Protein AF-A0A956Q8N2-F1 (afdb_monomer_lite)

Radius of gyration: 28.79 Å; chains: 1; bounding box: 88×86×64 Å

Structure (mmCIF, N/CA/C/O backbone):
data_AF-A0A956Q8N2-F1
#
_entry.id   AF-A0A956Q8N2-F1
#
loop_
_atom_site.group_PDB
_atom_site.id
_atom_site.type_symbol
_atom_site.label_atom_id
_atom_site.label_alt_id
_atom_site.label_comp_id
_atom_site.label_asym_id
_atom_site.label_entity_id
_atom_site.label_seq_id
_atom_site.pdbx_PDB_ins_code
_atom_site.Cartn_x
_atom_site.Cartn_y
_atom_site.Cartn_z
_atom_site.occupancy
_atom_site.B_iso_or_equiv
_atom_site.auth_seq_id
_atom_site.auth_comp_id
_atom_site.auth_asym_id
_atom_site.auth_atom_id
_atom_site.pdbx_PDB_model_num
ATOM 1 N N . MET A 1 1 ? 3.095 23.684 -3.924 1.00 23.33 1 MET A N 1
ATOM 2 C CA . MET A 1 1 ? 3.465 22.673 -4.931 1.00 23.33 1 MET A CA 1
ATOM 3 C C . MET A 1 1 ? 4.272 21.620 -4.185 1.00 23.33 1 MET A C 1
ATOM 5 O O . MET A 1 1 ? 5.352 21.936 -3.713 1.00 23.33 1 MET A O 1
ATOM 9 N N . LEU A 1 2 ? 3.639 20.482 -3.878 1.00 26.36 2 LEU A N 1
ATOM 10 C CA . LEU A 1 2 ? 4.182 19.386 -3.062 1.00 26.36 2 LEU A CA 1
ATOM 11 C C . LEU A 1 2 ? 5.162 18.593 -3.930 1.00 26.36 2 LEU A C 1
ATOM 13 O O . LEU A 1 2 ? 4.766 18.197 -5.022 1.00 26.36 2 LEU A O 1
ATOM 17 N N . VAL A 1 3 ? 6.400 18.377 -3.493 1.00 26.33 3 VAL A N 1
ATOM 18 C CA . VAL A 1 3 ? 7.425 17.761 -4.340 1.00 26.33 3 VAL A CA 1
ATOM 19 C C . VAL A 1 3 ? 8.161 16.688 -3.521 1.00 26.33 3 VAL A C 1
ATOM 21 O O . VAL A 1 3 ? 9.297 16.835 -3.073 1.00 26.33 3 VAL A O 1
ATOM 24 N N . LEU A 1 4 ? 7.464 15.560 -3.327 1.00 32.03 4 LEU A N 1
ATOM 25 C CA . LEU A 1 4 ? 7.980 14.318 -2.738 1.00 32.03 4 LEU A CA 1
ATOM 26 C C . LEU A 1 4 ? 8.995 13.682 -3.701 1.00 32.03 4 LEU A C 1
ATOM 28 O O . LEU A 1 4 ? 8.700 12.772 -4.464 1.00 32.03 4 LEU A O 1
ATOM 32 N N . LEU A 1 5 ? 10.212 14.215 -3.699 1.00 33.22 5 LEU A N 1
ATOM 33 C CA . LEU A 1 5 ? 11.260 13.837 -4.637 1.00 33.22 5 LEU A CA 1
ATOM 34 C C . LEU A 1 5 ? 12.074 12.647 -4.123 1.00 33.22 5 LEU A C 1
ATOM 36 O O . LEU A 1 5 ? 13.161 12.809 -3.557 1.00 33.22 5 LEU A O 1
ATOM 40 N N . VAL A 1 6 ? 11.614 11.436 -4.429 1.00 36.84 6 VAL A N 1
ATOM 41 C CA . VAL A 1 6 ? 12.446 10.225 -4.408 1.00 36.84 6 VAL A CA 1
ATOM 42 C C . VAL A 1 6 ? 12.506 9.686 -5.829 1.00 36.84 6 VAL A C 1
ATOM 44 O O . VAL A 1 6 ? 11.589 9.037 -6.289 1.00 36.84 6 VAL A O 1
ATOM 47 N N . GLY A 1 7 ? 13.592 9.992 -6.529 1.00 31.89 7 GLY A N 1
ATOM 48 C CA . GLY A 1 7 ? 13.957 9.298 -7.755 1.00 31.89 7 GLY A CA 1
ATOM 49 C C . GLY A 1 7 ? 15.454 9.064 -7.689 1.00 31.89 7 GLY A C 1
ATOM 50 O O . GLY A 1 7 ? 16.212 10.027 -7.548 1.00 31.89 7 GLY A O 1
ATOM 51 N N . CYS A 1 8 ? 15.892 7.810 -7.717 1.00 32.25 8 CYS A N 1
ATOM 52 C CA . CYS A 1 8 ? 17.227 7.468 -8.204 1.00 32.25 8 CYS A CA 1
ATOM 53 C C . CYS A 1 8 ? 17.183 7.486 -9.753 1.00 32.25 8 CYS A C 1
ATOM 55 O O . CYS A 1 8 ? 16.231 8.004 -10.310 1.00 32.25 8 CYS A O 1
ATOM 57 N N . HIS A 1 9 ? 18.212 7.015 -10.457 1.00 37.41 9 HIS A N 1
ATOM 58 C CA . HIS A 1 9 ? 18.274 6.838 -11.932 1.00 37.41 9 HIS A CA 1
ATOM 59 C C . HIS A 1 9 ? 18.862 7.993 -12.762 1.00 37.41 9 HIS A C 1
ATOM 61 O O . HIS A 1 9 ? 18.227 9.008 -13.039 1.00 37.41 9 HIS A O 1
ATOM 67 N N . HIS A 1 10 ? 20.147 7.835 -13.106 1.00 34.66 10 HIS A N 1
ATOM 68 C CA . HIS A 1 10 ? 20.647 7.472 -14.445 1.00 34.66 10 HIS A CA 1
ATOM 69 C C . HIS A 1 10 ? 22.071 6.893 -14.291 1.00 34.66 10 HIS A C 1
ATOM 71 O O . HIS A 1 10 ? 22.831 7.303 -13.411 1.00 34.66 10 HIS A O 1
ATOM 77 N N . SER A 1 11 ? 22.414 5.904 -15.113 1.00 32.53 11 SER A N 1
ATOM 78 C CA . SER A 1 11 ? 23.704 5.203 -15.182 1.00 32.53 11 SER A CA 1
ATOM 79 C C . SER A 1 11 ? 24.839 6.096 -15.706 1.00 32.53 11 SER A C 1
ATOM 81 O O . SER A 1 11 ? 24.681 6.747 -16.736 1.00 32.53 11 SER A O 1
ATOM 83 N N . GLN A 1 12 ? 26.004 6.102 -15.042 1.00 28.69 12 GLN A N 1
ATOM 84 C CA . GLN A 1 12 ? 27.226 6.694 -15.610 1.00 28.69 12 GLN A CA 1
ATOM 85 C C . GLN A 1 12 ? 27.945 5.704 -16.551 1.00 28.69 12 GLN A C 1
ATOM 87 O O . GLN A 1 12 ? 27.997 4.511 -16.243 1.00 28.69 12 GLN A O 1
ATOM 92 N N . PRO A 1 13 ? 28.540 6.177 -17.666 1.00 27.12 13 PRO A N 1
ATOM 93 C CA . PRO A 1 13 ? 29.400 5.366 -18.529 1.00 27.12 13 PRO A CA 1
ATOM 94 C C . PRO A 1 13 ? 30.761 5.076 -17.856 1.00 27.12 13 PRO A C 1
ATOM 96 O O . PRO A 1 13 ? 31.172 5.811 -16.955 1.00 27.12 13 PRO A O 1
ATOM 99 N N . PRO A 1 14 ? 31.490 4.020 -18.269 1.00 30.03 14 PRO A N 1
ATOM 100 C CA . PRO A 1 14 ? 32.659 3.538 -17.538 1.00 30.03 14 PRO A CA 1
ATOM 101 C C . PRO A 1 14 ? 33.855 4.494 -17.648 1.00 30.03 14 PRO A C 1
ATOM 103 O O . PRO A 1 14 ? 34.296 4.854 -18.742 1.00 30.03 14 PRO A O 1
ATOM 106 N N . LEU A 1 15 ? 34.435 4.848 -16.498 1.00 31.34 15 LEU A N 1
ATOM 107 C CA . LEU A 1 15 ? 35.753 5.475 -16.407 1.00 31.34 15 LEU A CA 1
ATOM 108 C C . LEU A 1 15 ? 36.849 4.422 -16.651 1.00 31.34 15 LEU A C 1
ATOM 110 O O . LEU A 1 15 ? 36.805 3.316 -16.116 1.00 31.34 15 LEU A O 1
ATOM 114 N N . ARG A 1 16 ? 37.838 4.778 -17.481 1.00 30.23 16 ARG A N 1
ATOM 115 C CA . ARG A 1 16 ? 39.003 3.943 -17.826 1.00 30.23 16 ARG A CA 1
ATOM 116 C C . ARG A 1 16 ? 39.811 3.546 -16.575 1.00 30.23 16 ARG A C 1
ATOM 118 O O . ARG A 1 16 ? 40.019 4.400 -15.714 1.00 30.23 16 ARG A O 1
ATOM 125 N N . PRO A 1 17 ? 40.360 2.318 -16.498 1.00 31.50 17 PRO A N 1
ATOM 126 C CA . PRO A 1 17 ? 41.187 1.910 -15.369 1.00 31.50 17 PRO A CA 1
ATOM 127 C C . PRO A 1 17 ? 42.586 2.541 -15.435 1.00 31.50 17 PRO A C 1
ATOM 129 O O . PRO A 1 17 ? 43.295 2.433 -16.437 1.00 31.50 17 PRO A O 1
ATOM 132 N N . SER A 1 18 ? 43.001 3.174 -14.337 1.00 34.12 18 SER A N 1
ATOM 133 C CA . SER A 1 18 ? 44.396 3.521 -14.056 1.00 34.12 18 SER A CA 1
ATOM 134 C C . SER A 1 18 ? 45.175 2.287 -13.578 1.00 34.12 18 SER A C 1
ATOM 136 O O . SER A 1 18 ? 44.650 1.461 -12.835 1.00 34.12 18 SER A O 1
ATOM 138 N N . ALA A 1 19 ? 46.426 2.177 -14.029 1.00 34.03 19 ALA A N 1
ATOM 139 C CA . ALA A 1 19 ? 47.319 1.022 -13.909 1.00 34.03 19 ALA A CA 1
ATOM 140 C C . ALA A 1 19 ? 47.555 0.490 -12.471 1.00 34.03 19 ALA A C 1
ATOM 142 O O . ALA A 1 19 ? 47.551 1.272 -11.519 1.00 34.03 19 ALA A O 1
ATOM 143 N N . PRO A 1 20 ? 47.841 -0.821 -12.303 1.00 35.41 20 PRO A N 1
ATOM 144 C CA . PRO A 1 20 ? 48.079 -1.425 -10.994 1.00 35.41 20 PRO A CA 1
ATOM 145 C C . PRO A 1 20 ? 49.527 -1.208 -10.507 1.00 35.41 20 PRO A C 1
ATOM 147 O O . PRO A 1 20 ? 50.460 -1.208 -11.319 1.00 35.41 20 PRO A O 1
ATOM 150 N N . PRO A 1 21 ? 49.767 -1.089 -9.188 1.00 35.41 21 PRO A N 1
ATOM 151 C CA . PRO A 1 21 ? 51.115 -1.116 -8.636 1.00 35.41 21 PRO A CA 1
ATOM 152 C C . PRO A 1 21 ? 51.671 -2.552 -8.542 1.00 35.41 21 PRO A C 1
ATOM 154 O O . PRO A 1 21 ? 50.950 -3.522 -8.316 1.00 35.41 21 PRO A O 1
ATOM 157 N N . ARG A 1 22 ? 52.991 -2.663 -8.742 1.00 35.69 22 ARG A N 1
ATOM 158 C CA . ARG A 1 22 ? 53.798 -3.897 -8.834 1.00 35.69 22 ARG A CA 1
ATOM 159 C C . ARG A 1 22 ? 53.860 -4.718 -7.526 1.00 35.69 22 ARG A C 1
ATOM 161 O O . ARG A 1 22 ? 53.792 -4.134 -6.445 1.00 35.69 22 ARG A O 1
ATOM 168 N N . PRO A 1 23 ? 54.097 -6.046 -7.606 1.00 33.88 23 PRO A N 1
ATOM 169 C CA . PRO A 1 23 ? 54.122 -6.942 -6.450 1.00 33.88 23 PRO A CA 1
ATOM 170 C C . PRO A 1 23 ? 55.466 -6.920 -5.701 1.00 33.88 23 PRO A C 1
ATOM 172 O O . PRO A 1 23 ? 56.519 -6.663 -6.288 1.00 33.88 23 PRO A O 1
ATOM 175 N N . ARG A 1 24 ? 55.436 -7.255 -4.404 1.00 33.62 24 ARG A N 1
ATOM 176 C CA . ARG A 1 24 ? 56.620 -7.563 -3.576 1.00 33.62 24 ARG A CA 1
ATOM 177 C C . ARG A 1 24 ? 56.722 -9.075 -3.287 1.00 33.62 24 ARG A C 1
ATOM 179 O O . ARG A 1 24 ? 55.710 -9.769 -3.376 1.00 33.62 24 ARG A O 1
ATOM 186 N N . PRO A 1 25 ? 57.935 -9.599 -3.017 1.00 32.06 25 PRO A N 1
ATOM 187 C CA . PRO A 1 25 ? 58.311 -10.981 -3.323 1.00 32.06 25 PRO A CA 1
ATOM 188 C C . PRO A 1 25 ? 57.995 -11.986 -2.203 1.00 32.06 25 PRO A C 1
ATOM 190 O O . PRO A 1 25 ? 57.997 -11.643 -1.023 1.00 32.06 25 PRO A O 1
ATOM 193 N N . ARG A 1 26 ? 57.792 -13.254 -2.590 1.00 32.84 26 ARG A N 1
ATOM 194 C CA . ARG A 1 26 ? 57.776 -14.427 -1.693 1.00 32.84 26 ARG A CA 1
ATOM 195 C C . ARG A 1 26 ? 59.202 -14.877 -1.343 1.00 32.84 26 ARG A C 1
ATOM 197 O O . ARG A 1 26 ? 60.052 -14.848 -2.233 1.00 32.84 26 ARG A O 1
ATOM 204 N N . PRO A 1 27 ? 59.435 -15.445 -0.147 1.00 30.22 27 PRO A N 1
ATOM 205 C CA . PRO A 1 27 ? 60.530 -16.372 0.090 1.00 30.22 27 PRO A CA 1
ATOM 206 C C . PRO A 1 27 ? 60.103 -17.842 -0.065 1.00 30.22 27 PRO A C 1
ATOM 208 O O . PRO A 1 27 ? 58.928 -18.204 -0.039 1.00 30.22 27 PRO A O 1
ATOM 211 N N . SER A 1 28 ? 61.121 -18.662 -0.293 1.00 28.05 28 SER A N 1
ATOM 212 C CA . SER A 1 28 ? 61.144 -19.981 -0.914 1.00 28.05 28 SER A CA 1
ATOM 213 C C . SER A 1 28 ? 61.120 -21.189 0.032 1.00 28.05 28 SER A C 1
ATOM 215 O O . SER A 1 28 ? 61.814 -21.181 1.040 1.00 28.05 28 SER A O 1
ATOM 217 N N . LYS A 1 29 ? 60.489 -22.260 -0.478 1.00 29.20 29 LYS A N 1
ATOM 218 C CA . LYS A 1 29 ? 60.923 -23.677 -0.541 1.00 29.20 29 LYS A CA 1
ATOM 219 C C . LYS A 1 29 ? 61.246 -24.443 0.752 1.00 29.20 29 LYS A C 1
ATOM 221 O O . LYS A 1 29 ? 62.257 -24.171 1.380 1.00 29.20 29 LYS A O 1
ATOM 226 N N . THR A 1 30 ? 60.575 -25.589 0.902 1.00 26.94 30 THR A N 1
ATOM 227 C CA . THR A 1 30 ? 61.223 -26.918 0.861 1.00 26.94 30 THR A CA 1
ATOM 228 C C . THR A 1 30 ? 60.198 -28.022 0.569 1.00 26.94 30 THR A C 1
ATOM 230 O O . THR A 1 30 ? 59.144 -28.098 1.190 1.00 26.94 30 THR A O 1
ATOM 233 N N . THR A 1 31 ? 60.544 -28.880 -0.389 1.00 26.73 31 THR A N 1
ATOM 234 C CA . THR A 1 31 ? 59.924 -30.179 -0.686 1.00 26.73 31 THR A CA 1
ATOM 235 C C . THR A 1 31 ? 61.027 -31.227 -0.532 1.00 26.73 31 THR A C 1
ATOM 237 O O . THR A 1 31 ? 62.173 -30.917 -0.874 1.00 26.73 31 THR A O 1
ATOM 240 N N . PRO A 1 32 ? 60.703 -32.465 -0.138 1.00 26.70 32 PRO A N 1
ATOM 241 C CA . PRO A 1 32 ? 61.395 -33.625 -0.678 1.00 26.70 32 PRO A CA 1
ATOM 242 C C . PRO A 1 32 ? 60.431 -34.535 -1.453 1.00 26.70 32 PRO A C 1
ATOM 244 O O . PRO A 1 32 ? 59.293 -34.765 -1.048 1.00 26.70 32 PRO A O 1
ATOM 247 N N . GLU A 1 33 ? 60.917 -35.007 -2.600 1.00 26.36 33 GLU A N 1
ATOM 248 C CA . GLU A 1 33 ? 60.330 -36.051 -3.445 1.00 26.36 33 GLU A CA 1
ATOM 249 C C . GLU A 1 33 ? 60.255 -37.405 -2.725 1.00 26.36 33 GLU A C 1
ATOM 251 O O . GLU A 1 33 ? 61.099 -37.683 -1.874 1.00 26.36 33 GLU A O 1
ATOM 256 N N . LEU A 1 34 ? 59.337 -38.279 -3.167 1.00 24.45 34 LEU A N 1
ATOM 257 C CA . LEU A 1 34 ? 59.653 -39.679 -3.501 1.00 24.45 34 LEU A CA 1
ATOM 258 C C . LEU A 1 34 ? 58.490 -40.387 -4.236 1.00 24.45 34 LEU A C 1
ATOM 260 O O . LEU A 1 34 ? 57.402 -40.558 -3.700 1.00 24.45 34 LEU A O 1
ATOM 264 N N . THR A 1 35 ? 58.807 -40.801 -5.469 1.00 25.62 35 THR A N 1
ATOM 265 C CA . THR A 1 35 ? 58.457 -42.050 -6.188 1.00 25.62 35 THR A CA 1
ATOM 266 C C . THR A 1 35 ? 57.012 -42.532 -6.344 1.00 25.62 35 THR A C 1
ATOM 268 O O . THR A 1 35 ? 56.287 -42.813 -5.397 1.00 25.62 35 THR A O 1
ATOM 271 N N . ALA A 1 36 ? 56.687 -42.798 -7.612 1.00 26.89 36 ALA A N 1
ATOM 272 C CA . ALA A 1 36 ? 55.527 -43.540 -8.078 1.00 26.89 36 ALA A CA 1
ATOM 273 C C . ALA A 1 36 ? 55.574 -45.035 -7.705 1.00 26.89 36 ALA A C 1
ATOM 275 O O . ALA A 1 36 ? 56.608 -45.690 -7.852 1.00 26.89 36 ALA A O 1
ATOM 276 N N . VAL A 1 37 ? 54.414 -45.577 -7.320 1.00 29.34 37 VAL A N 1
ATOM 277 C CA . VAL A 1 37 ? 54.107 -47.015 -7.253 1.00 29.34 37 VAL A CA 1
ATOM 278 C C . VAL A 1 37 ? 52.736 -47.237 -7.910 1.00 29.34 37 VAL A C 1
ATOM 280 O O . VAL A 1 37 ? 51.803 -46.472 -7.679 1.00 29.34 37 VAL A O 1
ATOM 283 N N . ASN A 1 38 ? 52.648 -48.258 -8.767 1.00 30.00 38 ASN A N 1
ATOM 284 C CA . ASN A 1 38 ? 51.446 -48.699 -9.489 1.00 30.00 38 ASN A CA 1
ATOM 285 C C . ASN A 1 38 ? 50.285 -49.115 -8.552 1.00 30.00 38 ASN A C 1
ATOM 287 O O . ASN A 1 38 ? 50.534 -49.494 -7.407 1.00 30.00 38 ASN A O 1
ATOM 291 N N . PRO A 1 39 ? 49.024 -49.091 -9.033 1.00 33.28 39 PRO A N 1
ATOM 292 C CA . PRO A 1 39 ? 47.839 -49.203 -8.189 1.00 33.28 39 PRO A CA 1
ATOM 293 C C . PRO A 1 39 ? 47.578 -50.638 -7.708 1.00 33.28 39 PRO A C 1
ATOM 295 O O . PRO A 1 39 ? 47.599 -51.591 -8.486 1.00 33.28 39 PRO A O 1
ATOM 298 N N . ALA A 1 40 ? 47.274 -50.761 -6.416 1.00 32.97 40 ALA A N 1
ATOM 299 C CA . ALA A 1 40 ? 46.620 -51.918 -5.808 1.00 32.97 40 ALA A CA 1
ATOM 300 C C . ALA A 1 40 ? 45.086 -51.822 -6.017 1.00 32.97 40 ALA A C 1
ATOM 302 O O . ALA A 1 40 ? 44.575 -50.720 -6.238 1.00 32.97 40 ALA A O 1
ATOM 303 N N . PRO A 1 41 ? 44.337 -52.941 -5.987 1.00 34.97 41 PRO A N 1
ATOM 304 C CA . PRO A 1 41 ? 42.940 -52.981 -6.412 1.00 34.97 41 PRO A CA 1
ATOM 305 C C . PRO A 1 41 ? 42.017 -52.187 -5.482 1.00 34.97 41 PRO A C 1
ATOM 307 O O . PRO A 1 41 ? 42.255 -52.081 -4.279 1.00 34.97 41 PRO A O 1
ATOM 310 N N . ALA A 1 42 ? 40.947 -51.650 -6.073 1.00 37.59 42 ALA A N 1
ATOM 311 C CA . ALA A 1 42 ? 39.908 -50.886 -5.402 1.00 37.59 42 ALA A CA 1
ATOM 312 C C . ALA A 1 42 ? 39.347 -51.641 -4.185 1.00 37.59 42 ALA A C 1
ATOM 314 O O . ALA A 1 42 ? 38.618 -52.623 -4.312 1.00 37.59 42 ALA A O 1
ATOM 315 N N . SER A 1 43 ? 39.676 -51.135 -2.999 1.00 35.06 43 SER A N 1
ATOM 316 C CA . SER A 1 43 ? 38.914 -51.366 -1.780 1.00 35.06 43 SER A CA 1
ATOM 317 C C . SER A 1 43 ? 37.572 -50.657 -1.940 1.00 35.06 43 SER A C 1
ATOM 319 O O . SER A 1 43 ? 37.490 -49.437 -1.799 1.00 35.06 43 SER A O 1
ATOM 321 N N . THR A 1 44 ? 36.518 -51.407 -2.249 1.00 42.38 44 THR A N 1
ATOM 322 C CA . THR A 1 44 ? 35.133 -50.939 -2.150 1.00 42.38 44 THR A CA 1
ATOM 323 C C . THR A 1 44 ? 34.754 -50.807 -0.676 1.00 42.38 44 THR A C 1
ATOM 325 O O . THR A 1 44 ? 34.073 -51.661 -0.110 1.00 42.38 44 THR A O 1
ATOM 328 N N . THR A 1 45 ? 35.214 -49.742 -0.029 1.00 46.72 45 THR A N 1
ATOM 329 C CA . THR A 1 45 ? 34.495 -49.194 1.122 1.00 46.72 45 THR A CA 1
ATOM 330 C C . THR A 1 45 ? 33.208 -48.574 0.579 1.00 46.72 45 THR A C 1
ATOM 332 O O . THR A 1 45 ? 33.314 -47.681 -0.264 1.00 46.72 45 THR A O 1
ATOM 335 N N . PRO A 1 46 ? 32.009 -49.045 0.975 1.00 51.00 46 PRO A N 1
ATOM 336 C CA . PRO A 1 46 ? 30.770 -48.376 0.595 1.00 51.00 46 PRO A CA 1
ATOM 337 C C . PRO A 1 46 ? 30.829 -46.925 1.081 1.00 51.00 46 PRO A C 1
ATOM 339 O O . PRO A 1 46 ? 31.274 -46.673 2.205 1.00 51.00 46 PRO A O 1
ATOM 342 N N . GLU A 1 47 ? 30.438 -45.975 0.225 1.00 55.00 47 GLU A N 1
ATOM 343 C CA . GLU A 1 47 ? 30.323 -44.575 0.637 1.00 55.00 47 GLU A CA 1
ATOM 344 C C . GLU A 1 47 ? 29.440 -44.483 1.896 1.00 55.00 47 GLU A C 1
ATOM 346 O O . GLU A 1 47 ? 28.432 -45.195 1.988 1.00 55.00 47 GLU A O 1
ATOM 351 N N . PRO A 1 48 ? 29.803 -43.651 2.888 1.00 59.81 48 PRO A N 1
ATOM 352 C CA . PRO A 1 48 ? 28.962 -43.454 4.057 1.00 59.81 48 PRO A CA 1
ATOM 353 C C . PRO A 1 48 ? 27.606 -42.893 3.620 1.00 59.81 48 PRO A C 1
ATOM 355 O O . PRO A 1 48 ? 27.540 -41.892 2.908 1.00 59.81 48 PRO A O 1
ATOM 358 N N . VAL A 1 49 ? 26.528 -43.544 4.059 1.00 60.62 49 VAL A N 1
ATOM 359 C CA . VAL A 1 49 ? 25.165 -43.045 3.861 1.00 60.62 49 VAL A CA 1
ATOM 360 C C . VAL A 1 49 ? 25.017 -41.744 4.647 1.00 60.62 49 VAL A C 1
ATOM 362 O O . VAL A 1 49 ? 25.223 -41.737 5.861 1.00 60.62 49 VAL A O 1
ATOM 365 N N . SER A 1 50 ? 24.656 -40.654 3.972 1.00 67.38 50 SER A N 1
ATOM 366 C CA . SER A 1 50 ? 24.361 -39.367 4.607 1.00 67.38 50 SER A CA 1
ATOM 367 C C . SER A 1 50 ? 22.934 -38.947 4.288 1.00 67.38 50 SER A C 1
ATOM 369 O O . SER A 1 50 ? 22.528 -38.941 3.124 1.00 67.38 50 SER A O 1
ATOM 371 N N . PHE A 1 51 ? 22.190 -38.571 5.321 1.00 68.06 51 PHE A N 1
ATOM 372 C CA . PHE A 1 51 ? 20.833 -38.060 5.209 1.00 68.06 51 PHE A CA 1
ATOM 373 C C . PHE A 1 51 ? 20.750 -36.746 5.985 1.00 68.06 51 PHE A C 1
ATOM 375 O O . PHE A 1 51 ? 21.098 -36.707 7.162 1.00 68.06 51 PHE A O 1
ATOM 382 N N . GLU A 1 52 ? 20.293 -35.688 5.323 1.00 63.28 52 GLU A N 1
ATOM 383 C CA . GLU A 1 52 ? 19.969 -34.410 5.953 1.00 63.28 52 GLU A CA 1
ATOM 384 C C . GLU A 1 52 ? 18.502 -34.090 5.674 1.00 63.28 52 GLU A C 1
ATOM 386 O O . GLU A 1 52 ? 18.055 -34.124 4.526 1.00 63.28 52 GLU A O 1
ATOM 391 N N . ALA A 1 53 ? 17.745 -33.757 6.716 1.00 57.59 53 ALA A N 1
ATOM 392 C CA . ALA A 1 53 ? 16.360 -33.328 6.587 1.00 57.59 53 ALA A CA 1
ATOM 393 C C . ALA A 1 53 ? 16.160 -31.953 7.214 1.00 57.59 53 ALA A C 1
ATOM 395 O O . ALA A 1 53 ? 16.654 -31.657 8.298 1.00 57.59 53 ALA A O 1
ATOM 396 N N . THR A 1 54 ? 15.393 -31.111 6.531 1.00 54.50 54 THR A N 1
ATOM 397 C CA . THR A 1 54 ? 14.922 -29.833 7.060 1.00 54.50 54 THR A CA 1
ATOM 398 C C . THR A 1 54 ? 13.406 -29.800 6.955 1.00 54.50 54 THR A C 1
ATOM 400 O O . THR A 1 54 ? 12.831 -29.806 5.863 1.00 54.50 54 THR A O 1
ATOM 403 N N . LEU A 1 55 ? 12.739 -29.743 8.106 1.00 47.84 55 LEU A N 1
ATOM 404 C CA . LEU A 1 55 ? 11.299 -29.531 8.156 1.00 47.84 55 LEU A CA 1
ATOM 405 C C . LEU A 1 55 ? 10.993 -28.056 7.893 1.00 47.84 55 LEU A C 1
ATOM 407 O O . LEU A 1 55 ? 11.460 -27.180 8.619 1.00 47.84 55 LEU A O 1
ATOM 411 N N . SER A 1 56 ? 10.181 -27.785 6.873 1.00 46.84 56 SER A N 1
ATOM 412 C CA . SER A 1 56 ? 9.670 -26.443 6.598 1.00 46.84 56 SER A CA 1
ATOM 413 C C . SER A 1 56 ? 8.188 -26.394 6.957 1.00 46.84 56 SER A C 1
ATOM 415 O O . SER A 1 56 ? 7.343 -26.981 6.281 1.00 46.84 56 SER A O 1
ATOM 417 N N . LEU A 1 57 ? 7.873 -25.697 8.051 1.00 41.31 57 LEU A N 1
ATOM 418 C CA . LEU A 1 57 ? 6.498 -25.412 8.450 1.00 41.31 57 LEU A CA 1
ATOM 419 C C . LEU A 1 57 ? 5.946 -24.313 7.550 1.00 41.31 57 LEU A C 1
ATOM 421 O O . LEU A 1 57 ? 6.358 -23.157 7.632 1.00 41.31 57 LEU A O 1
ATOM 425 N N . SER A 1 58 ? 5.000 -24.677 6.704 1.00 41.97 58 SER A N 1
ATOM 426 C CA . SER A 1 58 ? 4.281 -23.737 5.869 1.00 41.97 58 SER A CA 1
ATOM 427 C C . SER A 1 58 ? 2.967 -23.366 6.562 1.00 41.97 58 SER A C 1
ATOM 429 O O . SER A 1 58 ? 2.130 -24.218 6.833 1.00 41.97 58 SER A O 1
ATOM 431 N N . ARG A 1 59 ? 2.758 -22.068 6.807 1.00 41.12 59 ARG A N 1
ATOM 432 C CA . ARG A 1 59 ? 1.423 -21.481 6.591 1.00 41.12 59 ARG A CA 1
ATOM 433 C C . ARG A 1 59 ? 1.198 -21.216 5.088 1.00 41.12 59 ARG A C 1
ATOM 435 O O . ARG A 1 59 ? 0.084 -20.901 4.688 1.00 41.12 59 ARG A O 1
ATOM 442 N N . GLU A 1 60 ? 2.272 -21.329 4.298 1.00 40.44 60 GLU A N 1
ATOM 443 C CA . GLU A 1 60 ? 2.449 -20.976 2.889 1.00 40.44 60 GLU A CA 1
ATOM 444 C C . GLU A 1 60 ? 3.543 -21.892 2.290 1.00 40.44 60 GLU A C 1
ATOM 446 O O . GLU A 1 60 ? 4.705 -21.797 2.692 1.00 40.44 60 GLU A O 1
ATOM 451 N N . GLY A 1 61 ? 3.165 -22.838 1.421 1.00 31.39 61 GLY A N 1
ATOM 452 C CA . GLY A 1 61 ? 4.033 -23.909 0.905 1.00 31.39 61 GLY A CA 1
ATOM 453 C C . GLY A 1 61 ? 4.877 -23.535 -0.321 1.00 31.39 61 GLY A C 1
ATOM 454 O O . GLY A 1 61 ? 4.577 -22.538 -0.977 1.00 31.39 61 GLY A O 1
ATOM 455 N N . PRO A 1 62 ? 5.896 -24.342 -0.684 1.00 30.61 62 PRO A N 1
ATOM 456 C CA . PRO A 1 62 ? 6.543 -24.306 -1.992 1.00 30.61 62 PRO A CA 1
ATOM 457 C C . PRO A 1 62 ? 5.920 -25.336 -2.962 1.00 30.61 62 PRO A C 1
ATOM 459 O O . PRO A 1 62 ? 5.789 -26.509 -2.630 1.00 30.61 62 PRO A O 1
ATOM 462 N N . GLN A 1 63 ? 5.562 -24.893 -4.174 1.00 35.53 63 GLN A N 1
ATOM 463 C CA . GLN A 1 63 ? 4.796 -25.630 -5.200 1.00 35.53 63 GLN A CA 1
ATOM 464 C C . GLN A 1 63 ? 5.317 -27.043 -5.551 1.00 35.53 63 GLN A C 1
ATOM 466 O O . GLN A 1 63 ? 6.458 -27.187 -5.992 1.00 35.53 63 GLN A O 1
ATOM 471 N N . LEU A 1 64 ? 4.415 -28.032 -5.510 1.00 32.72 64 LEU A N 1
ATOM 472 C CA . LEU A 1 64 ? 4.343 -29.155 -6.454 1.00 32.72 64 LEU A CA 1
ATOM 473 C C . LEU A 1 64 ? 3.143 -28.880 -7.374 1.00 32.72 64 LEU A C 1
ATOM 475 O O . LEU A 1 64 ? 2.069 -28.498 -6.912 1.00 3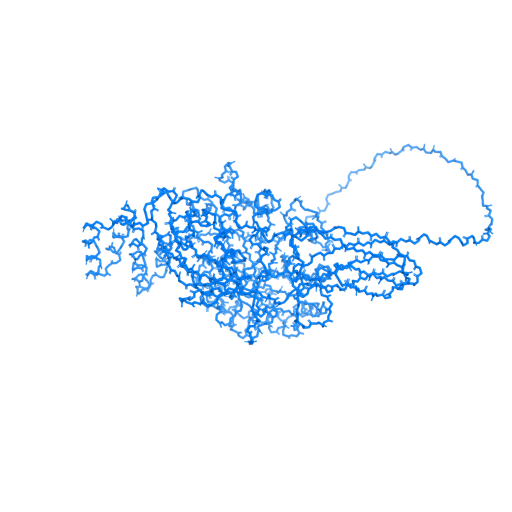2.72 64 LEU A O 1
ATOM 479 N N . SER A 1 65 ? 3.360 -28.971 -8.682 1.00 30.98 65 SER A N 1
ATOM 480 C CA . SER A 1 65 ? 2.357 -28.699 -9.713 1.00 30.98 65 SER A CA 1
ATOM 481 C C . SER A 1 65 ? 1.167 -29.654 -9.583 1.00 30.98 65 SER A C 1
ATOM 483 O O . SER A 1 65 ? 1.372 -30.863 -9.622 1.00 30.98 65 SER A O 1
ATOM 485 N N . ASP A 1 66 ? -0.037 -29.086 -9.495 1.00 31.41 66 ASP A N 1
ATOM 486 C CA . ASP A 1 66 ? -1.358 -29.735 -9.450 1.00 31.41 66 ASP A CA 1
ATOM 487 C C . ASP A 1 66 ? -1.814 -30.338 -8.112 1.00 31.41 66 ASP A C 1
ATOM 489 O O . ASP A 1 66 ? -1.887 -31.550 -7.995 1.00 31.41 66 ASP A O 1
ATOM 493 N N . PHE A 1 67 ? -2.295 -29.515 -7.167 1.00 29.27 67 PHE A N 1
ATOM 494 C CA . PHE A 1 67 ? -3.363 -29.937 -6.241 1.00 29.27 67 PHE A CA 1
ATOM 495 C C . PHE A 1 67 ? -4.311 -28.785 -5.873 1.00 29.27 67 PHE A C 1
ATOM 497 O O . PHE A 1 67 ? -3.902 -27.664 -5.568 1.00 29.27 67 PHE A O 1
ATOM 504 N N . SER A 1 68 ? -5.615 -29.074 -5.935 1.00 28.00 68 SER A N 1
ATOM 505 C CA . SER A 1 68 ? -6.703 -28.186 -5.534 1.00 28.00 68 SER A CA 1
ATOM 506 C C . SER A 1 68 ? -7.074 -28.393 -4.066 1.00 28.00 68 SER A C 1
ATOM 508 O O . SER A 1 68 ? -7.322 -29.521 -3.656 1.00 28.00 68 SER A O 1
ATOM 510 N N . SER A 1 69 ? -7.255 -27.286 -3.341 1.00 32.44 69 SER A N 1
ATOM 511 C CA . SER A 1 69 ? -8.134 -27.135 -2.168 1.00 32.44 69 SER A CA 1
ATOM 512 C C . SER A 1 69 ? -8.054 -28.204 -1.062 1.00 32.44 69 SER A C 1
ATOM 514 O O . SER A 1 69 ? -8.822 -29.162 -1.111 1.00 32.44 69 SER A O 1
ATOM 516 N N . SER A 1 70 ? -7.270 -27.965 0.002 1.00 28.08 70 SER A N 1
ATOM 517 C CA . SER A 1 70 ? -7.633 -28.084 1.444 1.00 28.08 70 SER A CA 1
ATOM 518 C C . SER A 1 70 ? -6.369 -27.975 2.338 1.00 28.08 70 SER A C 1
ATOM 520 O O . SER A 1 70 ? -5.455 -27.283 1.914 1.00 28.08 70 SER A O 1
ATOM 522 N N . PRO A 1 71 ? -6.374 -28.452 3.603 1.00 36.66 71 PRO A N 1
ATOM 523 C CA . PRO A 1 71 ? -5.939 -27.761 4.832 1.00 36.66 71 PRO A CA 1
ATOM 524 C C . PRO A 1 71 ? -4.412 -27.547 4.957 1.00 36.66 71 PRO A C 1
ATOM 526 O O . PRO A 1 71 ? -3.659 -28.049 4.149 1.00 36.66 71 PRO A O 1
ATOM 529 N N . GLU A 1 72 ? -3.956 -26.798 5.975 1.00 49.22 72 GLU A N 1
ATOM 530 C CA . GLU A 1 72 ? -2.538 -26.455 6.248 1.00 49.22 72 GLU A CA 1
ATOM 531 C C . GLU A 1 72 ? -1.556 -27.617 5.971 1.00 49.22 72 GLU A C 1
ATOM 533 O O . GLU A 1 72 ? -1.470 -28.547 6.761 1.00 49.22 72 GLU A O 1
ATOM 538 N N . GLU A 1 73 ? -0.828 -27.573 4.851 1.00 48.53 73 GLU A N 1
ATOM 539 C CA . GLU A 1 73 ? 0.103 -28.629 4.431 1.00 48.53 73 GLU A CA 1
ATOM 540 C C . GLU A 1 73 ? 1.513 -28.421 5.009 1.00 48.53 73 GLU A C 1
ATOM 542 O O . GLU A 1 73 ? 2.051 -27.303 5.018 1.00 48.53 73 GLU A O 1
ATOM 547 N N . PHE A 1 74 ? 2.135 -29.517 5.457 1.00 56.72 74 PHE A N 1
ATOM 548 C CA . PHE A 1 74 ? 3.524 -29.551 5.917 1.00 56.72 74 PHE A CA 1
ATOM 549 C C . PHE A 1 74 ? 4.415 -30.195 4.858 1.00 56.72 74 PHE A C 1
ATOM 551 O O . PHE A 1 74 ? 4.043 -31.202 4.262 1.00 56.72 74 PHE A O 1
ATOM 558 N N . TYR A 1 75 ? 5.622 -29.658 4.671 1.00 57.38 75 TYR A N 1
ATOM 559 C CA . TYR A 1 75 ? 6.583 -30.214 3.721 1.00 57.38 75 TYR A CA 1
ATOM 560 C C . TYR A 1 75 ? 7.878 -30.575 4.436 1.00 57.38 75 TYR A C 1
ATOM 562 O O . TYR A 1 75 ? 8.522 -29.734 5.076 1.00 57.38 75 TYR A O 1
ATOM 570 N N . LEU A 1 76 ? 8.291 -31.830 4.288 1.00 63.75 76 LEU A N 1
ATOM 571 C CA . LEU A 1 76 ? 9.623 -32.268 4.669 1.00 63.75 76 LEU A CA 1
ATOM 572 C C . LEU A 1 76 ? 10.529 -32.189 3.442 1.00 63.75 76 LEU A C 1
ATOM 574 O O . LEU A 1 76 ? 10.321 -32.921 2.475 1.00 63.75 76 LEU A O 1
ATOM 578 N N . ARG A 1 77 ? 11.547 -31.326 3.490 1.00 64.31 77 ARG A N 1
ATOM 579 C CA . ARG A 1 77 ? 12.636 -31.344 2.509 1.00 64.31 77 ARG A CA 1
ATOM 580 C C . ARG A 1 77 ? 13.734 -32.260 3.017 1.00 64.31 77 ARG A C 1
ATOM 582 O O . ARG A 1 77 ? 14.138 -32.148 4.175 1.00 64.31 77 ARG A O 1
ATOM 589 N N . TYR A 1 78 ? 14.229 -33.132 2.152 1.00 69.12 78 TYR A N 1
ATOM 590 C CA . TYR A 1 78 ? 15.318 -34.035 2.493 1.00 69.12 78 TYR A CA 1
ATOM 591 C C . TYR A 1 78 ? 16.355 -34.120 1.373 1.00 69.12 78 TYR A C 1
ATOM 593 O O . TYR A 1 78 ? 16.064 -33.918 0.194 1.00 69.12 78 TYR A O 1
ATOM 601 N N . SER A 1 79 ? 17.583 -34.416 1.775 1.00 70.19 79 SER A N 1
ATOM 602 C CA . SER A 1 79 ? 18.729 -34.703 0.927 1.00 70.19 79 SER A CA 1
ATOM 603 C C . SER A 1 79 ? 19.274 -36.060 1.343 1.00 70.19 79 SER A C 1
ATOM 605 O O . SER A 1 79 ? 19.588 -36.265 2.519 1.00 70.19 79 SER A O 1
ATOM 607 N N . TYR A 1 80 ? 19.363 -36.994 0.399 1.00 73.75 80 TYR A N 1
ATOM 608 C CA . TYR A 1 80 ? 19.809 -38.350 0.679 1.00 73.75 80 TYR A CA 1
ATOM 609 C C . TYR A 1 80 ? 20.900 -38.805 -0.286 1.00 73.75 80 TYR A C 1
ATOM 611 O O . TYR A 1 80 ? 20.754 -38.775 -1.509 1.00 73.75 80 TYR A O 1
ATOM 619 N N . ARG A 1 81 ? 21.999 -39.301 0.282 1.00 73.12 81 ARG A N 1
ATOM 620 C CA . ARG A 1 81 ? 23.068 -39.973 -0.452 1.00 73.12 81 ARG A CA 1
ATOM 621 C C . ARG A 1 81 ? 23.258 -41.369 0.135 1.00 73.12 81 ARG A C 1
ATOM 623 O O . ARG A 1 81 ? 23.776 -41.518 1.238 1.00 73.12 81 ARG A O 1
ATOM 630 N N . GLY A 1 82 ? 22.826 -42.381 -0.608 1.00 74.69 82 GLY A N 1
ATOM 631 C CA . GLY A 1 82 ? 22.900 -43.795 -0.243 1.00 74.69 82 GLY A CA 1
ATOM 632 C C . GLY A 1 82 ? 22.221 -44.679 -1.301 1.00 74.69 82 GLY A C 1
ATOM 633 O O . GLY A 1 82 ? 21.842 -44.157 -2.347 1.00 74.69 82 GLY A O 1
ATOM 634 N N . PRO A 1 83 ? 22.113 -46.003 -1.094 1.00 79.69 83 PRO A N 1
ATOM 635 C CA . PRO A 1 83 ? 21.363 -46.903 -1.981 1.00 79.69 83 PRO A CA 1
ATOM 636 C C . PRO A 1 83 ? 19.852 -46.625 -1.935 1.00 79.69 83 PRO A C 1
ATOM 638 O O . PRO A 1 83 ? 19.381 -46.000 -0.995 1.00 79.69 83 PRO A O 1
ATOM 641 N N . ALA A 1 84 ? 19.088 -47.119 -2.913 1.00 81.62 84 ALA A N 1
ATOM 642 C CA . ALA A 1 84 ? 17.635 -46.946 -2.930 1.00 81.62 84 ALA A CA 1
ATOM 643 C C . ALA A 1 84 ? 16.994 -47.413 -1.608 1.00 81.62 84 ALA A C 1
ATOM 645 O O . ALA A 1 84 ? 17.345 -48.479 -1.097 1.00 81.62 84 ALA A O 1
ATOM 646 N N . ALA A 1 85 ? 16.075 -46.613 -1.071 1.00 84.25 85 ALA A N 1
ATOM 647 C CA . ALA A 1 85 ? 15.487 -46.800 0.254 1.00 84.25 85 ALA A CA 1
ATOM 648 C C . ALA A 1 85 ? 14.050 -46.258 0.309 1.00 84.25 85 ALA A C 1
ATOM 650 O O . ALA A 1 85 ? 13.605 -45.548 -0.585 1.00 84.25 85 ALA A O 1
ATOM 651 N N . THR A 1 86 ? 13.308 -46.559 1.372 1.00 85.62 86 THR A N 1
ATOM 652 C CA . THR A 1 86 ? 11.984 -45.980 1.644 1.00 85.62 86 THR A CA 1
ATOM 653 C C . THR A 1 86 ? 12.061 -45.034 2.833 1.00 85.62 86 THR A C 1
ATOM 655 O O . THR A 1 86 ? 12.349 -45.471 3.949 1.00 85.62 86 THR A O 1
ATOM 658 N N . LEU A 1 87 ? 11.755 -43.754 2.616 1.00 82.88 87 LEU A N 1
ATOM 659 C CA . LEU A 1 87 ? 11.536 -42.788 3.689 1.00 82.88 87 LEU A CA 1
ATOM 660 C C . LEU A 1 87 ? 10.095 -42.893 4.164 1.00 82.88 87 LEU A C 1
ATOM 662 O O . LEU A 1 87 ? 9.168 -42.683 3.387 1.00 82.88 87 LEU A O 1
ATOM 666 N N . ARG A 1 88 ? 9.904 -43.159 5.451 1.00 84.62 88 ARG A N 1
ATOM 667 C CA . ARG A 1 88 ? 8.616 -43.019 6.126 1.00 84.62 88 ARG A CA 1
ATOM 668 C C . ARG A 1 88 ? 8.694 -41.880 7.128 1.00 84.62 88 ARG A C 1
ATOM 670 O O . ARG A 1 88 ? 9.720 -41.684 7.777 1.00 84.62 88 ARG A O 1
ATOM 677 N N . VAL A 1 89 ? 7.600 -41.146 7.257 1.00 78.00 89 VAL A N 1
ATOM 678 C CA . VAL A 1 89 ? 7.461 -40.008 8.162 1.00 78.00 89 VAL A CA 1
ATOM 679 C C . VAL A 1 89 ? 6.153 -40.136 8.923 1.00 78.00 89 VAL A C 1
ATOM 681 O O . VAL A 1 89 ? 5.135 -40.509 8.351 1.00 78.00 89 VAL A O 1
ATOM 684 N N . GLU A 1 90 ? 6.168 -39.829 10.213 1.00 81.06 90 GLU A N 1
ATOM 685 C CA . GLU A 1 90 ? 4.986 -39.848 11.075 1.00 81.06 90 GLU A CA 1
ATOM 686 C C . GLU A 1 90 ? 4.923 -38.540 11.848 1.00 81.06 90 GLU A C 1
ATOM 688 O O . GLU A 1 90 ? 5.924 -38.077 12.411 1.00 81.06 90 GLU A O 1
ATOM 693 N N . VAL A 1 91 ? 3.720 -37.975 11.901 1.00 72.94 91 VAL A N 1
ATOM 694 C CA . VAL A 1 91 ? 3.413 -36.783 12.686 1.00 72.94 91 VAL A CA 1
ATOM 695 C C . VAL A 1 91 ? 2.029 -36.953 13.308 1.00 72.94 91 VAL A C 1
ATOM 697 O O . VAL A 1 91 ? 1.023 -37.101 12.614 1.00 72.94 91 VAL A O 1
ATOM 700 N N . GLY A 1 92 ? 1.948 -36.935 14.640 1.00 71.62 92 GLY A N 1
ATOM 701 C CA . GLY A 1 92 ? 0.681 -37.159 15.344 1.00 71.62 92 GLY A CA 1
ATOM 702 C C . GLY A 1 92 ? 0.082 -38.545 15.056 1.00 71.62 92 GLY A C 1
ATOM 703 O O . GLY A 1 92 ? 0.690 -39.553 15.398 1.00 71.62 92 GLY A O 1
ATOM 704 N N . GLN A 1 93 ? -1.126 -38.593 14.474 1.00 63.62 93 GLN A N 1
ATOM 705 C CA . GLN A 1 93 ? -1.801 -39.840 14.057 1.00 63.62 93 GLN A CA 1
ATOM 706 C C . GLN A 1 93 ? -1.633 -40.169 12.558 1.00 63.62 93 GLN A C 1
ATOM 708 O O . GLN A 1 93 ? -2.191 -41.165 12.102 1.00 63.62 93 GLN A O 1
ATOM 713 N N . GLY A 1 94 ? -0.905 -39.349 11.790 1.00 66.75 94 GLY A N 1
ATOM 714 C CA . GLY A 1 94 ? -0.682 -39.542 10.352 1.00 66.75 94 GLY A CA 1
ATOM 715 C C . GLY A 1 94 ? 0.684 -40.159 10.043 1.00 66.75 94 GLY A C 1
ATOM 716 O O . GLY A 1 94 ? 1.653 -39.918 10.770 1.00 66.75 94 GLY A O 1
ATOM 717 N N . ALA A 1 95 ? 0.762 -40.939 8.961 1.00 72.81 95 ALA A N 1
ATOM 718 C CA . ALA A 1 95 ? 1.998 -41.532 8.455 1.00 72.81 95 ALA A CA 1
ATOM 719 C C . ALA A 1 95 ? 2.034 -41.477 6.922 1.00 72.81 95 ALA A C 1
ATOM 721 O O . ALA A 1 95 ? 1.081 -41.906 6.281 1.00 72.81 95 ALA A O 1
ATOM 722 N N . GLU A 1 96 ? 3.150 -41.014 6.364 1.00 76.19 96 GLU A N 1
ATOM 723 C CA . GLU A 1 96 ? 3.396 -40.905 4.921 1.00 76.19 96 GLU A CA 1
ATOM 724 C C . GLU A 1 96 ? 4.692 -41.618 4.535 1.00 76.19 96 GLU A C 1
ATOM 726 O O . GLU A 1 96 ? 5.586 -41.801 5.369 1.00 76.19 96 GLU A O 1
ATOM 731 N N . SER A 1 97 ? 4.806 -42.094 3.294 1.00 80.50 97 SER A N 1
ATOM 732 C CA . SER A 1 97 ? 5.996 -42.827 2.832 1.00 80.50 97 SER A CA 1
ATOM 733 C C . SER A 1 97 ? 6.311 -42.584 1.359 1.00 80.50 97 SER A C 1
ATOM 735 O O . SER A 1 97 ? 5.410 -42.562 0.528 1.00 80.50 97 SER A O 1
ATOM 737 N N . ALA A 1 98 ? 7.598 -42.469 1.030 1.00 77.75 98 ALA A N 1
ATOM 738 C CA . ALA A 1 98 ? 8.091 -42.320 -0.336 1.00 77.75 98 ALA A CA 1
ATOM 739 C C . ALA A 1 98 ? 9.344 -43.167 -0.589 1.00 77.75 98 ALA A C 1
ATOM 741 O O . ALA A 1 98 ? 10.196 -43.323 0.289 1.00 77.75 98 ALA A O 1
ATOM 742 N N . ALA A 1 99 ? 9.456 -43.694 -1.809 1.00 81.88 99 ALA A N 1
ATOM 743 C CA . ALA A 1 99 ? 10.680 -44.320 -2.296 1.00 81.88 99 ALA A CA 1
ATOM 744 C C . ALA A 1 99 ? 11.723 -43.242 -2.636 1.00 81.88 99 ALA A C 1
ATOM 746 O O . ALA A 1 99 ? 11.371 -42.195 -3.175 1.00 81.88 99 ALA A O 1
ATOM 747 N N . ILE A 1 100 ? 12.987 -43.512 -2.317 1.00 78.75 100 ILE A N 1
ATOM 748 C CA . ILE A 1 100 ? 14.145 -42.660 -2.582 1.00 78.75 100 ILE A CA 1
ATOM 749 C C . ILE A 1 100 ? 15.132 -43.443 -3.447 1.00 78.75 100 ILE A C 1
ATOM 751 O O . ILE A 1 100 ? 15.478 -44.577 -3.113 1.00 78.75 100 ILE A O 1
ATOM 755 N N . GLU A 1 101 ? 15.622 -42.829 -4.520 1.00 75.12 101 GLU A N 1
ATOM 756 C CA . GLU A 1 101 ? 16.655 -43.398 -5.392 1.00 75.12 101 GLU A CA 1
ATOM 757 C C . GLU A 1 101 ? 18.075 -42.965 -4.960 1.00 75.12 101 GLU A C 1
ATOM 759 O O . GLU A 1 101 ? 18.239 -42.009 -4.194 1.00 75.12 101 GLU A O 1
ATOM 764 N N . PRO A 1 102 ? 19.146 -43.638 -5.423 1.00 64.25 102 PRO A N 1
ATOM 765 C CA . PRO A 1 102 ? 20.505 -43.236 -5.093 1.00 64.25 102 PRO A CA 1
ATOM 766 C C . PRO A 1 102 ? 20.823 -41.827 -5.611 1.00 64.25 102 PRO A C 1
ATOM 768 O O . PRO A 1 102 ? 20.727 -41.577 -6.809 1.00 64.25 102 PRO A O 1
ATOM 771 N N . THR A 1 103 ? 21.263 -40.937 -4.709 1.00 62.22 103 THR A N 1
ATOM 772 C CA . THR A 1 103 ? 21.575 -39.503 -4.934 1.00 62.22 103 THR A CA 1
ATOM 773 C C . THR A 1 103 ? 20.371 -38.599 -5.233 1.00 62.22 103 THR A C 1
ATOM 775 O O . THR A 1 103 ? 20.360 -37.903 -6.245 1.00 62.22 103 THR A O 1
ATOM 778 N N . ASP A 1 104 ? 19.387 -38.562 -4.331 1.00 66.44 104 ASP A N 1
ATOM 779 C CA . ASP A 1 104 ? 18.141 -37.812 -4.537 1.00 66.44 104 ASP A CA 1
ATOM 780 C C . ASP A 1 104 ? 17.930 -36.641 -3.550 1.00 66.44 104 ASP A C 1
ATOM 782 O O . ASP A 1 104 ? 18.388 -36.651 -2.400 1.00 66.44 104 ASP A O 1
ATOM 786 N N . HIS A 1 105 ? 17.200 -35.627 -4.018 1.00 66.44 105 HIS A N 1
ATOM 787 C CA . HIS A 1 105 ? 16.688 -34.494 -3.250 1.00 66.44 105 HIS A CA 1
ATOM 788 C C . HIS A 1 105 ? 15.171 -34.448 -3.427 1.00 66.44 105 HIS A C 1
ATOM 790 O O . HIS A 1 105 ? 14.686 -34.295 -4.546 1.00 66.44 105 HIS A O 1
ATOM 796 N N . GLY A 1 106 ? 14.416 -34.520 -2.333 1.00 63.28 106 GLY A N 1
ATOM 797 C CA . GLY A 1 106 ? 12.967 -34.676 -2.415 1.00 63.28 106 GLY A CA 1
ATOM 798 C C . GLY A 1 106 ? 12.179 -33.803 -1.451 1.00 63.28 106 GLY A C 1
ATOM 799 O O . GLY A 1 106 ? 12.702 -33.230 -0.488 1.00 63.28 106 GLY A O 1
ATOM 800 N N . VAL A 1 107 ? 10.878 -33.723 -1.728 1.00 59.62 107 VAL A N 1
ATOM 801 C CA . VAL A 1 107 ? 9.876 -33.112 -0.855 1.00 59.62 107 VAL A CA 1
ATOM 802 C C . VAL A 1 107 ? 8.803 -34.152 -0.578 1.00 59.62 107 VAL A C 1
ATOM 804 O O . VAL A 1 107 ? 8.178 -34.645 -1.513 1.00 59.62 107 VAL A O 1
ATOM 807 N N . LEU A 1 108 ? 8.586 -34.477 0.695 1.00 65.25 108 LEU A N 1
ATOM 808 C CA . LEU A 1 108 ? 7.445 -35.285 1.117 1.00 65.25 108 LEU A CA 1
ATOM 809 C C . LEU A 1 108 ? 6.359 -34.361 1.669 1.00 65.25 108 LEU A C 1
ATOM 811 O O . LEU A 1 108 ? 6.610 -33.599 2.610 1.00 65.25 108 LEU A O 1
ATOM 815 N N . LEU A 1 109 ? 5.172 -34.432 1.068 1.00 58.97 109 LEU A N 1
ATOM 816 C CA . LEU A 1 109 ? 3.971 -33.789 1.584 1.00 58.97 109 LEU A CA 1
ATOM 817 C C . LEU A 1 109 ? 3.469 -34.581 2.792 1.00 58.97 109 LEU A C 1
ATOM 819 O O . LEU A 1 109 ? 3.382 -35.804 2.741 1.00 58.97 109 LEU A O 1
ATOM 823 N N . LEU A 1 110 ? 3.149 -33.881 3.874 1.00 63.00 110 LEU A N 1
ATOM 824 C CA . LEU A 1 110 ? 2.598 -34.478 5.081 1.00 63.00 110 LEU A CA 1
ATOM 825 C C . LEU A 1 110 ? 1.218 -33.880 5.332 1.00 63.00 110 LEU A C 1
ATOM 827 O O . LEU A 1 110 ? 1.081 -32.666 5.523 1.00 63.00 110 LEU A O 1
ATOM 831 N N . GLU A 1 111 ? 0.203 -34.739 5.368 1.00 57.09 111 GLU A N 1
ATOM 832 C CA . GLU A 1 111 ? -1.142 -34.317 5.734 1.00 57.09 111 GLU A CA 1
ATOM 833 C C . GLU A 1 111 ? -1.193 -33.901 7.209 1.00 57.09 111 GLU A C 1
ATOM 835 O O . GLU A 1 111 ? -0.833 -34.649 8.125 1.00 57.09 111 GLU A O 1
ATOM 840 N N . ALA A 1 112 ? -1.678 -32.685 7.455 1.00 57.47 112 ALA A N 1
ATOM 841 C CA . ALA A 1 112 ? -2.066 -32.277 8.793 1.00 57.47 112 ALA A CA 1
ATOM 842 C C . ALA A 1 112 ? -3.275 -33.089 9.278 1.00 57.47 112 ALA A C 1
ATOM 844 O O . ALA A 1 112 ? -4.139 -33.458 8.478 1.00 57.47 112 ALA A O 1
ATOM 845 N N . PRO A 1 113 ? -3.445 -33.268 10.600 1.00 57.31 113 PRO A N 1
ATOM 846 C CA . PRO A 1 113 ? -4.727 -33.690 11.148 1.00 57.31 113 PRO A CA 1
ATOM 847 C C . PRO A 1 113 ? -5.851 -32.792 10.607 1.00 57.31 113 PRO A C 1
ATOM 849 O O . PRO A 1 113 ? -5.663 -31.581 10.505 1.00 57.31 113 PRO A O 1
ATOM 852 N N . GLN A 1 114 ? -7.051 -33.332 10.354 1.00 45.41 114 GLN A N 1
ATOM 853 C CA . GLN A 1 114 ? -8.195 -32.555 9.827 1.00 45.41 114 GLN A CA 1
ATOM 854 C C . GLN A 1 114 ? -8.550 -31.292 10.641 1.00 45.41 114 GLN A C 1
ATOM 856 O O . GLN A 1 114 ? -9.229 -30.399 10.142 1.00 45.41 114 GLN A O 1
ATOM 861 N N . LYS A 1 115 ? -8.108 -31.213 11.903 1.00 47.72 115 LYS A N 1
ATOM 862 C CA . LYS A 1 115 ? -8.316 -30.074 12.813 1.00 47.72 115 LYS A CA 1
ATOM 863 C C . LYS A 1 115 ? -7.087 -29.160 12.965 1.00 47.72 115 LYS A C 1
ATOM 865 O O . LYS A 1 115 ? -7.114 -28.266 13.807 1.00 47.72 115 LYS A O 1
ATOM 870 N N . GLY A 1 116 ? -6.027 -29.383 12.186 1.00 53.97 116 GLY A N 1
ATOM 871 C CA . GLY A 1 116 ? -4.713 -28.770 12.374 1.00 53.97 116 GLY A CA 1
ATOM 872 C C . GLY A 1 116 ? -3.993 -29.296 13.621 1.00 53.97 116 GLY A C 1
ATOM 873 O O . GLY A 1 116 ? -4.548 -30.048 14.428 1.00 53.97 116 GLY A O 1
ATOM 874 N N . PHE A 1 117 ? -2.734 -28.897 13.789 1.00 54.38 117 PHE A N 1
ATOM 875 C CA . PHE A 1 117 ? -2.000 -29.165 15.022 1.00 54.38 117 PHE A CA 1
ATOM 876 C C . PHE A 1 117 ? -2.350 -28.115 16.087 1.00 54.38 117 PHE A C 1
ATOM 878 O O . PHE A 1 117 ? -2.334 -26.916 15.797 1.00 54.38 117 PHE A O 1
ATOM 885 N N . PRO A 1 118 ? -2.634 -28.516 17.339 1.00 54.59 118 PRO A N 1
ATOM 886 C CA . PRO A 1 118 ? -2.814 -27.554 18.416 1.00 54.59 118 PRO A CA 1
ATOM 887 C C . PRO A 1 118 ? -1.511 -26.772 18.653 1.00 54.59 118 PRO A C 1
ATOM 889 O O . PRO A 1 118 ? -0.426 -27.326 18.475 1.00 54.59 118 PRO A O 1
ATOM 892 N N . PRO A 1 119 ? -1.568 -25.507 19.101 1.00 53.12 119 PRO A N 1
ATOM 893 C CA . PRO A 1 119 ? -0.355 -24.768 19.411 1.00 53.12 119 PRO A CA 1
ATOM 894 C C . PRO A 1 119 ? 0.472 -25.440 20.509 1.00 53.12 119 PRO A C 1
ATOM 896 O O . PRO A 1 119 ? -0.063 -25.787 21.565 1.00 53.12 119 PRO A O 1
ATOM 899 N N . GLY A 1 120 ? 1.779 -25.556 20.288 1.00 51.09 120 GLY A N 1
ATOM 900 C CA . GLY A 1 120 ? 2.681 -26.265 21.191 1.00 51.09 120 GLY A CA 1
ATOM 901 C C . GLY A 1 120 ? 3.749 -27.076 20.456 1.00 51.09 120 GLY A C 1
ATOM 902 O O . GLY A 1 120 ? 3.838 -27.001 19.227 1.00 51.09 120 GLY A O 1
ATOM 903 N N . PRO A 1 121 ? 4.589 -27.801 21.211 1.00 59.44 121 PRO A N 1
ATOM 904 C CA . PRO A 1 121 ? 5.615 -28.661 20.645 1.00 59.44 121 PRO A CA 1
ATOM 905 C C . PRO A 1 121 ? 4.989 -29.910 20.021 1.00 59.44 121 PRO A C 1
ATOM 907 O O . PRO A 1 121 ? 4.092 -30.527 20.594 1.00 59.44 121 PRO A O 1
ATOM 910 N N . HIS A 1 122 ? 5.517 -30.287 18.868 1.00 70.00 122 HIS A N 1
ATOM 911 C CA . HIS A 1 122 ? 5.216 -31.502 18.129 1.00 70.00 122 HIS A CA 1
ATOM 912 C C . HIS A 1 122 ? 6.525 -32.169 17.727 1.00 70.00 122 HIS A C 1
ATOM 914 O O . HIS A 1 122 ? 7.579 -31.533 17.663 1.00 70.00 122 HIS A O 1
ATOM 920 N N . GLU A 1 123 ? 6.450 -33.463 17.460 1.00 79.44 123 GLU A N 1
ATOM 921 C CA . GLU A 1 123 ? 7.588 -34.268 17.049 1.00 79.44 123 GLU A CA 1
ATOM 922 C C . GLU A 1 123 ? 7.249 -34.949 15.727 1.00 79.44 123 GLU A C 1
ATOM 924 O O . GLU A 1 123 ? 6.211 -35.603 15.599 1.00 79.44 123 GLU A O 1
ATOM 929 N N . LEU A 1 124 ? 8.130 -34.772 14.749 1.00 78.00 124 LEU A N 1
ATOM 930 C CA . LEU A 1 124 ? 8.117 -35.501 13.495 1.00 78.00 124 LEU A CA 1
ATOM 931 C C . LEU A 1 124 ? 9.172 -36.591 13.578 1.00 78.00 124 LEU A C 1
ATOM 933 O O . LEU A 1 124 ? 10.328 -36.314 13.888 1.00 78.00 124 LEU A O 1
ATOM 937 N N . LYS A 1 125 ? 8.786 -37.827 13.297 1.00 84.94 125 LYS A N 1
ATOM 938 C CA . LYS A 1 125 ? 9.691 -38.975 13.348 1.00 84.94 125 LYS A CA 1
ATOM 939 C C . LYS A 1 125 ? 10.009 -39.442 11.933 1.00 84.94 125 LYS A C 1
ATOM 941 O O . LYS A 1 125 ? 9.131 -39.431 11.071 1.00 84.94 125 LYS A O 1
ATOM 946 N N . LEU A 1 126 ? 11.263 -39.819 11.702 1.00 84.50 126 LEU A N 1
ATOM 947 C CA . LEU A 1 126 ? 11.766 -40.263 10.405 1.00 84.50 126 LEU A CA 1
ATOM 948 C C . LEU A 1 126 ? 12.227 -41.715 10.476 1.00 84.50 126 LEU A C 1
ATOM 950 O O . LEU A 1 126 ? 12.950 -42.103 11.397 1.00 84.50 126 LEU A O 1
ATOM 954 N N . TRP A 1 127 ? 11.872 -42.494 9.459 1.00 86.44 127 TRP A N 1
ATOM 955 C CA . TRP A 1 127 ? 12.344 -43.861 9.268 1.00 86.44 127 TRP A CA 1
ATOM 956 C C . TRP A 1 127 ? 12.899 -44.045 7.864 1.00 86.44 127 TRP A C 1
ATOM 958 O O . TRP A 1 127 ? 12.303 -43.577 6.901 1.00 86.44 127 TRP A O 1
ATOM 968 N N . LEU A 1 128 ? 13.982 -44.804 7.750 1.00 84.12 128 LEU A N 1
ATOM 969 C CA . LEU A 1 128 ? 14.545 -45.263 6.486 1.00 84.12 128 LEU A CA 1
ATOM 970 C C . LEU A 1 128 ? 14.555 -46.788 6.478 1.00 84.12 128 LEU A C 1
ATOM 972 O O . LEU A 1 128 ? 15.142 -47.404 7.369 1.00 84.12 128 LEU A O 1
ATOM 976 N N . ASP A 1 129 ? 13.853 -47.400 5.526 1.00 86.56 129 ASP A N 1
ATOM 977 C CA . ASP A 1 129 ? 13.674 -48.859 5.435 1.00 86.56 129 ASP A CA 1
ATOM 978 C C . ASP A 1 129 ? 13.221 -49.495 6.760 1.00 86.56 129 ASP A C 1
ATOM 980 O O . ASP A 1 129 ? 13.724 -50.525 7.216 1.00 86.56 129 ASP A O 1
ATOM 984 N N . GLY A 1 130 ? 12.282 -48.826 7.433 1.00 82.12 130 GLY A N 1
ATOM 985 C CA . GLY A 1 130 ? 11.734 -49.261 8.718 1.00 82.12 130 GLY A CA 1
ATOM 986 C C . GLY A 1 130 ? 12.662 -49.056 9.921 1.00 82.12 130 GLY A C 1
ATOM 987 O O . GLY A 1 130 ? 12.252 -49.342 11.047 1.00 82.12 130 GLY A O 1
ATOM 988 N N . LYS A 1 131 ? 13.878 -48.529 9.732 1.00 82.88 131 LYS A N 1
ATOM 989 C CA . LYS A 1 131 ? 14.783 -48.162 10.829 1.00 82.88 131 LYS A CA 1
ATOM 990 C C . LYS A 1 131 ? 14.605 -46.690 11.198 1.00 82.88 131 LYS A C 1
ATOM 992 O O . LYS A 1 131 ? 14.597 -45.857 10.298 1.00 82.88 131 LYS A O 1
ATOM 997 N N . PRO A 1 132 ? 14.486 -46.343 12.490 1.00 83.69 132 PRO A N 1
ATOM 998 C CA . PRO A 1 132 ? 14.399 -44.947 12.902 1.00 83.69 132 PRO A CA 1
ATOM 999 C C . PRO A 1 132 ? 15.709 -44.213 12.579 1.00 83.69 132 PRO A C 1
ATOM 1001 O O . PRO A 1 132 ? 16.789 -44.731 12.863 1.00 83.69 132 PRO A O 1
ATOM 1004 N N . LEU A 1 133 ? 15.598 -43.025 11.983 1.00 77.62 133 LEU A N 1
ATOM 1005 C CA . LEU A 1 133 ? 16.717 -42.127 11.684 1.00 77.62 133 LEU A CA 1
ATOM 1006 C C . LEU A 1 133 ? 16.863 -41.068 12.782 1.00 77.62 133 LEU A C 1
ATOM 1008 O O . LEU A 1 133 ? 17.806 -41.108 13.567 1.00 77.62 133 LEU A O 1
ATOM 1012 N N . GLU A 1 134 ? 15.913 -40.131 12.829 1.00 73.19 134 GLU A N 1
ATOM 1013 C CA . GLU A 1 134 ? 15.936 -38.946 13.687 1.00 73.19 134 GLU A CA 1
ATOM 1014 C C . GLU A 1 134 ? 14.506 -38.455 13.964 1.00 73.19 134 GLU A C 1
ATOM 1016 O O . GLU A 1 134 ? 13.560 -38.765 13.231 1.00 73.19 134 GLU A O 1
ATOM 1021 N N . SER A 1 135 ? 14.348 -37.687 15.039 1.00 72.81 135 SER A N 1
ATOM 1022 C CA . SER A 1 135 ? 13.130 -36.957 15.376 1.00 72.81 135 SER A CA 1
ATOM 1023 C C . SER A 1 135 ? 13.364 -35.451 15.258 1.00 72.81 135 SER A C 1
ATOM 1025 O O . SER A 1 135 ? 14.208 -34.894 15.961 1.00 72.81 135 SER A O 1
ATOM 1027 N N . LEU A 1 136 ? 12.584 -34.776 14.418 1.00 65.88 136 LEU A N 1
ATOM 1028 C CA . LEU A 1 136 ? 12.587 -33.323 14.283 1.00 65.88 136 LEU A CA 1
ATOM 1029 C C . LEU A 1 136 ? 11.503 -32.730 15.184 1.00 65.88 136 LEU A C 1
ATOM 1031 O O . LEU A 1 136 ? 10.304 -32.867 14.926 1.00 65.88 136 LEU A O 1
ATOM 1035 N N . ALA A 1 137 ? 11.927 -32.051 16.248 1.00 64.44 137 ALA A N 1
ATOM 1036 C CA . ALA A 1 137 ? 11.021 -31.277 17.082 1.00 64.44 137 ALA A CA 1
ATOM 1037 C C . ALA A 1 137 ? 10.649 -29.971 16.376 1.00 64.44 137 ALA A C 1
ATOM 1039 O O . ALA A 1 137 ? 11.511 -29.243 15.881 1.00 64.44 137 ALA A O 1
ATOM 1040 N N . PHE A 1 138 ? 9.365 -29.638 16.376 1.00 57.22 138 PHE A N 1
ATOM 1041 C CA . PHE A 1 138 ? 8.878 -28.370 15.859 1.00 57.22 138 PHE A CA 1
ATOM 1042 C C . PHE A 1 138 ? 7.811 -27.794 16.776 1.00 57.22 138 PHE A C 1
ATOM 1044 O O . PHE A 1 138 ? 7.167 -28.507 17.536 1.00 57.22 138 PHE A O 1
ATOM 1051 N N . THR A 1 139 ? 7.632 -26.478 16.757 1.00 49.91 139 THR A N 1
ATOM 1052 C CA . THR A 1 139 ? 6.601 -25.823 17.565 1.00 49.91 139 THR A CA 1
ATOM 1053 C C . THR A 1 139 ? 5.630 -25.125 16.642 1.00 49.91 139 THR A C 1
ATOM 1055 O O . THR A 1 139 ? 6.014 -24.234 15.886 1.00 49.91 139 THR A O 1
ATOM 1058 N N . VAL A 1 140 ? 4.358 -25.501 16.730 1.00 50.66 140 VAL A N 1
ATOM 1059 C CA . VAL A 1 140 ? 3.290 -24.737 16.091 1.00 50.66 140 VAL A CA 1
ATOM 1060 C C . VAL A 1 140 ? 3.080 -23.503 16.945 1.00 50.66 140 VAL A C 1
ATOM 1062 O O . VAL A 1 140 ? 2.606 -23.585 18.085 1.00 50.66 140 VAL A O 1
ATOM 1065 N N . ALA A 1 141 ? 3.511 -22.359 16.414 1.00 41.19 141 ALA A N 1
ATOM 1066 C CA . ALA A 1 141 ? 3.346 -21.084 17.083 1.00 41.19 141 ALA A CA 1
ATOM 1067 C C . ALA A 1 141 ? 1.860 -20.878 17.393 1.00 41.19 141 ALA A C 1
ATOM 1069 O O . ALA A 1 141 ? 0.998 -21.054 16.529 1.00 41.19 141 ALA A O 1
ATOM 1070 N N . ARG A 1 142 ? 1.547 -20.469 18.629 1.00 39.19 142 ARG A N 1
ATOM 1071 C CA . ARG A 1 142 ? 0.233 -19.873 18.884 1.00 39.19 142 ARG A CA 1
ATOM 1072 C C . ARG A 1 142 ? 0.079 -18.718 17.895 1.00 39.19 142 ARG A C 1
ATOM 1074 O O . ARG A 1 142 ? 1.029 -17.932 17.795 1.00 39.19 142 ARG A O 1
ATOM 1081 N N . PRO A 1 143 ? -1.065 -18.574 17.191 1.00 40.28 143 PRO A N 1
ATOM 1082 C CA . PRO A 1 143 ? -1.350 -17.301 16.548 1.00 40.28 143 PRO A CA 1
ATOM 1083 C C . PRO A 1 143 ? -1.127 -16.240 17.626 1.00 40.28 143 PRO A C 1
ATOM 1085 O O . PRO A 1 143 ? -1.604 -16.445 18.749 1.00 40.28 143 PRO A O 1
ATOM 1088 N N . PRO A 1 144 ? -0.307 -15.207 17.366 1.00 40.97 144 PRO A N 1
ATOM 1089 C CA . PRO A 1 144 ? 0.075 -14.275 18.408 1.00 40.97 144 PRO A CA 1
ATOM 1090 C C . PRO A 1 144 ? -1.211 -13.747 19.026 1.00 40.97 144 PRO A C 1
ATOM 1092 O O . PRO A 1 144 ? -2.005 -13.104 18.339 1.00 40.97 144 PRO A O 1
ATOM 1095 N N . THR A 1 145 ? -1.450 -14.074 20.299 1.00 43.09 145 THR A N 1
ATOM 1096 C CA . THR A 1 145 ? -2.564 -13.488 21.030 1.00 43.09 145 THR A CA 1
ATOM 1097 C C . THR A 1 145 ? -2.356 -11.983 20.918 1.00 43.09 145 THR A C 1
ATOM 1099 O O . THR A 1 145 ? -1.252 -11.529 21.235 1.00 43.09 145 THR A O 1
ATOM 1102 N N . PRO A 1 146 ? -3.325 -11.203 20.416 1.00 52.66 146 PRO A N 1
ATOM 1103 C CA . PRO A 1 146 ? -3.192 -9.762 20.444 1.00 52.66 146 PRO A CA 1
ATOM 1104 C C . PRO A 1 146 ? -3.026 -9.366 21.909 1.00 52.66 146 PRO A C 1
ATOM 1106 O O . PRO A 1 146 ? -3.935 -9.506 22.724 1.00 52.66 146 PRO A O 1
ATOM 1109 N N . VAL A 1 147 ? -1.803 -8.987 22.268 1.00 61.44 147 VAL A N 1
ATOM 1110 C CA . VAL A 1 147 ? -1.484 -8.566 23.623 1.00 61.44 147 VAL A CA 1
ATOM 1111 C C . VAL A 1 147 ? -1.883 -7.110 23.690 1.00 61.44 147 VAL A C 1
ATOM 1113 O O . VAL A 1 147 ? -1.344 -6.286 22.948 1.00 61.44 147 VAL A O 1
ATOM 1116 N N . SER A 1 148 ? -2.839 -6.807 24.563 1.00 83.50 148 SER A N 1
ATOM 1117 C CA . SER A 1 148 ? -3.135 -5.419 24.892 1.00 83.50 148 SER A CA 1
ATOM 1118 C C . SER A 1 148 ? -1.845 -4.758 25.358 1.00 83.50 148 SER A C 1
ATOM 1120 O O . SER A 1 148 ? -1.217 -5.231 26.303 1.00 83.50 148 SER A O 1
ATOM 1122 N N . ASN A 1 149 ? -1.425 -3.693 24.681 1.00 87.44 149 ASN A N 1
ATOM 1123 C CA . ASN A 1 149 ? -0.278 -2.897 25.115 1.00 87.44 149 ASN A CA 1
ATOM 1124 C C . ASN A 1 149 ? -0.703 -1.703 25.982 1.00 87.44 149 ASN A C 1
ATOM 1126 O O . ASN A 1 149 ? 0.146 -0.922 26.400 1.00 87.44 149 ASN A O 1
ATOM 1130 N N . LEU A 1 150 ? -2.004 -1.587 26.256 1.00 91.19 150 LEU A N 1
ATOM 1131 C CA . LEU A 1 150 ? -2.601 -0.663 27.210 1.00 91.19 150 LEU A CA 1
ATOM 1132 C C . LEU A 1 150 ? -3.306 -1.442 28.328 1.00 91.19 150 LEU A C 1
ATOM 1134 O O . LEU A 1 150 ? -3.666 -2.610 28.166 1.00 91.19 150 LEU A O 1
ATOM 1138 N N . ALA A 1 151 ? -3.553 -0.774 29.455 1.00 92.62 151 ALA A N 1
ATOM 1139 C CA . ALA A 1 151 ? -4.420 -1.307 30.501 1.00 92.62 151 ALA A CA 1
ATOM 1140 C C . ALA A 1 151 ? -5.841 -1.538 29.956 1.00 92.62 151 ALA A C 1
ATOM 1142 O O . ALA A 1 151 ? -6.341 -0.733 29.172 1.00 92.62 151 ALA A O 1
ATOM 1143 N N . LEU A 1 152 ? -6.529 -2.590 30.414 1.00 94.44 152 LEU A N 1
ATOM 1144 C CA . LEU A 1 152 ? -7.918 -2.910 30.035 1.00 94.44 152 LEU A CA 1
ATOM 1145 C C . LEU A 1 152 ? -8.947 -1.996 30.731 1.00 94.44 152 LEU A C 1
ATOM 1147 O O . LEU A 1 152 ? -9.996 -2.437 31.195 1.00 94.44 152 LEU A O 1
ATOM 1151 N N . GLN A 1 153 ? -8.635 -0.708 30.824 1.00 94.31 153 GLN A N 1
ATOM 1152 C CA . GLN A 1 153 ? -9.469 0.311 31.434 1.00 94.31 153 GLN A CA 1
ATOM 1153 C C . GLN A 1 153 ? -9.420 1.576 30.565 1.00 94.31 153 GLN A C 1
ATOM 1155 O O . GLN A 1 153 ? -8.334 2.127 30.371 1.00 94.31 153 GLN A O 1
ATOM 1160 N N . PRO A 1 154 ? -10.565 2.043 30.031 1.00 93.69 154 PRO A N 1
ATOM 1161 C CA . PRO A 1 154 ? -10.623 3.294 29.289 1.00 93.69 154 PRO A CA 1
ATOM 1162 C C . PRO A 1 154 ? -10.287 4.477 30.205 1.00 93.69 154 PRO A C 1
ATOM 1164 O O . PRO A 1 154 ? -10.658 4.454 31.383 1.00 93.69 154 PRO A O 1
ATOM 1167 N N . PRO A 1 155 ? -9.641 5.529 29.683 1.00 92.44 155 PRO A N 1
ATOM 1168 C CA . PRO A 1 155 ? -9.136 6.623 30.508 1.00 92.44 155 PRO A CA 1
ATOM 1169 C C . PRO A 1 155 ? -10.238 7.582 30.989 1.00 92.44 155 PRO A C 1
ATOM 1171 O O . PRO A 1 155 ? -10.028 8.368 31.910 1.00 92.44 155 PRO A O 1
ATOM 1174 N N . GLY A 1 156 ? -11.431 7.524 30.393 1.00 86.69 156 GLY A N 1
ATOM 1175 C CA . GLY A 1 156 ? -12.537 8.412 30.731 1.00 86.69 156 GLY A CA 1
ATOM 1176 C C . GLY A 1 156 ? -13.879 7.967 30.147 1.00 86.69 156 GLY A C 1
ATOM 1177 O O . GLY A 1 156 ? -13.966 6.928 29.483 1.00 86.69 156 GLY A O 1
ATOM 1178 N N . PRO A 1 157 ? -14.954 8.738 30.383 1.00 83.12 157 PRO A N 1
ATOM 1179 C CA . PRO A 1 157 ? -16.286 8.401 29.895 1.00 83.12 157 PRO A CA 1
ATOM 1180 C C . PRO A 1 157 ? -16.344 8.384 28.361 1.00 83.12 157 PRO A C 1
ATOM 1182 O O . PRO A 1 157 ? -15.703 9.188 27.687 1.00 83.12 157 PRO A O 1
ATOM 1185 N N . ALA A 1 158 ? -17.157 7.479 27.812 1.00 82.25 158 ALA A N 1
ATOM 1186 C CA . ALA A 1 158 ? -17.405 7.344 26.375 1.00 82.25 158 ALA A CA 1
ATOM 1187 C C . ALA A 1 158 ? -18.443 8.366 25.872 1.00 82.25 158 ALA A C 1
ATOM 1189 O O . ALA A 1 158 ? -19.469 8.001 25.296 1.00 82.25 158 ALA A O 1
ATOM 1190 N N . THR A 1 159 ? -18.215 9.640 26.180 1.00 76.44 159 THR A N 1
ATOM 1191 C CA . THR A 1 159 ? -19.106 10.750 25.835 1.00 76.44 159 THR A CA 1
ATOM 1192 C C . THR A 1 159 ? -18.289 11.883 25.246 1.00 76.44 159 THR A C 1
ATOM 1194 O O . THR A 1 159 ? -17.385 12.401 25.908 1.00 76.44 159 THR A O 1
ATOM 1197 N N . ALA A 1 160 ? -18.635 12.309 24.033 1.00 62.97 160 ALA A N 1
ATOM 1198 C CA . ALA A 1 160 ? -18.082 13.526 23.464 1.00 62.97 160 ALA A CA 1
ATOM 1199 C C . ALA A 1 160 ? -18.486 14.712 24.351 1.00 62.97 160 ALA A C 1
ATOM 1201 O O . ALA A 1 160 ? -19.672 14.949 24.584 1.00 62.97 160 ALA A O 1
ATOM 1202 N N . LYS A 1 161 ? -17.513 15.482 24.848 1.00 60.16 161 LYS A N 1
ATOM 1203 C CA . LYS A 1 161 ? -17.812 16.858 25.263 1.00 60.16 161 LYS A CA 1
ATOM 1204 C C . LYS A 1 161 ? -18.224 17.596 23.993 1.00 60.16 161 LYS A C 1
ATOM 1206 O O . LYS A 1 161 ? -17.489 17.514 23.013 1.00 60.16 161 LYS A O 1
ATOM 1211 N N . THR A 1 162 ? -19.366 18.284 23.982 1.00 58.94 162 THR A N 1
ATOM 1212 C CA . THR A 1 162 ? -19.802 19.053 22.808 1.00 58.94 162 THR A CA 1
ATOM 1213 C C . THR A 1 162 ? -18.732 20.092 22.475 1.00 58.94 162 THR A C 1
ATOM 1215 O O . THR A 1 162 ? -18.621 21.119 23.138 1.00 58.94 162 THR A O 1
ATOM 1218 N N . SER A 1 163 ? -17.898 19.804 21.476 1.00 65.75 163 SER A N 1
ATOM 1219 C CA . SER A 1 163 ? -16.803 20.679 21.041 1.00 65.75 163 SER A CA 1
ATOM 1220 C C . SER A 1 163 ? -17.301 21.825 20.159 1.00 65.75 163 SER A C 1
ATOM 1222 O O . SER A 1 163 ? -16.550 22.747 19.849 1.00 65.75 163 SER A O 1
ATOM 1224 N N . VAL A 1 164 ? -18.571 21.776 19.745 1.00 79.94 164 VAL A N 1
ATOM 1225 C CA . VAL A 1 164 ? -19.218 22.799 18.925 1.00 79.94 164 VAL A CA 1
ATOM 1226 C C . VAL A 1 164 ? -19.832 23.859 19.837 1.00 79.94 164 VAL A C 1
ATOM 1228 O O . VAL A 1 164 ? -20.868 23.644 20.462 1.00 79.94 164 VAL A O 1
ATOM 1231 N N . THR A 1 165 ? -19.170 25.009 19.920 1.00 88.88 165 THR A N 1
ATOM 1232 C CA . THR A 1 165 ? -19.631 26.172 20.685 1.00 88.88 165 THR A CA 1
ATOM 1233 C C . THR A 1 165 ? -20.689 26.965 19.903 1.00 88.88 165 THR A C 1
ATOM 1235 O O . THR A 1 165 ? -20.738 26.861 18.675 1.00 88.88 165 THR A O 1
ATOM 1238 N N . PRO A 1 166 ? -21.493 27.828 20.557 1.00 93.38 166 PRO A N 1
ATOM 1239 C CA . PRO A 1 166 ? -22.406 28.738 19.856 1.00 93.38 166 PRO A CA 1
ATOM 1240 C C . PRO A 1 166 ? -21.712 29.605 18.792 1.00 93.38 166 PRO A C 1
ATOM 1242 O O . PRO A 1 166 ? -22.282 29.876 17.740 1.00 93.38 166 PRO A O 1
ATOM 1245 N N . ALA A 1 167 ? -20.448 29.982 19.021 1.00 94.38 167 ALA A N 1
ATOM 1246 C CA . ALA A 1 167 ? -19.646 30.714 18.040 1.00 94.38 167 ALA A CA 1
ATOM 1247 C C . ALA A 1 167 ? -19.376 29.886 16.769 1.00 94.38 167 ALA A C 1
ATOM 1249 O O . ALA A 1 167 ? -19.503 30.402 15.661 1.00 94.38 167 ALA A O 1
ATOM 1250 N N . LEU A 1 168 ? -19.059 28.593 16.909 1.00 95.69 168 LEU A N 1
ATOM 1251 C CA . LEU A 1 168 ? -18.894 27.696 15.760 1.00 95.69 168 LEU A CA 1
ATOM 1252 C C . LEU A 1 168 ? -20.219 27.435 15.033 1.00 95.69 168 LEU A C 1
ATOM 1254 O O . LEU A 1 168 ? -20.221 27.306 13.813 1.00 95.69 168 LEU A O 1
ATOM 1258 N N . GLN A 1 169 ? -21.344 27.393 15.755 1.00 95.38 169 GLN A N 1
ATOM 1259 C CA . GLN A 1 169 ? -22.672 27.285 15.139 1.00 95.38 169 GLN A CA 1
ATOM 1260 C C . GLN A 1 169 ? -23.000 28.519 14.290 1.00 95.38 169 GLN A C 1
ATOM 1262 O O . GLN A 1 169 ? -23.486 28.371 13.171 1.00 95.38 169 GLN A O 1
ATOM 1267 N N . ALA A 1 170 ? -22.686 29.721 14.783 1.00 96.50 170 ALA A N 1
ATOM 1268 C CA . ALA A 1 170 ? -22.870 30.958 14.028 1.00 96.50 170 ALA A CA 1
ATOM 1269 C C . ALA A 1 170 ? -21.999 30.994 12.759 1.00 96.50 170 ALA A C 1
ATOM 1271 O O . ALA A 1 170 ? -22.508 31.291 11.681 1.00 96.50 170 ALA A O 1
ATOM 1272 N N . LEU A 1 171 ? -20.717 30.616 12.864 1.00 97.56 171 LEU A N 1
ATOM 1273 C CA . LEU A 1 171 ? -19.823 30.507 11.703 1.00 97.56 171 LEU A CA 1
ATOM 1274 C C . LEU A 1 171 ? -20.323 29.477 10.680 1.00 97.56 171 LEU A C 1
ATOM 1276 O O . LEU A 1 171 ? -20.243 29.718 9.479 1.00 97.56 171 LEU A O 1
ATOM 1280 N N . ARG A 1 172 ? -20.874 28.347 11.142 1.00 97.00 172 ARG A N 1
ATOM 1281 C CA . ARG A 1 172 ? -21.478 27.338 10.265 1.00 97.00 172 ARG A CA 1
ATOM 1282 C C . ARG A 1 172 ? -22.682 27.894 9.512 1.00 97.00 172 ARG A C 1
ATOM 1284 O O . ARG A 1 172 ? -22.728 27.765 8.295 1.00 97.00 172 ARG A O 1
ATOM 1291 N N . ALA A 1 173 ? -23.606 28.550 10.212 1.00 96.88 173 ALA A N 1
ATOM 1292 C CA . ALA A 1 173 ? -24.770 29.169 9.584 1.00 96.88 173 ALA A CA 1
ATOM 1293 C C . ALA A 1 173 ? -24.364 30.232 8.545 1.00 96.88 173 ALA A C 1
ATOM 1295 O O . ALA A 1 173 ? -24.941 30.287 7.461 1.00 96.88 173 ALA A O 1
ATOM 1296 N N . GLN A 1 174 ? -23.332 31.032 8.841 1.00 97.12 174 GLN A N 1
ATOM 1297 C CA . GLN A 1 174 ? -22.769 31.994 7.892 1.00 97.12 174 GLN A CA 1
ATOM 1298 C C . GLN A 1 174 ? -22.218 31.297 6.641 1.00 97.12 174 GLN A C 1
ATOM 1300 O O . GLN A 1 174 ? -22.635 31.641 5.536 1.00 97.12 174 GLN A O 1
ATOM 1305 N N . ALA A 1 175 ? -21.348 30.296 6.801 1.00 96.88 175 ALA A N 1
ATOM 1306 C CA . ALA A 1 175 ? -20.745 29.574 5.680 1.00 96.88 175 ALA A CA 1
ATOM 1307 C C . ALA A 1 175 ? -21.784 28.837 4.813 1.00 96.88 175 ALA A C 1
ATOM 1309 O O . ALA A 1 175 ? -21.694 28.843 3.585 1.00 96.88 175 ALA A O 1
ATOM 1310 N N . GLU A 1 176 ? -22.810 28.251 5.436 1.00 96.44 176 GLU A N 1
ATOM 1311 C CA . GLU A 1 176 ? -23.934 27.624 4.730 1.00 96.44 176 GLU A CA 1
ATOM 1312 C C . GLU A 1 176 ? -24.773 28.649 3.950 1.00 96.44 176 GLU A C 1
ATOM 1314 O O . GLU A 1 176 ? -25.264 28.332 2.865 1.00 96.44 176 GLU A O 1
ATOM 1319 N N . SER A 1 177 ? -24.913 29.875 4.468 1.00 96.50 177 SER A N 1
ATOM 1320 C CA . SER A 1 177 ? -25.678 30.945 3.816 1.00 96.50 177 SER A CA 1
ATOM 1321 C C . SER A 1 177 ? -24.943 31.592 2.640 1.00 96.50 177 SER A C 1
ATOM 1323 O O . SER A 1 177 ? -25.556 31.851 1.606 1.00 96.50 177 SER A O 1
ATOM 1325 N N . SER A 1 178 ? -23.639 31.844 2.777 1.00 94.75 178 SER A N 1
ATOM 1326 C CA . SER A 1 178 ? -22.845 32.533 1.758 1.00 94.75 178 SER A CA 1
ATOM 1327 C C . SER A 1 178 ? -22.335 31.589 0.673 1.00 94.75 178 SER A C 1
ATOM 1329 O O . SER A 1 178 ? -22.118 32.021 -0.457 1.00 94.75 178 SER A O 1
ATOM 1331 N N . GLN A 1 179 ? -22.113 30.311 1.018 1.00 89.56 179 GLN A N 1
ATOM 1332 C CA . GLN A 1 179 ? -21.443 29.317 0.173 1.00 89.56 179 GLN A CA 1
ATOM 1333 C C . GLN A 1 179 ? -20.063 29.782 -0.333 1.00 89.56 179 GLN A C 1
ATOM 1335 O O . GLN A 1 179 ? -19.574 29.311 -1.358 1.00 89.56 179 GLN A O 1
ATOM 1340 N N . MET A 1 180 ? -19.408 30.702 0.383 1.00 95.19 180 MET A N 1
ATOM 1341 C CA . MET A 1 180 ? -18.092 31.218 0.011 1.00 95.19 180 MET A CA 1
ATOM 1342 C C . MET A 1 180 ? -16.973 30.370 0.619 1.00 95.19 180 MET A C 1
ATOM 1344 O O . MET A 1 180 ? -16.998 30.037 1.804 1.00 95.19 180 MET A O 1
ATOM 1348 N N . ALA A 1 181 ? -15.929 30.089 -0.169 1.00 95.44 181 ALA A N 1
ATOM 1349 C CA . ALA A 1 181 ? -14.758 29.334 0.291 1.00 95.44 181 ALA A CA 1
ATOM 1350 C C . ALA A 1 181 ? -14.097 29.968 1.532 1.00 95.44 181 ALA A C 1
ATOM 1352 O O . ALA A 1 181 ? -13.680 29.258 2.441 1.00 95.44 181 ALA A O 1
ATOM 1353 N N . ALA A 1 182 ? -14.058 31.304 1.608 1.00 96.81 182 ALA A N 1
ATOM 1354 C CA . ALA A 1 182 ? -13.477 32.027 2.739 1.00 96.81 182 ALA A CA 1
ATOM 1355 C C . ALA A 1 182 ? -14.236 31.806 4.062 1.00 96.81 182 ALA A C 1
ATOM 1357 O O . ALA A 1 182 ? -13.598 31.670 5.105 1.00 96.81 182 ALA A O 1
ATOM 1358 N N . ASP A 1 183 ? -15.569 31.720 4.028 1.00 97.81 183 ASP A N 1
ATOM 1359 C CA . ASP A 1 183 ? -16.373 31.474 5.232 1.00 97.81 183 ASP A CA 1
ATOM 1360 C C . ASP A 1 183 ? -16.230 30.019 5.703 1.00 97.81 183 ASP A C 1
ATOM 1362 O O . ASP A 1 183 ? -16.071 29.760 6.899 1.00 97.81 183 ASP A O 1
ATOM 1366 N N . TRP A 1 184 ? -16.194 29.061 4.766 1.00 98.00 184 TRP A N 1
ATOM 1367 C CA . TRP A 1 184 ? -15.884 27.663 5.083 1.00 98.00 184 TRP A CA 1
ATOM 1368 C C . TRP A 1 184 ? -14.480 27.507 5.677 1.00 98.00 184 TRP A C 1
ATOM 1370 O O . TRP A 1 184 ? -14.325 26.810 6.682 1.00 98.00 184 TRP A O 1
ATOM 1380 N N . ARG A 1 185 ? -13.479 28.220 5.145 1.00 98.00 185 ARG A N 1
ATOM 1381 C CA . ARG A 1 185 ? -12.126 28.270 5.720 1.00 98.00 185 ARG A CA 1
ATOM 1382 C C . ARG A 1 185 ? -12.132 28.827 7.138 1.00 98.00 185 ARG A C 1
ATOM 1384 O O . ARG A 1 185 ? -11.533 28.239 8.037 1.00 98.00 185 ARG A O 1
ATOM 1391 N N . GLN A 1 186 ? -12.829 29.942 7.362 1.00 98.06 186 GLN A N 1
ATOM 1392 C CA . GLN A 1 186 ? -12.921 30.564 8.683 1.00 98.06 186 GLN A CA 1
ATOM 1393 C C . GLN A 1 186 ? -13.549 29.610 9.708 1.00 98.06 186 GLN A C 1
ATOM 1395 O O . GLN A 1 186 ? -13.060 29.509 10.841 1.00 98.06 186 GLN A O 1
ATOM 1400 N N . LEU A 1 187 ? -14.603 28.887 9.315 1.00 98.12 187 LEU A N 1
ATOM 1401 C CA . LEU A 1 187 ? -15.206 27.838 10.132 1.00 98.12 187 LEU A CA 1
ATOM 1402 C C . LEU A 1 187 ? -14.204 26.715 10.417 1.00 98.12 187 LEU A C 1
ATOM 1404 O O . LEU A 1 187 ? -14.054 26.326 11.575 1.00 98.12 187 LEU A O 1
ATOM 1408 N N . ALA A 1 188 ? -13.507 26.222 9.391 1.00 97.44 188 ALA A N 1
ATOM 1409 C CA . ALA A 1 188 ? -12.553 25.127 9.510 1.00 97.44 188 ALA A CA 1
ATOM 1410 C C . ALA A 1 188 ? -11.415 25.466 10.483 1.00 97.44 188 ALA A C 1
ATOM 1412 O O . ALA A 1 188 ? -11.178 24.738 11.447 1.00 97.44 188 ALA A O 1
ATOM 1413 N N . GLU A 1 189 ? -10.757 26.611 10.299 1.00 97.62 189 GLU A N 1
ATOM 1414 C CA . GLU A 1 189 ? -9.660 27.065 11.157 1.00 97.62 189 GLU A CA 1
ATOM 1415 C C . GLU A 1 189 ? -10.117 27.315 12.601 1.00 97.62 189 GLU A C 1
ATOM 1417 O O . GLU A 1 189 ? -9.407 26.984 13.558 1.00 97.62 189 GLU A O 1
ATOM 1422 N N . SER A 1 190 ? -11.319 27.868 12.781 1.00 97.19 190 SER A N 1
ATOM 1423 C CA . SER A 1 190 ? -11.913 28.071 14.108 1.00 97.19 190 SER A CA 1
ATOM 1424 C C . SER A 1 190 ? -12.242 26.738 14.783 1.00 97.19 190 SER A C 1
ATOM 1426 O O . SER A 1 190 ? -11.981 26.566 15.976 1.00 97.19 190 SER A O 1
ATOM 1428 N N . ALA A 1 191 ? -12.752 25.770 14.021 1.00 95.50 191 ALA A N 1
ATOM 1429 C CA . ALA A 1 191 ? -13.032 24.424 14.498 1.00 95.50 191 ALA A CA 1
ATOM 1430 C C . ALA A 1 191 ? -11.742 23.687 14.893 1.00 95.50 191 ALA A C 1
ATOM 1432 O O . ALA A 1 191 ? -11.720 23.053 15.945 1.00 95.50 191 ALA A O 1
ATOM 1433 N N . VAL A 1 192 ? -10.644 23.836 14.139 1.00 94.88 192 VAL A N 1
ATOM 1434 C CA . VAL A 1 192 ? -9.319 23.306 14.522 1.00 94.88 192 VAL A CA 1
ATOM 1435 C C . VAL A 1 192 ? -8.857 23.899 15.856 1.00 94.88 192 VAL A C 1
ATOM 1437 O O . VAL A 1 192 ? -8.488 23.146 16.758 1.00 94.88 192 VAL A O 1
ATOM 1440 N N . LYS A 1 193 ? -8.932 25.228 16.027 1.00 94.19 193 LYS A N 1
ATOM 1441 C CA . LYS A 1 193 ? -8.555 25.909 17.285 1.00 94.19 193 LYS A CA 1
ATOM 1442 C C . LYS A 1 193 ? -9.386 25.424 18.476 1.00 94.19 193 LYS A C 1
ATOM 1444 O O . LYS A 1 193 ? -8.850 25.228 19.564 1.00 94.19 193 LYS A O 1
ATOM 1449 N N . ALA A 1 194 ? -10.677 25.184 18.259 1.00 92.19 194 ALA A N 1
ATOM 1450 C CA . ALA A 1 194 ? -11.596 24.641 19.257 1.00 92.19 194 ALA A CA 1
ATOM 1451 C C . ALA A 1 194 ? -11.518 23.108 19.413 1.00 92.19 194 ALA A C 1
ATOM 1453 O O . ALA A 1 194 ? -12.220 22.543 20.250 1.00 92.19 194 ALA A O 1
ATOM 1454 N N . ARG A 1 195 ? -10.681 22.429 18.614 1.00 90.19 195 ARG A N 1
ATOM 1455 C CA . ARG A 1 195 ? -10.561 20.963 18.537 1.00 90.19 195 ARG A CA 1
ATOM 1456 C C . ARG A 1 195 ? -11.861 20.240 18.157 1.00 90.19 195 ARG A C 1
ATOM 1458 O O . ARG A 1 195 ? -12.054 19.077 18.497 1.00 90.19 195 ARG A O 1
ATOM 1465 N N . ALA A 1 196 ? -12.742 20.909 17.420 1.00 91.06 196 ALA A N 1
ATOM 1466 C CA . ALA A 1 196 ? -13.921 20.325 16.789 1.00 91.06 196 ALA A CA 1
ATOM 1467 C C . ALA A 1 196 ? -13.543 19.697 15.432 1.00 91.06 196 ALA A C 1
ATOM 1469 O O . ALA A 1 196 ? -13.979 20.155 14.378 1.00 91.06 196 ALA A O 1
ATOM 1470 N N . PHE A 1 197 ? -12.695 18.664 15.449 1.00 92.06 197 PHE A N 1
ATOM 1471 C CA . PHE A 1 197 ? -12.040 18.142 14.241 1.00 92.06 197 PHE A CA 1
ATOM 1472 C C . PHE A 1 197 ? -12.996 17.571 13.190 1.00 92.06 197 PHE A C 1
ATOM 1474 O O . PHE A 1 197 ? -12.780 17.810 12.006 1.00 92.06 197 PHE A O 1
ATOM 1481 N N . SER A 1 198 ? -14.099 16.930 13.588 1.00 89.94 198 SER A N 1
ATOM 1482 C CA . SER A 1 198 ? -15.121 16.480 12.630 1.00 89.94 198 SER A CA 1
ATOM 1483 C C . SER A 1 198 ? -15.739 17.651 11.856 1.00 89.94 198 SER A C 1
ATOM 1485 O O . SER A 1 198 ? -15.924 17.561 10.645 1.00 89.94 198 SER A O 1
ATOM 1487 N N . LEU A 1 199 ? -15.989 18.780 12.534 1.00 93.56 199 LEU A N 1
ATOM 1488 C CA . LEU A 1 199 ? -16.488 20.004 11.902 1.00 93.56 199 LEU A CA 1
ATOM 1489 C C . LEU A 1 199 ? -15.415 20.660 11.023 1.00 93.56 199 LEU A C 1
ATOM 1491 O O . LEU A 1 199 ? -15.730 21.142 9.940 1.00 93.56 199 LEU A O 1
ATOM 1495 N N . ALA A 1 200 ? -14.150 20.645 11.453 1.00 96.06 200 ALA A N 1
ATOM 1496 C CA . ALA A 1 200 ? -13.039 21.130 10.636 1.00 96.06 200 ALA A CA 1
ATOM 1497 C C . ALA A 1 200 ? -12.889 20.322 9.338 1.00 96.06 200 ALA A C 1
ATOM 1499 O O . ALA A 1 200 ? -12.746 20.904 8.266 1.00 96.06 200 ALA A O 1
ATOM 1500 N N . ALA A 1 201 ? -12.966 18.991 9.423 1.00 95.31 201 ALA A N 1
ATOM 1501 C CA . ALA A 1 201 ? -12.902 18.104 8.267 1.00 95.31 201 ALA A CA 1
ATOM 1502 C C . ALA A 1 201 ? -14.066 18.344 7.291 1.00 95.31 201 ALA A C 1
ATOM 1504 O O . ALA A 1 201 ? -13.842 18.420 6.083 1.00 95.31 201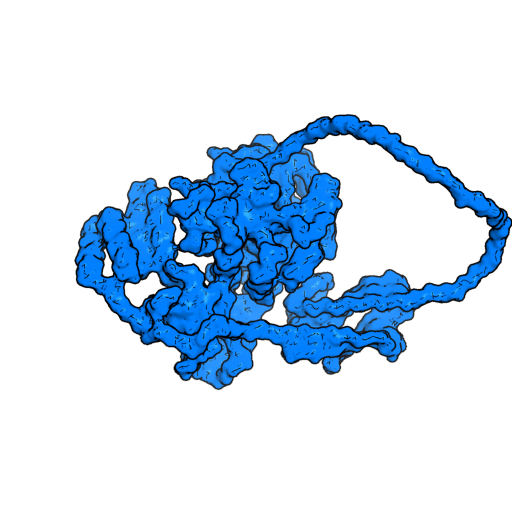 ALA A O 1
ATOM 1505 N N . GLU A 1 202 ? -15.292 18.506 7.806 1.00 95.94 202 GLU A N 1
ATOM 1506 C CA . GLU A 1 202 ? -16.465 18.876 7.001 1.00 95.94 202 GLU A CA 1
ATOM 1507 C C . GLU A 1 202 ? -16.239 20.215 6.283 1.00 95.94 202 GLU A C 1
ATOM 1509 O O . GLU A 1 202 ? -16.410 20.301 5.067 1.00 95.94 202 GLU A O 1
ATOM 1514 N N . ALA A 1 203 ? -15.813 21.242 7.020 1.00 97.50 203 ALA A N 1
ATOM 1515 C CA . ALA A 1 203 ? -15.650 22.595 6.504 1.00 97.50 203 ALA A CA 1
ATOM 1516 C C . ALA A 1 203 ? -14.551 22.699 5.430 1.00 97.50 203 ALA A C 1
ATOM 1518 O O . ALA A 1 203 ? -14.814 23.233 4.353 1.00 97.50 203 ALA A O 1
ATOM 1519 N N . TYR A 1 204 ? -13.371 22.104 5.652 1.00 98.19 204 TYR A N 1
ATOM 1520 C CA . TYR A 1 204 ? -12.330 22.021 4.617 1.00 98.19 204 TYR A CA 1
ATOM 1521 C C . TYR A 1 204 ? -12.798 21.231 3.386 1.00 98.19 204 TYR A C 1
ATOM 1523 O O . TYR A 1 204 ? -12.463 21.580 2.257 1.00 98.19 204 TYR A O 1
ATOM 1531 N N . GLY A 1 205 ? -13.604 20.178 3.570 1.00 97.19 205 GLY A N 1
ATOM 1532 C CA . GLY A 1 205 ? -14.181 19.426 2.452 1.00 97.19 205 GLY A CA 1
ATOM 1533 C C . GLY A 1 205 ? -15.155 20.259 1.611 1.00 97.19 205 GLY A C 1
ATOM 1534 O O . GLY A 1 205 ? -15.159 20.156 0.384 1.00 97.19 205 GLY A O 1
ATOM 1535 N N . ARG A 1 206 ? -15.959 21.120 2.249 1.00 97.62 206 ARG A N 1
ATOM 1536 C CA . ARG A 1 206 ? -16.847 22.072 1.557 1.00 97.62 206 ARG A CA 1
ATOM 1537 C C . ARG A 1 206 ? -16.056 23.136 0.803 1.00 97.62 206 ARG A C 1
ATOM 1539 O O . ARG A 1 206 ? -16.368 23.411 -0.352 1.00 97.62 206 ARG A O 1
ATOM 1546 N N . GLU A 1 207 ? -15.004 23.669 1.417 1.00 97.69 207 GLU A N 1
ATOM 1547 C CA . GLU A 1 207 ? -14.076 24.598 0.768 1.00 97.69 207 GLU A CA 1
ATOM 1548 C C . GLU A 1 207 ? -13.427 23.973 -0.480 1.00 97.69 207 GLU A C 1
ATOM 1550 O O . GLU A 1 207 ? -13.460 24.560 -1.563 1.00 97.69 207 GLU A O 1
ATOM 1555 N N . ALA A 1 208 ? -12.918 22.743 -0.364 1.00 96.75 208 ALA A N 1
ATOM 1556 C CA . ALA A 1 208 ? -12.342 21.998 -1.482 1.00 96.75 208 ALA A CA 1
ATOM 1557 C C . ALA A 1 208 ? -13.342 21.802 -2.636 1.00 96.75 208 ALA A C 1
ATOM 1559 O O . ALA A 1 208 ? -12.988 21.943 -3.808 1.00 96.75 208 ALA A O 1
ATOM 1560 N N . ALA A 1 209 ? -14.607 21.506 -2.319 1.00 96.38 209 ALA A N 1
ATOM 1561 C CA . ALA A 1 209 ? -15.657 21.343 -3.320 1.00 96.38 209 ALA A CA 1
ATOM 1562 C C . ALA A 1 209 ? -15.914 22.636 -4.115 1.00 96.38 209 ALA A C 1
ATOM 1564 O O . ALA A 1 209 ? -16.105 22.569 -5.330 1.00 96.38 209 ALA A O 1
ATOM 1565 N N . ILE A 1 210 ? -15.858 23.801 -3.463 1.00 96.31 210 ILE A N 1
ATOM 1566 C CA . ILE A 1 210 ? -16.012 25.106 -4.124 1.00 96.31 210 ILE A CA 1
ATOM 1567 C C . ILE A 1 210 ? -14.848 25.368 -5.087 1.00 96.31 210 ILE A C 1
ATOM 1569 O O . ILE A 1 210 ? -15.077 25.794 -6.220 1.00 96.31 210 ILE A O 1
ATOM 1573 N N . TYR A 1 211 ? -13.609 25.067 -4.685 1.00 95.88 211 TYR A N 1
ATOM 1574 C CA . TYR A 1 211 ? -12.445 25.218 -5.565 1.00 95.88 211 TYR A CA 1
ATOM 1575 C C . TYR A 1 211 ? -12.526 24.320 -6.803 1.00 95.88 211 TYR A C 1
ATOM 1577 O O . TYR A 1 211 ? -12.276 24.788 -7.913 1.00 95.88 211 TYR A O 1
ATOM 1585 N N . ASN A 1 212 ? -12.978 23.072 -6.640 1.00 92.75 212 ASN A N 1
ATOM 1586 C CA . ASN A 1 212 ? -13.227 22.178 -7.772 1.00 92.75 212 ASN A CA 1
ATOM 1587 C C . ASN A 1 212 ? -14.268 22.757 -8.741 1.00 92.75 212 ASN A C 1
ATOM 1589 O O . ASN A 1 212 ? -14.038 22.784 -9.947 1.00 92.75 212 ASN A O 1
ATOM 1593 N N . GLN A 1 213 ? -15.395 23.254 -8.223 1.00 93.94 213 GLN A N 1
ATOM 1594 C CA . GLN A 1 213 ? -16.448 23.871 -9.042 1.00 93.94 213 GLN A CA 1
ATOM 1595 C C . GLN A 1 213 ? -15.979 25.154 -9.742 1.00 93.94 213 GLN A C 1
ATOM 1597 O O . GLN A 1 213 ? -16.479 25.486 -10.814 1.00 93.94 213 GLN A O 1
ATOM 1602 N N . SER A 1 214 ? -15.002 25.850 -9.159 1.00 92.75 214 SER A N 1
ATOM 1603 C CA . SER A 1 214 ? -14.429 27.089 -9.696 1.00 92.75 214 SER A CA 1
ATOM 1604 C C . SER A 1 214 ? -13.275 26.857 -10.681 1.00 92.75 214 SER A C 1
ATOM 1606 O O . SER A 1 214 ? -12.686 27.824 -11.157 1.00 92.75 214 SER A O 1
ATOM 1608 N N . GLY A 1 215 ? -12.935 25.600 -10.991 1.00 92.44 215 GLY A N 1
ATOM 1609 C CA . GLY A 1 215 ? -11.858 25.268 -11.927 1.00 92.44 215 GLY A CA 1
ATOM 1610 C C . GLY A 1 215 ? -10.443 25.369 -11.347 1.00 92.44 215 GLY A C 1
ATOM 1611 O O . GLY A 1 215 ? -9.492 25.454 -12.120 1.00 92.44 215 GLY A O 1
ATOM 1612 N N . ASP A 1 216 ? -10.282 25.334 -10.018 1.00 91.69 216 ASP A N 1
ATOM 1613 C CA . ASP A 1 216 ? -8.974 25.295 -9.345 1.00 91.69 216 ASP A CA 1
ATOM 1614 C C . ASP A 1 216 ? -8.760 23.954 -8.607 1.00 91.69 216 ASP A C 1
ATOM 1616 O O . ASP A 1 216 ? -8.876 23.867 -7.377 1.00 91.69 216 ASP A O 1
ATOM 1620 N N . PRO A 1 217 ? -8.456 22.865 -9.340 1.00 88.62 217 PRO A N 1
ATOM 1621 C CA . PRO A 1 217 ? -8.270 21.543 -8.745 1.00 88.62 217 PRO A CA 1
ATOM 1622 C C . PRO A 1 217 ? -7.045 21.475 -7.822 1.00 88.62 217 PRO A C 1
ATOM 1624 O O . PRO A 1 217 ? -7.010 20.659 -6.903 1.00 88.62 217 PRO A O 1
ATOM 1627 N N . ASN A 1 218 ? -6.042 22.338 -8.017 1.00 88.56 218 ASN A N 1
ATOM 1628 C CA . ASN A 1 218 ? -4.855 22.359 -7.164 1.00 88.56 218 ASN A CA 1
ATOM 1629 C C . ASN A 1 218 ? -5.191 22.910 -5.774 1.00 88.56 218 ASN A C 1
ATOM 1631 O O . ASN A 1 218 ? -4.811 22.296 -4.774 1.00 88.56 218 ASN A O 1
ATOM 1635 N N . ALA A 1 219 ? -5.936 24.018 -5.697 1.00 92.19 219 ALA A N 1
ATOM 1636 C CA . ALA A 1 219 ? -6.448 24.521 -4.425 1.00 92.19 219 ALA A CA 1
ATOM 1637 C C . ALA A 1 219 ? -7.378 23.495 -3.761 1.00 92.19 219 ALA A C 1
ATOM 1639 O O . ALA A 1 219 ? -7.231 23.206 -2.573 1.00 92.19 219 ALA A O 1
ATOM 1640 N N . ALA A 1 220 ? -8.260 22.856 -4.535 1.00 93.12 220 ALA A N 1
ATOM 1641 C CA . ALA A 1 220 ? -9.142 21.818 -4.014 1.00 93.12 220 ALA A CA 1
ATOM 1642 C C . ALA A 1 220 ? -8.375 20.642 -3.387 1.00 93.12 220 ALA A C 1
ATOM 1644 O O . ALA A 1 220 ? -8.736 20.184 -2.304 1.00 93.12 220 ALA A O 1
ATOM 1645 N N . LEU A 1 221 ? -7.293 20.167 -4.016 1.00 91.00 221 LEU A N 1
ATOM 1646 C CA . LEU A 1 221 ? -6.460 19.091 -3.465 1.00 91.00 221 LEU A CA 1
ATOM 1647 C C . LEU A 1 221 ? -5.774 19.486 -2.152 1.00 91.00 221 LEU A C 1
ATOM 1649 O O . LEU A 1 221 ? -5.665 18.646 -1.254 1.00 91.00 221 LEU A O 1
ATOM 1653 N N . VAL A 1 222 ? -5.339 20.745 -2.025 1.00 92.00 222 VAL A N 1
ATOM 1654 C CA . VAL A 1 222 ? -4.753 21.278 -0.785 1.00 92.00 222 VAL A CA 1
ATOM 1655 C C . VAL A 1 222 ? -5.785 21.276 0.339 1.00 92.00 222 VAL A C 1
ATOM 1657 O O . VAL A 1 222 ? -5.514 20.739 1.415 1.00 92.00 222 VAL A O 1
ATOM 1660 N N . GLU A 1 223 ? -6.981 21.806 0.094 1.00 95.44 223 GLU A N 1
ATOM 1661 C CA . GLU A 1 223 ? -8.033 21.854 1.116 1.00 95.44 223 GLU A CA 1
ATOM 1662 C C . GLU A 1 223 ? -8.567 20.454 1.453 1.00 95.44 223 GLU A C 1
ATOM 1664 O O . GLU A 1 223 ? -8.778 20.119 2.619 1.00 95.44 223 GLU A O 1
ATOM 1669 N N . GLN A 1 224 ? -8.651 19.559 0.466 1.00 94.56 224 GLN A N 1
ATOM 1670 C CA . GLN A 1 224 ? -8.984 18.156 0.698 1.00 94.56 224 GLN A CA 1
ATOM 1671 C C . GLN A 1 224 ? -7.927 17.454 1.567 1.00 94.56 224 GLN A C 1
ATOM 1673 O O . GLN A 1 224 ? -8.279 16.600 2.383 1.00 94.56 224 GLN A O 1
ATOM 1678 N N . ALA A 1 225 ? -6.641 17.796 1.430 1.00 92.19 225 ALA A N 1
ATOM 1679 C CA . ALA A 1 225 ? -5.588 17.265 2.295 1.00 92.19 225 ALA A CA 1
ATOM 1680 C C . ALA A 1 225 ? -5.770 17.714 3.754 1.00 92.19 225 ALA A C 1
ATOM 1682 O O . ALA A 1 225 ? -5.675 16.879 4.655 1.00 92.19 225 ALA A O 1
ATOM 1683 N N . LYS A 1 226 ? -6.135 18.982 3.988 1.00 94.50 226 LYS A N 1
ATOM 1684 C CA . LYS A 1 226 ? -6.480 19.477 5.333 1.00 94.50 226 LYS A CA 1
ATOM 1685 C C . LYS A 1 226 ? -7.726 18.788 5.891 1.00 94.50 226 LYS A C 1
ATOM 1687 O O . LYS A 1 226 ? -7.741 18.388 7.051 1.00 94.50 226 LYS A O 1
ATOM 1692 N N . ALA A 1 227 ? -8.751 18.570 5.066 1.00 94.94 227 ALA A N 1
ATOM 1693 C CA . ALA A 1 227 ? -9.936 17.816 5.472 1.00 94.94 227 ALA A CA 1
ATOM 1694 C C . ALA A 1 227 ? -9.573 16.388 5.913 1.00 94.94 227 ALA A C 1
ATOM 1696 O O . ALA A 1 227 ? -10.005 15.920 6.967 1.00 94.94 227 ALA A O 1
ATOM 1697 N N . ARG A 1 228 ? -8.734 15.703 5.123 1.00 93.12 228 ARG A N 1
ATOM 1698 C CA . ARG A 1 228 ? -8.254 14.344 5.410 1.00 93.12 228 ARG A CA 1
ATOM 1699 C C . ARG A 1 228 ? -7.472 14.270 6.717 1.00 93.12 228 ARG A C 1
ATOM 1701 O O . ARG A 1 228 ? -7.662 13.294 7.442 1.00 93.12 228 ARG A O 1
ATOM 1708 N N . GLN A 1 229 ? -6.664 15.278 7.040 1.00 92.81 229 GLN A N 1
ATOM 1709 C CA . GLN A 1 229 ? -5.913 15.339 8.297 1.00 92.81 229 GLN A CA 1
ATOM 1710 C C . GLN A 1 229 ? -6.819 15.259 9.535 1.00 92.81 229 GLN A C 1
ATOM 1712 O O . GLN A 1 229 ? -6.437 14.651 10.527 1.00 92.81 229 GLN A O 1
ATOM 1717 N N . TYR A 1 230 ? -8.016 15.850 9.494 1.00 93.31 230 TYR A N 1
ATOM 1718 C CA . TYR A 1 230 ? -8.911 15.920 10.658 1.00 93.31 230 TYR A CA 1
ATOM 1719 C C . TYR A 1 230 ? -10.053 14.903 10.644 1.00 93.31 230 TYR A C 1
ATOM 1721 O O . TYR A 1 230 ? -10.838 14.829 11.589 1.00 93.31 230 TYR A O 1
ATOM 1729 N N . ARG A 1 231 ? -10.169 14.125 9.568 1.00 91.06 231 ARG A N 1
ATOM 1730 C CA . ARG A 1 231 ? -11.257 13.173 9.374 1.00 91.06 231 ARG A CA 1
ATOM 1731 C C . ARG A 1 231 ? -11.102 11.957 10.282 1.00 91.06 231 ARG A C 1
ATOM 1733 O O . ARG A 1 231 ? -10.056 11.311 10.277 1.00 91.06 231 ARG A O 1
ATOM 1740 N N . THR A 1 232 ? -12.196 11.582 10.937 1.00 91.69 232 THR A N 1
ATOM 1741 C CA . THR A 1 232 ? -12.322 10.310 11.652 1.00 91.69 232 THR A CA 1
ATOM 1742 C C . THR A 1 232 ? -13.200 9.336 10.861 1.00 91.69 232 THR A C 1
ATOM 1744 O O . THR A 1 232 ? -14.296 9.687 10.431 1.00 91.69 232 THR A O 1
ATOM 1747 N N . GLU A 1 233 ? -12.717 8.112 10.656 1.00 92.19 233 GLU A N 1
ATOM 1748 C CA . GLU A 1 233 ? -13.458 6.977 10.100 1.00 92.19 233 GLU A CA 1
ATOM 1749 C C . GLU A 1 233 ? -13.228 5.753 10.980 1.00 92.19 233 GLU A C 1
ATOM 1751 O O . GLU A 1 233 ? -12.096 5.482 11.386 1.00 92.19 233 GLU A O 1
ATOM 1756 N N . VAL A 1 234 ? -14.299 5.008 11.250 1.00 94.19 234 VAL A N 1
ATOM 1757 C CA . VAL A 1 234 ? -14.261 3.801 12.075 1.00 94.19 234 VAL A CA 1
ATOM 1758 C C . VAL A 1 234 ? -15.102 2.725 11.409 1.00 94.19 234 VAL A C 1
ATOM 1760 O O . VAL A 1 234 ? -16.325 2.842 11.316 1.00 94.19 234 VAL A O 1
ATOM 1763 N N . GLU A 1 235 ? -14.439 1.666 10.971 1.00 95.56 235 GLU A N 1
ATOM 1764 C CA . GLU A 1 235 ? -15.052 0.530 10.293 1.00 95.56 235 GLU A CA 1
ATOM 1765 C C . GLU A 1 235 ? -14.646 -0.772 10.992 1.00 95.56 235 GLU A C 1
ATOM 1767 O O . GLU A 1 235 ? -13.568 -0.876 11.580 1.00 95.56 235 GLU A O 1
ATOM 1772 N N . LEU A 1 236 ? -15.527 -1.769 10.952 1.00 97.19 236 LEU A N 1
ATOM 1773 C CA . LEU A 1 236 ? -15.291 -3.099 11.508 1.00 97.19 236 LEU A CA 1
ATOM 1774 C C . LEU A 1 236 ? -15.322 -4.118 10.377 1.00 97.19 236 LEU A C 1
ATOM 1776 O O . LEU A 1 236 ? -16.201 -4.060 9.520 1.00 97.19 236 LEU A O 1
ATOM 1780 N N . PHE A 1 237 ? -14.388 -5.060 10.402 1.00 97.56 237 PHE A N 1
ATOM 1781 C CA . PHE A 1 237 ? -14.263 -6.122 9.412 1.00 97.56 237 PHE A CA 1
ATOM 1782 C C . PHE A 1 237 ? -14.159 -7.480 10.099 1.00 97.56 237 PHE A C 1
ATOM 1784 O O . PHE A 1 237 ? -13.534 -7.596 11.151 1.00 97.56 237 PHE A O 1
ATOM 1791 N N . ALA A 1 238 ? -14.727 -8.516 9.492 1.00 96.75 238 ALA A N 1
ATOM 1792 C CA . ALA A 1 238 ? -14.487 -9.904 9.859 1.00 96.75 238 ALA A CA 1
ATOM 1793 C C . ALA A 1 238 ? -13.474 -10.517 8.885 1.00 96.75 238 ALA A C 1
ATOM 1795 O O . ALA A 1 238 ? -13.719 -10.552 7.681 1.00 96.75 238 ALA A O 1
ATOM 1796 N N . HIS A 1 239 ? -12.352 -11.017 9.400 1.00 93.12 239 HIS A N 1
ATOM 1797 C CA . HIS A 1 239 ? -11.412 -11.861 8.661 1.00 93.12 239 HIS A CA 1
ATOM 1798 C C . HIS A 1 239 ? -11.857 -13.305 8.764 1.00 93.12 239 HIS A C 1
ATOM 1800 O O . HIS A 1 239 ? -11.968 -13.831 9.872 1.00 93.12 239 HIS A O 1
ATOM 1806 N N . ARG A 1 240 ? -12.099 -13.922 7.609 1.00 89.75 240 ARG A N 1
ATOM 1807 C CA . ARG A 1 240 ? -12.755 -15.224 7.507 1.00 89.75 240 ARG A CA 1
ATOM 1808 C C . ARG A 1 240 ? -12.026 -16.126 6.535 1.00 89.75 240 ARG A C 1
ATOM 1810 O O . ARG A 1 240 ? -11.458 -15.645 5.551 1.00 89.75 240 ARG A O 1
ATOM 1817 N N . ARG A 1 241 ? -12.089 -17.437 6.775 1.00 88.12 241 ARG A N 1
ATOM 1818 C CA . ARG A 1 241 ? -11.660 -18.436 5.790 1.00 88.12 241 ARG A CA 1
ATOM 1819 C C . ARG A 1 241 ? -12.779 -18.646 4.774 1.00 88.12 241 ARG A C 1
ATOM 1821 O O . ARG A 1 241 ? -13.795 -19.255 5.090 1.00 88.12 241 ARG A O 1
ATOM 1828 N N . LEU A 1 242 ? -12.611 -18.103 3.572 1.00 83.00 242 LEU A N 1
ATOM 1829 C CA . LEU A 1 242 ? -13.622 -18.136 2.515 1.00 83.00 242 LEU A CA 1
ATOM 1830 C C . LEU A 1 242 ? -12.972 -18.491 1.176 1.00 83.00 242 LEU A C 1
ATOM 1832 O O . LEU A 1 242 ? -11.874 -17.999 0.893 1.00 83.00 242 LEU A O 1
ATOM 1836 N N . PRO A 1 243 ? -13.653 -19.277 0.320 1.00 80.88 243 PRO A N 1
ATOM 1837 C CA . PRO A 1 243 ? -13.168 -19.526 -1.027 1.00 80.88 243 PRO A CA 1
ATOM 1838 C C . PRO A 1 243 ? -13.044 -18.206 -1.798 1.00 80.88 243 PRO A C 1
ATOM 1840 O O . PRO A 1 243 ? -13.806 -17.248 -1.576 1.00 80.88 243 PRO A O 1
ATOM 1843 N N . ALA A 1 244 ? -12.083 -18.157 -2.723 1.00 81.00 244 ALA A N 1
ATOM 1844 C CA . ALA A 1 244 ? -11.962 -17.019 -3.619 1.00 81.00 244 ALA A CA 1
ATOM 1845 C C . ALA A 1 244 ? -13.234 -16.863 -4.456 1.00 81.00 244 ALA A C 1
ATOM 1847 O O . ALA A 1 244 ? -13.881 -17.838 -4.844 1.00 81.00 244 ALA A O 1
ATOM 1848 N N . LYS A 1 245 ? -13.596 -15.609 -4.726 1.00 74.38 245 LYS A N 1
ATOM 1849 C CA . LYS A 1 245 ? -14.711 -15.310 -5.621 1.00 74.38 245 LYS A CA 1
ATOM 1850 C C . LYS A 1 245 ? -14.280 -15.606 -7.064 1.00 74.38 245 LYS A C 1
ATOM 1852 O O . LYS A 1 245 ? -13.206 -15.147 -7.454 1.00 74.38 245 LYS A O 1
ATOM 1857 N N . PRO A 1 246 ? -15.096 -16.325 -7.854 1.00 66.25 246 PRO A N 1
ATOM 1858 C CA . PRO A 1 246 ? -14.882 -16.437 -9.292 1.00 66.25 246 PRO A CA 1
ATOM 1859 C C . PRO A 1 246 ? -14.903 -15.046 -9.937 1.00 66.25 246 PRO A C 1
ATOM 1861 O O . PRO A 1 246 ? -15.723 -14.206 -9.563 1.00 66.25 246 PRO A O 1
ATOM 1864 N N . GLY A 1 247 ? -14.024 -14.805 -10.905 1.00 76.12 247 GLY A N 1
ATOM 1865 C CA . GLY A 1 247 ? -13.970 -13.551 -11.650 1.00 76.12 247 GLY A CA 1
ATOM 1866 C C . GLY A 1 247 ? -12.979 -13.631 -12.804 1.00 76.12 247 GLY A C 1
ATOM 1867 O O . GLY A 1 247 ? -12.106 -14.498 -12.814 1.00 76.12 247 GLY A O 1
ATOM 1868 N N . GLU A 1 248 ? -13.130 -12.736 -13.776 1.00 86.38 248 GLU A N 1
ATOM 1869 C CA . GLU A 1 248 ? -12.105 -12.518 -14.794 1.00 86.38 248 GLU A CA 1
ATOM 1870 C C . GLU A 1 248 ? -10.897 -11.857 -14.120 1.00 86.38 248 GLU A C 1
ATOM 1872 O O . GLU A 1 248 ? -11.020 -10.796 -13.508 1.00 86.38 248 GLU A O 1
ATOM 1877 N N . LEU A 1 249 ? -9.752 -12.534 -14.165 1.00 93.12 249 LEU A N 1
ATOM 1878 C CA . LEU A 1 249 ? -8.516 -12.087 -13.533 1.00 93.12 249 LEU A CA 1
ATOM 1879 C C . LEU A 1 249 ? -7.593 -11.507 -14.595 1.00 93.12 249 LEU A C 1
ATOM 1881 O O . LEU A 1 249 ? -7.413 -12.102 -15.661 1.00 93.12 249 LEU A O 1
ATOM 1885 N N . ALA A 1 250 ? -6.956 -10.378 -14.290 1.00 95.19 250 ALA A N 1
ATOM 1886 C CA . ALA A 1 250 ? -5.847 -9.914 -15.103 1.00 95.19 250 ALA A CA 1
ATOM 1887 C C . ALA A 1 250 ? -4.674 -10.906 -15.029 1.00 95.19 250 ALA A C 1
ATOM 1889 O O . ALA A 1 250 ? -4.569 -11.752 -14.136 1.00 95.19 250 ALA A O 1
ATOM 1890 N N . ARG A 1 251 ? -3.741 -10.796 -15.975 1.00 95.94 251 ARG A N 1
ATOM 1891 C CA . ARG A 1 251 ? -2.548 -11.646 -16.016 1.00 95.94 251 ARG A CA 1
ATOM 1892 C C . ARG A 1 251 ? -1.773 -11.539 -14.694 1.00 95.94 251 ARG A C 1
ATOM 1894 O O . ARG A 1 251 ? -1.427 -10.438 -14.277 1.00 95.94 251 ARG A O 1
ATOM 1901 N N . LEU A 1 252 ? -1.493 -12.682 -14.063 1.00 96.94 252 LEU A N 1
ATOM 1902 C CA . LEU A 1 252 ? -0.861 -12.814 -12.737 1.00 96.94 252 LEU A CA 1
ATOM 1903 C C . LEU A 1 252 ? -1.669 -12.262 -11.548 1.00 96.94 252 LEU A C 1
ATOM 1905 O O . LEU A 1 252 ? -1.149 -12.242 -10.434 1.00 96.94 252 LEU A O 1
ATOM 1909 N N . GLU A 1 253 ? -2.920 -11.833 -11.730 1.00 97.12 253 GLU A N 1
ATOM 1910 C CA . GLU A 1 253 ? -3.761 -11.366 -10.626 1.00 97.12 253 GLU A CA 1
ATOM 1911 C C . GLU A 1 253 ? -4.139 -12.521 -9.685 1.00 97.12 253 GLU A C 1
ATOM 1913 O O . GLU A 1 253 ? -4.759 -13.491 -10.125 1.00 97.12 253 GLU A O 1
ATOM 1918 N N . PRO A 1 254 ? -3.828 -12.429 -8.378 1.00 95.00 254 PRO A N 1
ATOM 1919 C CA . PRO A 1 254 ? -4.301 -13.405 -7.420 1.00 95.00 254 PRO A CA 1
ATOM 1920 C C . PRO A 1 254 ? -5.798 -13.195 -7.174 1.00 95.00 254 PRO A C 1
ATOM 1922 O O . PRO A 1 254 ? -6.252 -12.099 -6.806 1.00 95.00 254 PRO A O 1
ATOM 1925 N N . ALA A 1 255 ? -6.571 -14.274 -7.312 1.00 89.81 255 ALA A N 1
ATOM 1926 C CA . ALA A 1 255 ? -8.022 -14.256 -7.114 1.00 89.81 255 ALA A CA 1
ATOM 1927 C C . ALA A 1 255 ? -8.403 -13.682 -5.736 1.00 89.81 255 ALA A C 1
ATOM 1929 O O . ALA A 1 255 ? -9.346 -12.900 -5.592 1.00 89.81 255 ALA A O 1
ATOM 1930 N N . GLN A 1 256 ? -7.603 -14.000 -4.718 1.00 91.56 256 GLN A N 1
ATOM 1931 C CA . GLN A 1 256 ? -7.737 -13.506 -3.352 1.00 91.56 256 GLN A CA 1
ATOM 1932 C C . GLN A 1 256 ? -6.351 -13.331 -2.729 1.00 91.56 256 GLN A C 1
ATOM 1934 O O . GLN A 1 256 ? -5.469 -14.147 -2.974 1.00 91.56 256 GLN A O 1
ATOM 1939 N N . GLY A 1 257 ? -6.176 -12.297 -1.906 1.00 95.38 257 GLY A N 1
ATOM 1940 C CA . GLY A 1 257 ? -4.893 -11.955 -1.290 1.00 95.38 257 GLY A CA 1
ATOM 1941 C C . GLY A 1 257 ? -4.109 -10.878 -2.042 1.00 95.38 257 GLY A C 1
ATOM 1942 O O . GLY A 1 257 ? -4.583 -10.319 -3.035 1.00 95.38 257 GLY A O 1
ATOM 1943 N N . CYS A 1 258 ? -2.921 -10.580 -1.522 1.00 98.25 258 CYS A N 1
ATOM 1944 C CA . CYS A 1 258 ? -2.013 -9.550 -2.015 1.00 98.25 258 CYS A CA 1
ATOM 1945 C C . CYS A 1 258 ? -0.567 -10.049 -1.935 1.00 98.25 258 CYS A C 1
ATOM 1947 O O . CYS A 1 258 ? -0.116 -10.404 -0.848 1.00 98.25 258 CYS A O 1
ATOM 1949 N N . TYR A 1 259 ? 0.159 -10.070 -3.054 1.00 98.81 259 TYR A N 1
ATOM 1950 C CA . TYR A 1 259 ? 1.588 -10.387 -3.065 1.00 98.81 259 TYR A CA 1
ATOM 1951 C C . TYR A 1 259 ? 2.368 -9.390 -2.216 1.00 98.81 259 TYR A C 1
ATOM 1953 O O . TYR A 1 259 ? 2.190 -8.181 -2.359 1.00 98.81 259 TYR A O 1
ATOM 1961 N N . VAL A 1 260 ? 3.258 -9.888 -1.364 1.00 98.31 260 VAL A N 1
ATOM 1962 C CA . VAL A 1 260 ? 4.209 -9.037 -0.644 1.00 98.31 260 VAL A CA 1
ATOM 1963 C C . VAL A 1 260 ? 5.588 -9.231 -1.229 1.00 98.31 260 VAL A C 1
ATOM 1965 O O . VAL A 1 260 ? 6.085 -10.356 -1.296 1.00 98.31 260 VAL A O 1
ATOM 1968 N N . GLY A 1 261 ? 6.211 -8.132 -1.627 1.00 98.50 261 GLY A N 1
ATOM 1969 C CA . GLY A 1 261 ? 7.544 -8.136 -2.197 1.00 98.50 261 GLY A CA 1
ATOM 1970 C C . GLY A 1 261 ? 8.435 -7.024 -1.679 1.00 98.50 261 GLY A C 1
ATOM 1971 O O . GLY A 1 261 ? 8.040 -6.241 -0.812 1.00 98.50 261 GLY A O 1
ATOM 1972 N N . ALA A 1 262 ? 9.656 -6.967 -2.203 1.00 98.69 262 ALA A N 1
ATOM 1973 C CA . ALA A 1 262 ? 10.632 -5.960 -1.808 1.00 98.69 262 ALA A CA 1
ATOM 1974 C C . ALA A 1 262 ? 11.678 -5.667 -2.896 1.00 98.69 262 ALA A C 1
ATOM 1976 O O . ALA A 1 262 ? 11.984 -6.510 -3.737 1.00 98.69 262 ALA A O 1
ATOM 1977 N N . PHE A 1 263 ? 12.261 -4.476 -2.847 1.00 98.62 263 PHE A N 1
ATOM 1978 C CA . PHE A 1 263 ? 13.591 -4.199 -3.390 1.00 98.62 263 PHE A CA 1
ATOM 1979 C C . PHE A 1 263 ? 14.589 -4.272 -2.251 1.00 98.62 263 PHE A C 1
ATOM 1981 O O . PHE A 1 263 ? 14.314 -3.692 -1.208 1.00 98.62 263 PHE A O 1
ATOM 1988 N N . ILE A 1 264 ? 15.706 -4.974 -2.454 1.00 98.25 264 ILE A N 1
ATOM 1989 C CA . ILE A 1 264 ? 16.657 -5.314 -1.381 1.00 98.25 264 ILE A CA 1
ATOM 1990 C C . ILE A 1 264 ? 18.125 -5.078 -1.766 1.00 98.25 264 ILE A C 1
ATOM 1992 O O . ILE A 1 264 ? 19.036 -5.389 -1.006 1.00 98.25 264 ILE A O 1
ATOM 1996 N N . ASP A 1 265 ? 18.389 -4.522 -2.950 1.00 97.06 265 ASP A N 1
ATOM 1997 C CA . ASP A 1 265 ? 19.752 -4.427 -3.499 1.00 97.06 265 ASP A CA 1
ATOM 1998 C C . ASP A 1 265 ? 20.635 -3.389 -2.781 1.00 97.06 265 ASP A C 1
ATOM 2000 O O . ASP A 1 265 ? 21.790 -3.183 -3.163 1.00 97.06 265 ASP A O 1
ATOM 2004 N N . ARG A 1 266 ? 20.081 -2.661 -1.803 1.00 95.75 266 ARG A N 1
ATOM 2005 C CA . ARG A 1 266 ? 20.726 -1.550 -1.080 1.00 95.75 266 ARG A CA 1
ATOM 2006 C C . ARG A 1 266 ? 20.590 -1.682 0.437 1.00 95.75 266 ARG A C 1
ATOM 2008 O O . ARG A 1 266 ? 20.585 -0.679 1.156 1.00 95.75 266 ARG A O 1
ATOM 2015 N N . ASP A 1 267 ? 20.484 -2.923 0.895 1.00 96.38 267 ASP A N 1
ATOM 2016 C CA . ASP A 1 267 ? 20.588 -3.294 2.297 1.00 96.38 267 ASP A CA 1
ATOM 2017 C C . ASP A 1 267 ? 21.960 -3.923 2.572 1.00 96.38 267 ASP A C 1
ATOM 2019 O O . ASP A 1 267 ? 22.237 -5.058 2.188 1.00 96.38 267 ASP A O 1
ATOM 2023 N N . ASP A 1 268 ? 22.830 -3.174 3.251 1.00 95.81 268 ASP A N 1
ATOM 2024 C CA . ASP A 1 268 ? 24.176 -3.637 3.609 1.00 95.81 268 ASP A CA 1
ATOM 2025 C C . ASP A 1 268 ? 24.170 -4.639 4.784 1.00 95.81 268 ASP A C 1
ATOM 2027 O O . ASP A 1 268 ? 25.216 -5.194 5.124 1.00 95.81 268 ASP A O 1
ATOM 2031 N N . ASN A 1 269 ? 23.016 -4.887 5.421 1.00 94.81 269 ASN A N 1
ATOM 2032 C CA . ASN A 1 269 ? 22.885 -5.865 6.509 1.00 94.81 269 ASN A CA 1
ATOM 2033 C C . ASN A 1 269 ? 22.622 -7.294 6.012 1.00 94.81 269 ASN A C 1
ATOM 2035 O O . ASN A 1 269 ? 22.585 -8.228 6.821 1.00 94.81 269 ASN A O 1
ATOM 2039 N N . ILE A 1 270 ? 22.436 -7.476 4.704 1.00 95.56 270 ILE A N 1
ATOM 2040 C CA . ILE A 1 270 ? 22.292 -8.781 4.061 1.00 95.56 270 ILE A CA 1
ATOM 2041 C C . ILE A 1 270 ? 23.426 -9.023 3.064 1.00 95.56 270 ILE A C 1
ATOM 2043 O O . ILE A 1 270 ? 24.074 -8.101 2.564 1.00 95.56 270 ILE A O 1
ATOM 2047 N N . GLY A 1 271 ? 23.670 -10.298 2.785 1.00 94.75 271 GLY A N 1
ATOM 2048 C CA . GLY A 1 271 ? 24.592 -10.765 1.771 1.00 94.75 271 GLY A CA 1
ATOM 2049 C C . GLY A 1 271 ? 24.217 -10.221 0.401 1.00 94.75 271 GLY A C 1
ATOM 2050 O O . GLY A 1 271 ? 23.093 -9.787 0.158 1.00 94.75 271 GLY A O 1
ATOM 2051 N N . GLN A 1 272 ? 25.190 -10.234 -0.499 1.00 95.75 272 GLN A N 1
ATOM 2052 C CA . GLN A 1 272 ? 25.038 -9.713 -1.848 1.00 95.75 272 GLN A CA 1
ATOM 2053 C C . GLN A 1 272 ? 25.390 -10.807 -2.851 1.00 95.75 272 GLN A C 1
ATOM 2055 O O . GLN A 1 272 ? 26.349 -11.560 -2.669 1.00 95.75 272 GLN A O 1
ATOM 2060 N N . MET A 1 273 ? 24.631 -10.864 -3.934 1.00 94.50 273 MET A N 1
ATOM 2061 C CA . MET A 1 273 ? 24.805 -11.782 -5.049 1.00 94.50 273 MET A CA 1
ATOM 2062 C C . MET A 1 273 ? 25.018 -10.981 -6.329 1.00 94.50 273 MET A C 1
ATOM 2064 O O . MET A 1 273 ? 24.398 -9.941 -6.534 1.00 94.50 273 MET A O 1
ATOM 2068 N N . VAL A 1 274 ? 25.896 -11.454 -7.212 1.00 96.38 274 VAL A N 1
ATOM 2069 C CA . VAL A 1 274 ? 26.182 -10.777 -8.483 1.00 96.38 274 VAL A CA 1
ATOM 2070 C C . VAL A 1 274 ? 25.631 -11.605 -9.631 1.00 96.38 274 VAL A C 1
ATOM 2072 O O . VAL A 1 274 ? 26.016 -12.759 -9.817 1.00 96.38 274 VAL A O 1
ATOM 2075 N N . PHE A 1 275 ? 24.763 -10.988 -10.428 1.00 95.50 275 PHE A N 1
ATOM 2076 C CA . PHE A 1 275 ? 24.212 -11.561 -11.647 1.00 95.50 275 PHE A CA 1
ATOM 2077 C C . PHE A 1 275 ? 24.629 -10.682 -12.823 1.00 95.50 275 PHE A C 1
ATOM 2079 O O . PHE A 1 275 ? 24.226 -9.525 -12.944 1.00 95.50 275 PHE A O 1
ATOM 2086 N N . ASP A 1 276 ? 25.486 -11.234 -13.680 1.00 91.88 276 ASP A N 1
ATOM 2087 C CA . ASP A 1 276 ? 26.136 -10.505 -14.770 1.00 91.88 276 ASP A CA 1
ATOM 2088 C C . ASP A 1 276 ? 26.897 -9.271 -14.260 1.00 91.88 276 ASP A C 1
ATOM 2090 O O . ASP A 1 276 ? 27.986 -9.407 -13.706 1.00 91.88 276 ASP A O 1
ATOM 2094 N N . SER A 1 277 ? 26.336 -8.074 -14.441 1.00 88.75 277 SER A N 1
ATOM 2095 C CA . SER A 1 277 ? 26.936 -6.801 -14.034 1.00 88.75 277 SER A CA 1
ATOM 2096 C C . SER A 1 277 ? 26.174 -6.088 -12.912 1.00 88.75 277 SER A C 1
ATOM 2098 O O . SER A 1 277 ? 26.519 -4.951 -12.593 1.00 88.75 277 SER A O 1
ATOM 2100 N N . GLN A 1 278 ? 25.112 -6.688 -12.363 1.00 93.75 278 GLN A N 1
ATOM 2101 C CA . GLN A 1 278 ? 24.309 -6.090 -11.294 1.00 93.75 278 GLN A CA 1
ATOM 2102 C C . GLN A 1 278 ? 24.440 -6.889 -9.997 1.00 93.75 278 GLN A C 1
ATOM 2104 O O . GLN A 1 278 ? 24.443 -8.121 -9.991 1.00 93.75 278 GLN A O 1
ATOM 2109 N N . THR A 1 279 ? 24.571 -6.151 -8.899 1.00 95.44 279 THR A N 1
ATOM 2110 C CA . THR A 1 279 ? 24.595 -6.688 -7.540 1.00 95.44 279 THR A CA 1
ATOM 2111 C C . THR A 1 279 ? 23.201 -6.589 -6.943 1.00 95.44 279 THR A C 1
ATOM 2113 O O . THR A 1 279 ? 22.582 -5.525 -7.020 1.00 95.44 279 THR A O 1
ATOM 2116 N N . HIS A 1 280 ? 22.762 -7.685 -6.340 1.00 97.50 280 HIS A N 1
ATOM 2117 C CA . HIS A 1 280 ? 21.455 -7.869 -5.740 1.00 97.50 280 HIS A CA 1
ATOM 2118 C C . HIS A 1 280 ? 21.578 -8.355 -4.299 1.00 97.50 280 HIS A C 1
ATOM 2120 O O . HIS A 1 280 ? 22.522 -9.075 -3.975 1.00 97.50 280 HIS A O 1
ATOM 2126 N N . GLY A 1 281 ? 20.608 -8.010 -3.456 1.00 97.06 281 GLY A N 1
ATOM 2127 C CA . GLY A 1 281 ? 20.547 -8.547 -2.096 1.00 97.06 281 GLY A CA 1
ATOM 2128 C C . GLY A 1 281 ? 20.287 -10.059 -2.091 1.00 97.06 281 GLY A C 1
ATOM 2129 O O . GLY A 1 281 ? 19.632 -10.595 -2.988 1.00 97.06 281 GLY A O 1
ATOM 2130 N N . ASP A 1 282 ? 20.795 -10.756 -1.077 1.00 95.50 282 ASP A N 1
ATOM 2131 C CA . ASP A 1 282 ? 20.538 -12.179 -0.858 1.00 95.50 282 ASP A CA 1
ATOM 2132 C C . ASP A 1 282 ? 19.080 -12.388 -0.419 1.00 95.50 282 ASP A C 1
ATOM 2134 O O . ASP A 1 282 ? 18.678 -12.068 0.706 1.00 95.50 282 ASP A O 1
ATOM 2138 N N . VAL A 1 283 ? 18.281 -12.950 -1.329 1.00 93.69 283 VAL A N 1
ATOM 2139 C CA . VAL A 1 283 ? 16.851 -13.218 -1.126 1.00 93.69 283 VAL A CA 1
ATOM 2140 C C . VAL A 1 283 ? 16.613 -14.194 0.025 1.00 93.69 283 VAL A C 1
ATOM 2142 O O . VAL A 1 283 ? 15.664 -14.009 0.791 1.00 93.69 283 VAL A O 1
ATOM 2145 N N . ALA A 1 284 ? 17.453 -15.221 0.173 1.00 88.38 284 ALA A N 1
ATOM 2146 C CA . ALA A 1 284 ? 17.285 -16.221 1.221 1.00 88.38 284 ALA A CA 1
ATOM 2147 C C . ALA A 1 284 ? 17.542 -15.602 2.599 1.00 88.38 284 ALA A C 1
ATOM 2149 O O . ALA A 1 284 ? 16.735 -15.784 3.516 1.00 88.38 284 ALA A O 1
ATOM 2150 N N . GLN A 1 285 ? 18.604 -14.802 2.729 1.00 90.25 285 GLN A N 1
ATOM 2151 C CA . GLN A 1 285 ? 18.904 -14.107 3.978 1.00 90.25 285 GLN A CA 1
ATOM 2152 C C . GLN A 1 285 ? 17.846 -13.049 4.320 1.00 90.25 285 GLN A C 1
ATOM 2154 O O . GLN A 1 285 ? 17.416 -12.966 5.474 1.00 90.25 285 GLN A O 1
ATOM 2159 N N . PHE A 1 286 ? 17.383 -12.268 3.339 1.00 95.25 286 PHE A N 1
ATOM 2160 C CA . PHE A 1 286 ? 16.308 -11.299 3.558 1.00 95.25 286 PHE A CA 1
ATOM 2161 C C . PHE A 1 286 ? 15.024 -11.987 4.041 1.00 95.25 286 PHE A C 1
ATOM 2163 O O . PHE A 1 286 ? 14.445 -11.593 5.055 1.00 95.25 286 PHE A O 1
ATOM 2170 N N . ASN A 1 287 ? 14.614 -13.072 3.378 1.00 92.62 287 ASN A N 1
ATOM 2171 C CA . ASN A 1 287 ? 13.446 -13.862 3.772 1.00 92.62 287 ASN A CA 1
ATOM 2172 C C . ASN A 1 287 ? 13.590 -14.459 5.179 1.00 92.62 287 ASN A C 1
ATOM 2174 O O . ASN A 1 287 ? 12.638 -14.417 5.962 1.00 92.62 287 ASN A O 1
ATOM 2178 N N . GLN A 1 288 ? 14.779 -14.955 5.537 1.00 86.44 288 GLN A N 1
ATOM 2179 C CA . GLN A 1 288 ? 15.066 -15.452 6.883 1.00 86.44 288 GLN A CA 1
ATOM 2180 C C . GLN A 1 288 ? 14.891 -14.349 7.936 1.00 86.44 288 GLN A C 1
ATOM 2182 O O . GLN A 1 288 ? 14.233 -14.567 8.955 1.00 86.44 288 GLN A O 1
ATOM 2187 N N . LEU A 1 289 ? 15.432 -13.151 7.689 1.00 83.62 289 LEU A N 1
ATOM 2188 C CA . LEU A 1 289 ? 15.285 -12.010 8.597 1.00 83.62 289 LEU A CA 1
ATOM 2189 C C . LEU A 1 289 ? 13.828 -11.560 8.721 1.00 83.62 289 LEU A C 1
ATOM 2191 O O . LEU A 1 289 ? 13.374 -11.239 9.819 1.00 83.62 289 LEU A O 1
ATOM 2195 N N . MET A 1 290 ? 13.083 -11.552 7.621 1.00 90.31 290 MET A N 1
ATOM 2196 C CA . MET A 1 290 ? 11.680 -11.139 7.595 1.00 90.31 290 MET A CA 1
ATOM 2197 C C . MET A 1 290 ? 10.702 -12.250 7.984 1.00 90.31 290 MET A C 1
ATOM 2199 O O . MET A 1 290 ? 9.499 -12.006 8.016 1.00 90.31 290 MET A O 1
ATOM 2203 N N . GLY A 1 291 ? 11.189 -13.454 8.298 1.00 83.00 291 GLY A N 1
ATOM 2204 C CA . GLY A 1 291 ? 10.365 -14.578 8.742 1.00 83.00 291 GLY A CA 1
ATOM 2205 C C . GLY A 1 291 ? 9.330 -15.042 7.714 1.00 83.00 291 GLY A C 1
ATOM 2206 O O . GLY A 1 291 ? 8.304 -15.594 8.109 1.00 83.00 291 GLY A O 1
ATOM 2207 N N . ARG A 1 292 ? 9.557 -14.788 6.417 1.00 89.00 292 ARG A N 1
ATOM 2208 C CA . ARG A 1 292 ? 8.648 -15.192 5.339 1.00 89.00 292 ARG A CA 1
ATOM 2209 C C . ARG A 1 292 ? 9.343 -15.287 3.985 1.00 89.00 292 ARG A C 1
ATOM 2211 O O . ARG A 1 292 ? 10.311 -14.575 3.739 1.00 89.00 292 ARG A O 1
ATOM 2218 N N . SER A 1 293 ? 8.771 -16.074 3.079 1.00 92.62 293 SER A N 1
ATOM 2219 C CA . SER A 1 293 ? 9.160 -16.102 1.665 1.00 92.62 293 SER A CA 1
ATOM 2220 C C . SER A 1 293 ? 8.375 -15.043 0.893 1.00 92.62 293 SER A C 1
ATOM 2222 O O . SER A 1 293 ? 7.174 -15.206 0.700 1.00 92.62 293 SER A O 1
ATOM 2224 N N . HIS A 1 294 ? 9.005 -13.947 0.471 1.00 97.88 294 HIS A N 1
ATOM 2225 C CA . HIS A 1 294 ? 8.323 -12.899 -0.303 1.00 97.88 294 HIS A CA 1
ATOM 2226 C C . HIS A 1 294 ? 7.907 -13.392 -1.697 1.00 97.88 294 HIS A C 1
ATOM 2228 O O . HIS A 1 294 ? 8.627 -14.163 -2.328 1.00 97.88 294 HIS A O 1
ATOM 2234 N N . ALA A 1 295 ? 6.750 -12.933 -2.179 1.00 98.06 295 ALA A N 1
ATOM 2235 C CA . ALA A 1 295 ? 6.196 -13.309 -3.478 1.00 98.06 295 ALA A CA 1
ATOM 2236 C C . ALA A 1 295 ? 6.934 -12.674 -4.654 1.00 98.06 295 ALA A C 1
ATOM 2238 O O . ALA A 1 295 ? 7.035 -13.297 -5.706 1.00 98.06 295 ALA A O 1
ATOM 2239 N N . SER A 1 296 ? 7.440 -11.450 -4.503 1.00 98.44 296 SER A N 1
ATOM 2240 C CA . SER A 1 296 ? 8.124 -10.730 -5.577 1.00 98.44 296 SER A CA 1
ATOM 2241 C C . SER A 1 296 ? 9.359 -9.994 -5.086 1.00 98.44 296 SER A C 1
ATOM 2243 O O . SER A 1 296 ? 9.378 -9.449 -3.985 1.00 98.44 296 SER A O 1
ATOM 2245 N N . PHE A 1 297 ? 10.374 -9.916 -5.940 1.00 98.81 297 PHE A N 1
ATOM 2246 C CA . PHE A 1 297 ? 11.507 -9.016 -5.744 1.00 98.81 297 PHE A CA 1
ATOM 2247 C C . PHE A 1 297 ? 11.637 -8.124 -6.957 1.00 98.81 297 PHE A C 1
ATOM 2249 O O . PHE A 1 297 ? 11.518 -8.611 -8.086 1.00 98.81 297 PHE A O 1
ATOM 2256 N N . PHE A 1 298 ? 11.847 -6.827 -6.730 1.00 98.62 298 PHE A N 1
ATOM 2257 C CA . PHE A 1 298 ? 12.020 -5.890 -7.829 1.00 98.62 298 PHE A CA 1
ATOM 2258 C C . PHE A 1 298 ? 13.436 -5.352 -7.951 1.00 98.62 298 PHE A C 1
ATOM 2260 O O . PHE A 1 298 ? 14.164 -5.260 -6.969 1.00 98.62 298 PHE A O 1
ATOM 2267 N N . MET A 1 299 ? 13.806 -5.008 -9.182 1.00 97.81 299 MET A N 1
ATOM 2268 C CA . MET A 1 299 ? 15.080 -4.392 -9.548 1.00 97.81 299 MET A CA 1
ATOM 2269 C C . MET A 1 299 ? 14.858 -3.326 -10.618 1.00 97.81 299 MET A C 1
ATOM 2271 O O . MET A 1 299 ? 13.844 -3.345 -11.318 1.00 97.81 299 MET A O 1
ATOM 2275 N N . TYR A 1 300 ? 15.825 -2.425 -10.768 1.00 97.50 300 TYR A N 1
ATOM 2276 C CA . TYR A 1 300 ? 15.823 -1.429 -11.837 1.00 97.50 300 TYR A CA 1
ATOM 2277 C C . TYR A 1 300 ? 16.702 -1.877 -13.002 1.00 97.50 300 TYR A C 1
ATOM 2279 O O . TYR A 1 300 ? 17.865 -2.266 -12.822 1.00 97.50 300 TYR A O 1
ATOM 2287 N N . ARG A 1 301 ? 16.161 -1.765 -14.214 1.00 97.31 301 ARG A N 1
ATOM 2288 C CA . ARG A 1 301 ? 16.842 -2.089 -15.465 1.00 97.31 301 ARG A CA 1
ATOM 2289 C C . ARG A 1 301 ? 16.691 -0.937 -16.447 1.00 97.31 301 ARG A C 1
ATOM 2291 O O . ARG A 1 301 ? 15.579 -0.544 -16.775 1.00 97.31 301 ARG A O 1
ATOM 2298 N N . ALA A 1 302 ? 17.811 -0.436 -16.958 1.00 97.12 302 ALA A N 1
ATOM 2299 C CA . ALA A 1 302 ? 17.787 0.540 -18.040 1.00 97.12 302 ALA A CA 1
ATOM 2300 C C . ALA A 1 302 ? 17.252 -0.094 -19.337 1.00 97.12 302 ALA A C 1
ATOM 2302 O O . ALA A 1 302 ? 17.571 -1.247 -19.651 1.00 97.12 302 ALA A O 1
ATOM 2303 N N . TYR A 1 303 ? 16.479 0.664 -20.109 1.00 97.94 303 TYR A N 1
ATOM 2304 C CA . TYR A 1 303 ? 16.170 0.330 -21.496 1.00 97.94 303 TYR A CA 1
ATOM 2305 C C . TYR A 1 303 ? 17.464 0.307 -22.322 1.00 97.94 303 TYR A C 1
ATOM 2307 O O . TYR A 1 303 ? 18.438 0.991 -22.017 1.00 97.94 303 TYR A O 1
ATOM 2315 N N . GLY A 1 304 ? 17.527 -0.570 -23.317 1.00 97.00 304 GLY A N 1
ATOM 2316 C CA . GLY A 1 304 ? 18.753 -0.913 -24.044 1.00 97.00 304 GLY A CA 1
ATOM 2317 C C . GLY A 1 304 ? 19.640 -1.962 -23.352 1.00 97.00 304 GLY A C 1
ATOM 2318 O O . GLY A 1 304 ? 20.465 -2.592 -24.014 1.00 97.00 304 GLY A O 1
ATOM 2319 N N . ALA A 1 305 ? 19.470 -2.227 -22.049 1.00 97.38 305 ALA A N 1
ATOM 2320 C CA . ALA A 1 305 ? 20.200 -3.301 -21.374 1.00 97.38 305 ALA A CA 1
ATOM 2321 C C . ALA A 1 305 ? 19.551 -4.679 -21.642 1.00 97.38 305 ALA A C 1
ATOM 2323 O O . ALA A 1 305 ? 18.321 -4.760 -21.711 1.00 97.38 305 ALA A O 1
ATOM 2324 N N . PRO A 1 306 ? 20.326 -5.781 -21.746 1.00 97.50 306 PRO A N 1
ATOM 2325 C CA . PRO A 1 306 ? 19.776 -7.123 -21.977 1.00 97.50 306 PRO A CA 1
ATOM 2326 C C . PRO A 1 306 ? 18.733 -7.548 -20.934 1.00 97.50 306 PRO A C 1
ATOM 2328 O O . PRO A 1 306 ? 18.751 -7.046 -19.809 1.00 97.50 306 PRO A O 1
ATOM 2331 N N . PHE A 1 307 ? 17.874 -8.512 -21.255 1.00 98.50 307 PHE A N 1
ATOM 2332 C CA . PHE A 1 307 ? 17.002 -9.134 -20.254 1.00 98.50 307 PHE A CA 1
ATOM 2333 C C . PHE A 1 307 ? 17.844 -9.819 -19.150 1.00 98.50 307 PHE A C 1
ATOM 2335 O O . PHE A 1 307 ? 18.828 -10.489 -19.480 1.00 98.50 307 PHE A O 1
ATOM 2342 N N . PRO A 1 308 ? 17.526 -9.653 -17.850 1.00 98.31 308 PRO A N 1
ATOM 2343 C CA . PRO A 1 308 ? 18.347 -10.168 -16.750 1.00 98.31 308 PRO A CA 1
ATOM 2344 C C . PRO A 1 308 ? 18.096 -11.667 -16.478 1.00 98.31 308 PRO A C 1
ATOM 2346 O O . PRO A 1 308 ? 17.700 -12.041 -15.374 1.00 98.31 308 PRO A O 1
ATOM 2349 N N . SER A 1 309 ? 18.328 -12.538 -17.469 1.00 98.44 309 SER A N 1
ATOM 2350 C CA . SER A 1 309 ? 17.945 -13.962 -17.412 1.00 98.44 309 SER A CA 1
ATOM 2351 C C . SER A 1 309 ? 18.455 -14.686 -16.167 1.00 98.44 309 SER A C 1
ATOM 2353 O O . SER A 1 309 ? 17.677 -15.356 -15.506 1.00 98.44 309 SER A O 1
ATOM 2355 N N . LYS A 1 310 ? 19.727 -14.503 -15.782 1.00 98.06 310 LYS A N 1
ATOM 2356 C CA . LYS A 1 310 ? 20.305 -15.221 -14.630 1.00 98.06 310 LYS A CA 1
ATOM 2357 C C . LYS A 1 310 ? 19.643 -14.862 -13.302 1.00 98.06 310 LYS A C 1
ATOM 2359 O O . LYS A 1 310 ? 19.479 -15.725 -12.446 1.00 98.06 310 LYS A O 1
ATOM 2364 N N . TRP A 1 311 ? 19.273 -13.595 -13.127 1.00 98.38 311 TRP A N 1
ATOM 2365 C CA . TRP A 1 311 ? 18.564 -13.150 -11.929 1.00 98.38 311 TRP A CA 1
ATOM 2366 C C . TRP A 1 311 ? 17.115 -13.648 -11.930 1.00 98.38 311 TRP A C 1
ATOM 2368 O O . TRP A 1 311 ? 16.615 -14.099 -10.903 1.00 98.38 311 TRP A O 1
ATOM 2378 N N . VAL A 1 312 ? 16.462 -13.647 -13.096 1.00 98.75 312 VAL A N 1
ATOM 2379 C CA . VAL A 1 312 ? 15.109 -14.199 -13.261 1.00 98.75 312 VAL A CA 1
ATOM 2380 C C . VAL A 1 312 ? 15.087 -15.708 -13.000 1.00 98.75 312 VAL A C 1
ATOM 2382 O O . VAL A 1 312 ? 14.211 -16.176 -12.278 1.00 98.75 312 VAL A O 1
ATOM 2385 N N . ASP A 1 313 ? 16.065 -16.462 -13.504 1.00 97.88 313 ASP A N 1
ATOM 2386 C CA . ASP A 1 313 ? 16.213 -17.899 -13.245 1.00 97.88 313 ASP A CA 1
ATOM 2387 C C . ASP A 1 313 ? 16.477 -18.178 -11.760 1.00 97.88 313 ASP A C 1
ATOM 2389 O O . ASP A 1 313 ? 15.913 -19.111 -11.182 1.00 97.88 313 ASP A O 1
ATOM 2393 N N . TYR A 1 314 ? 17.279 -17.330 -11.109 1.00 96.75 314 TYR A N 1
ATOM 2394 C CA . TYR A 1 314 ? 17.476 -17.398 -9.666 1.00 96.75 314 TYR A CA 1
ATOM 2395 C C . TYR A 1 314 ? 16.164 -17.171 -8.907 1.00 96.75 314 TYR A C 1
ATOM 2397 O O . TYR A 1 314 ? 15.790 -18.022 -8.102 1.00 96.75 314 TYR A O 1
ATOM 2405 N N . LEU A 1 315 ? 15.409 -16.106 -9.190 1.00 97.50 315 LEU A N 1
ATOM 2406 C CA . LEU A 1 315 ? 14.118 -15.872 -8.531 1.00 97.50 315 LEU A CA 1
ATOM 2407 C C . LEU A 1 315 ? 13.101 -16.980 -8.817 1.00 97.50 315 LEU A C 1
ATOM 2409 O O . LEU A 1 315 ? 12.403 -17.413 -7.900 1.00 97.50 315 LEU A O 1
ATOM 2413 N N . LYS A 1 316 ? 13.084 -17.516 -10.042 1.00 95.88 316 LYS A N 1
ATOM 2414 C CA . LYS A 1 316 ? 12.288 -18.693 -10.408 1.00 95.88 316 LYS A CA 1
ATOM 2415 C C . LYS A 1 316 ? 12.631 -19.894 -9.522 1.00 95.88 316 LYS A C 1
ATOM 2417 O O . LYS A 1 316 ? 11.716 -20.557 -9.041 1.00 95.88 316 LYS A O 1
ATOM 2422 N N . SER A 1 317 ? 13.916 -20.140 -9.241 1.00 92.06 317 SER A N 1
ATOM 2423 C CA . SER A 1 317 ? 14.349 -21.197 -8.307 1.00 92.06 317 SER A CA 1
ATOM 2424 C C . SER A 1 317 ? 13.888 -20.957 -6.862 1.00 92.06 317 SER A C 1
ATOM 2426 O O . SER A 1 317 ? 13.698 -21.908 -6.110 1.00 92.06 317 SER A O 1
ATOM 2428 N N . GLN A 1 318 ? 13.659 -19.694 -6.489 1.00 90.25 318 GLN A N 1
ATOM 2429 C CA . GLN A 1 318 ? 13.089 -19.295 -5.199 1.00 90.25 318 GLN A CA 1
ATOM 2430 C C . GLN A 1 318 ? 11.551 -19.247 -5.215 1.00 90.25 318 GLN A C 1
ATOM 2432 O O . GLN A 1 318 ? 10.948 -18.872 -4.213 1.00 90.25 318 GLN A O 1
ATOM 2437 N N . GLN A 1 319 ? 10.912 -19.591 -6.342 1.00 90.31 319 GLN A N 1
ATOM 2438 C CA . GLN A 1 319 ? 9.466 -19.455 -6.581 1.00 90.31 319 GLN A CA 1
ATOM 2439 C C . GLN A 1 319 ? 8.943 -18.018 -6.409 1.00 90.31 319 GLN A C 1
ATOM 2441 O O . GLN A 1 319 ? 7.742 -17.796 -6.235 1.00 90.31 319 GLN A O 1
ATOM 2446 N N . ALA A 1 320 ? 9.843 -17.037 -6.471 1.00 95.94 320 ALA A N 1
ATOM 2447 C CA . ALA A 1 320 ? 9.522 -15.625 -6.421 1.00 95.94 320 ALA A CA 1
ATOM 2448 C C . ALA A 1 320 ? 9.330 -15.070 -7.837 1.00 95.94 320 ALA A C 1
ATOM 2450 O O . ALA A 1 320 ? 9.930 -15.528 -8.811 1.00 95.94 320 ALA A O 1
ATOM 2451 N N . ILE A 1 321 ? 8.492 -14.047 -7.942 1.00 98.69 321 ILE A N 1
ATOM 2452 C CA . ILE A 1 321 ? 8.186 -13.345 -9.181 1.00 98.69 321 ILE A CA 1
ATOM 2453 C C . ILE A 1 321 ? 9.221 -12.239 -9.380 1.00 98.69 321 ILE A C 1
ATOM 2455 O O . ILE A 1 321 ? 9.387 -11.358 -8.530 1.00 98.69 321 ILE A O 1
ATOM 2459 N N . ALA A 1 322 ? 9.895 -12.257 -10.526 1.00 98.81 322 ALA A N 1
ATOM 2460 C CA . ALA A 1 322 ? 10.768 -11.165 -10.930 1.00 98.81 322 ALA A CA 1
ATOM 2461 C C . ALA A 1 322 ? 9.932 -9.934 -11.299 1.00 98.81 322 ALA A C 1
ATOM 2463 O O . ALA A 1 322 ? 9.066 -10.014 -12.169 1.00 98.81 322 ALA A O 1
ATOM 2464 N N . HIS A 1 323 ? 10.197 -8.792 -10.668 1.00 98.88 323 HIS A N 1
ATOM 2465 C CA . HIS A 1 323 ? 9.586 -7.509 -11.012 1.00 98.88 323 HIS A CA 1
ATOM 2466 C C . HIS A 1 323 ? 10.657 -6.553 -11.554 1.00 98.88 323 HIS A C 1
ATOM 2468 O O . HIS A 1 323 ? 11.507 -6.045 -10.834 1.00 98.88 323 HIS A O 1
ATOM 2474 N N . ILE A 1 324 ? 10.642 -6.296 -12.856 1.00 98.88 324 ILE A N 1
ATOM 2475 C CA . ILE A 1 324 ? 11.645 -5.462 -13.518 1.00 98.88 324 ILE A CA 1
ATOM 2476 C C . ILE A 1 324 ? 11.052 -4.067 -13.723 1.00 98.88 324 ILE A C 1
ATOM 2478 O O . ILE A 1 324 ? 10.159 -3.886 -14.551 1.00 98.88 324 ILE A O 1
ATOM 2482 N N . ALA A 1 325 ? 11.551 -3.083 -12.976 1.00 98.69 325 ALA A N 1
ATOM 2483 C CA . ALA A 1 325 ? 11.321 -1.671 -13.256 1.00 98.69 325 ALA A CA 1
ATOM 2484 C C . ALA A 1 325 ? 12.195 -1.276 -14.453 1.00 98.69 325 ALA A C 1
ATOM 2486 O O . ALA A 1 325 ? 13.412 -1.138 -14.329 1.00 98.69 325 ALA A O 1
ATOM 2487 N N . TRP A 1 326 ? 11.580 -1.210 -15.633 1.00 98.56 326 TRP A N 1
ATOM 2488 C CA . TRP A 1 326 ? 12.266 -1.073 -16.913 1.00 98.56 326 TRP A CA 1
ATOM 2489 C C . TRP A 1 326 ? 12.162 0.361 -17.426 1.00 98.56 326 TRP A C 1
ATOM 2491 O O . TRP A 1 326 ? 11.081 0.819 -17.801 1.00 98.56 326 TRP A O 1
ATOM 2501 N N . GLU A 1 327 ? 13.279 1.080 -17.411 1.00 97.12 327 GLU A N 1
ATOM 2502 C CA . GLU A 1 327 ? 13.292 2.538 -17.524 1.00 97.12 327 GLU A CA 1
ATOM 2503 C C . GLU A 1 327 ? 14.078 3.009 -18.750 1.00 97.12 327 GLU A C 1
ATOM 2505 O O . GLU A 1 327 ? 15.298 2.823 -18.795 1.00 97.12 327 GLU A O 1
ATOM 2510 N N . PRO A 1 328 ? 13.420 3.635 -19.739 1.00 98.12 328 PRO A N 1
ATOM 2511 C CA . PRO A 1 328 ? 14.121 4.347 -20.797 1.00 98.12 328 PRO A CA 1
ATOM 2512 C C . PRO A 1 328 ? 14.647 5.695 -20.304 1.00 98.12 328 PRO A C 1
ATOM 2514 O O . PRO A 1 328 ? 14.060 6.315 -19.416 1.00 98.12 328 PRO A O 1
ATOM 2517 N N . SER A 1 329 ? 15.729 6.182 -20.906 1.00 96.44 329 SER A N 1
ATOM 2518 C CA . SER A 1 329 ? 16.230 7.533 -20.624 1.00 96.44 329 SER A CA 1
ATOM 2519 C C . SER A 1 329 ? 15.319 8.598 -21.238 1.00 96.44 329 SER A C 1
ATOM 2521 O O . SER A 1 329 ? 15.144 9.674 -20.672 1.00 96.44 329 SER A O 1
ATOM 2523 N N . SER A 1 330 ? 14.716 8.292 -22.391 1.00 97.25 330 SER A N 1
ATOM 2524 C CA . SER A 1 330 ? 13.706 9.108 -23.071 1.00 97.25 330 SER A CA 1
ATOM 2525 C C . SER A 1 330 ? 12.785 8.236 -23.930 1.00 97.25 330 SER A C 1
ATOM 2527 O O . SER A 1 330 ? 13.109 7.092 -24.249 1.00 97.25 330 SER A O 1
ATOM 2529 N N . LEU A 1 331 ? 11.639 8.780 -24.351 1.00 97.69 331 LEU A N 1
ATOM 2530 C CA . LEU A 1 331 ? 10.710 8.055 -25.230 1.00 97.69 331 LEU A CA 1
ATOM 2531 C C . LEU A 1 331 ? 11.301 7.740 -26.617 1.00 97.69 331 LEU A C 1
ATOM 2533 O O . LEU A 1 331 ? 10.856 6.787 -27.251 1.00 97.69 331 LEU A O 1
ATOM 2537 N N . ASP A 1 332 ? 12.329 8.471 -27.063 1.00 96.56 332 ASP A N 1
ATOM 2538 C CA . ASP A 1 332 ? 12.991 8.241 -28.357 1.00 96.56 332 ASP A CA 1
ATOM 2539 C C . ASP A 1 332 ? 13.748 6.905 -28.419 1.00 96.56 332 ASP A C 1
ATOM 2541 O O . ASP A 1 332 ? 14.027 6.404 -29.511 1.00 96.56 332 ASP A O 1
ATOM 2545 N N . GLU A 1 333 ? 14.098 6.322 -27.269 1.00 97.38 333 GLU A N 1
ATOM 2546 C CA . GLU A 1 333 ? 14.726 4.997 -27.186 1.00 97.38 333 GLU A CA 1
ATOM 2547 C C . GLU A 1 333 ? 13.725 3.865 -27.462 1.00 97.38 333 GLU A C 1
ATOM 2549 O O . GLU A 1 333 ? 14.123 2.758 -27.822 1.00 97.38 333 GLU A O 1
ATOM 2554 N N . VAL A 1 334 ? 12.424 4.128 -27.313 1.00 98.25 334 VAL A N 1
ATOM 2555 C CA . VAL A 1 334 ? 11.378 3.104 -27.327 1.00 98.25 334 VAL A CA 1
ATOM 2556 C C . VAL A 1 334 ? 10.873 2.909 -28.752 1.00 98.25 334 VAL A C 1
ATOM 2558 O O . VAL A 1 334 ? 10.039 3.666 -29.251 1.00 98.25 334 VAL A O 1
ATOM 2561 N N . LYS A 1 335 ? 11.394 1.880 -29.422 1.00 97.81 335 LYS A N 1
ATOM 2562 C CA . LYS A 1 335 ? 11.075 1.559 -30.817 1.00 97.81 335 LYS A CA 1
ATOM 2563 C C . LYS A 1 335 ? 10.662 0.108 -30.975 1.00 97.81 335 LYS A C 1
ATOM 2565 O O . LYS A 1 335 ? 11.067 -0.755 -30.201 1.00 97.81 335 LYS A O 1
ATOM 2570 N N . ASP A 1 336 ? 9.872 -0.132 -32.016 1.00 98.31 336 ASP A N 1
ATOM 2571 C CA . ASP A 1 336 ? 9.566 -1.473 -32.500 1.00 98.31 336 ASP A CA 1
ATOM 2572 C C . ASP A 1 336 ? 10.793 -2.003 -33.244 1.00 98.31 336 ASP A C 1
ATOM 2574 O O . ASP A 1 336 ? 10.938 -1.845 -34.458 1.00 98.31 336 ASP A O 1
ATOM 2578 N N . ASP A 1 337 ? 11.774 -2.470 -32.480 1.00 98.44 337 ASP A N 1
ATOM 2579 C CA . ASP A 1 337 ? 13.081 -2.835 -32.993 1.00 98.44 337 ASP A CA 1
ATOM 2580 C C . ASP A 1 337 ? 13.563 -4.181 -32.455 1.00 98.44 337 ASP A C 1
ATOM 2582 O O . ASP A 1 337 ? 12.933 -4.854 -31.634 1.00 98.44 337 ASP A O 1
ATOM 2586 N N . ARG A 1 338 ? 14.727 -4.594 -32.958 1.00 98.44 338 ARG A N 1
ATOM 2587 C CA . ARG A 1 338 ? 15.342 -5.857 -32.566 1.00 98.44 338 ARG A CA 1
ATOM 2588 C C . ARG A 1 338 ? 15.595 -5.935 -31.060 1.00 98.44 338 ARG A C 1
ATOM 2590 O O . ARG A 1 338 ? 15.469 -7.018 -30.506 1.00 98.44 338 ARG A O 1
ATOM 2597 N N . TYR A 1 339 ? 15.951 -4.830 -30.403 1.00 98.69 339 TYR A N 1
ATOM 2598 C CA . TYR A 1 339 ? 16.207 -4.854 -28.968 1.00 98.69 339 TYR A CA 1
ATOM 2599 C C . TYR A 1 339 ? 14.930 -5.187 -28.188 1.00 98.69 339 TYR A C 1
ATOM 2601 O O . TYR A 1 339 ? 14.963 -6.087 -27.346 1.00 98.69 339 TYR A O 1
ATOM 2609 N N . LEU A 1 340 ? 13.811 -4.517 -28.498 1.00 98.81 340 LEU A N 1
ATOM 2610 C CA . LEU A 1 340 ? 12.519 -4.797 -27.867 1.00 98.81 340 LEU A CA 1
ATOM 2611 C C . LEU A 1 340 ? 12.127 -6.269 -28.052 1.00 98.81 340 LEU A C 1
ATOM 2613 O O . LEU A 1 340 ? 11.814 -6.949 -27.074 1.00 98.81 340 LEU A O 1
ATOM 2617 N N . HIS A 1 341 ? 12.202 -6.783 -29.281 1.00 98.69 341 HIS A N 1
ATOM 2618 C CA . HIS A 1 341 ? 11.845 -8.174 -29.565 1.00 98.69 341 HIS A CA 1
ATOM 2619 C C . HIS A 1 341 ? 12.793 -9.191 -28.918 1.00 98.69 341 HIS A C 1
ATOM 2621 O O . HIS A 1 341 ? 12.320 -10.189 -28.382 1.00 98.69 341 HIS A O 1
ATOM 2627 N N . ASP A 1 342 ? 14.107 -8.942 -28.894 1.00 98.69 342 ASP A N 1
ATOM 2628 C CA . ASP A 1 342 ? 15.070 -9.825 -28.222 1.00 98.69 342 ASP A CA 1
ATOM 2629 C C . ASP A 1 342 ? 14.809 -9.856 -26.699 1.00 98.69 342 ASP A C 1
ATOM 2631 O O . ASP A 1 342 ? 14.874 -10.916 -26.070 1.00 98.69 342 ASP A O 1
ATOM 2635 N N . PHE A 1 343 ? 14.445 -8.714 -26.099 1.00 98.81 343 PHE A N 1
ATOM 2636 C CA . PHE A 1 343 ? 14.077 -8.628 -24.683 1.00 98.81 343 PHE A CA 1
ATOM 2637 C C . PHE A 1 343 ? 12.783 -9.399 -24.378 1.00 98.81 343 PHE A C 1
ATOM 2639 O O . PHE A 1 343 ? 12.735 -10.172 -23.417 1.00 98.81 343 PHE A O 1
ATOM 2646 N N . VAL A 1 344 ? 11.745 -9.238 -25.207 1.00 98.81 344 VAL A N 1
ATOM 2647 C CA . VAL A 1 344 ? 10.467 -9.957 -25.064 1.00 98.81 344 VAL A CA 1
ATOM 2648 C C . VAL A 1 344 ? 10.649 -11.461 -25.282 1.00 98.81 344 VAL A C 1
ATOM 2650 O O . VAL A 1 344 ? 10.117 -12.259 -24.508 1.00 98.81 344 VAL A O 1
ATOM 2653 N N . ALA A 1 345 ? 11.442 -11.865 -26.276 1.00 98.81 345 ALA A N 1
ATOM 2654 C CA . ALA A 1 345 ? 11.750 -13.266 -26.540 1.00 98.81 345 ALA A CA 1
ATOM 2655 C C . ALA A 1 345 ? 12.478 -13.920 -25.356 1.00 98.81 345 ALA A C 1
ATOM 2657 O O . ALA A 1 345 ? 12.130 -15.036 -24.967 1.00 98.81 345 ALA A O 1
ATOM 2658 N N . ALA A 1 346 ? 13.432 -13.220 -24.734 1.00 98.69 346 ALA A N 1
ATOM 2659 C CA . ALA A 1 346 ? 14.105 -13.698 -23.528 1.00 98.69 346 ALA A CA 1
ATOM 2660 C C . ALA A 1 346 ? 13.142 -13.817 -22.332 1.00 98.69 346 ALA A C 1
ATOM 2662 O O . ALA A 1 346 ? 13.147 -14.836 -21.641 1.00 98.69 346 ALA A O 1
ATOM 2663 N N . ALA A 1 347 ? 12.261 -12.831 -22.130 1.00 98.62 347 ALA A N 1
ATOM 2664 C CA . ALA A 1 347 ? 11.236 -12.884 -21.086 1.00 98.62 347 ALA A CA 1
ATOM 2665 C C . ALA A 1 347 ? 10.251 -14.049 -21.293 1.00 98.62 347 ALA A C 1
ATOM 2667 O O . ALA A 1 347 ? 9.875 -14.730 -20.341 1.00 98.62 347 ALA A O 1
ATOM 2668 N N . LYS A 1 348 ? 9.866 -14.321 -22.545 1.00 98.62 348 LYS A N 1
ATOM 2669 C CA . LYS A 1 348 ? 9.046 -15.479 -22.920 1.00 98.62 348 LYS A CA 1
ATOM 2670 C C . LYS A 1 348 ? 9.774 -16.798 -22.656 1.00 98.62 348 LYS A C 1
ATOM 2672 O O . LYS A 1 348 ? 9.172 -17.718 -22.110 1.00 98.62 348 LYS A O 1
ATOM 2677 N N . ALA A 1 349 ? 11.053 -16.884 -23.021 1.00 98.44 349 ALA A N 1
ATOM 2678 C CA . ALA A 1 349 ? 11.871 -18.083 -22.852 1.00 98.44 349 ALA A CA 1
ATOM 2679 C C . ALA A 1 349 ? 12.133 -18.440 -21.378 1.00 98.44 349 ALA A C 1
ATOM 2681 O O . ALA A 1 349 ? 12.293 -19.618 -21.067 1.00 98.44 349 ALA A O 1
ATOM 2682 N N . ALA A 1 350 ? 12.124 -17.457 -20.468 1.00 97.94 350 ALA A N 1
ATOM 2683 C CA . ALA A 1 350 ? 12.229 -17.700 -19.025 1.00 97.94 350 ALA A CA 1
ATOM 2684 C C . ALA A 1 350 ? 11.071 -18.567 -18.480 1.00 97.94 350 ALA A C 1
ATOM 2686 O O . ALA A 1 350 ? 11.223 -19.275 -17.478 1.00 97.94 350 ALA A O 1
ATOM 2687 N N . ASP A 1 351 ? 9.917 -18.542 -19.157 1.00 95.69 351 ASP A N 1
ATOM 2688 C CA . ASP A 1 351 ? 8.753 -19.392 -18.896 1.00 95.69 351 ASP A CA 1
ATOM 2689 C C . ASP A 1 351 ? 8.281 -19.389 -17.422 1.00 95.69 351 ASP A C 1
ATOM 2691 O O . ASP A 1 351 ? 7.828 -20.394 -16.866 1.00 95.69 351 ASP A O 1
ATOM 2695 N N . CYS A 1 352 ? 8.372 -18.235 -16.762 1.00 97.69 352 CYS A N 1
ATOM 2696 C CA . CYS A 1 352 ? 7.923 -18.013 -15.388 1.00 97.69 352 CYS A CA 1
ATOM 2697 C C . CYS A 1 352 ? 7.136 -16.697 -15.259 1.00 97.69 352 CYS A C 1
ATOM 2699 O O . CYS A 1 352 ? 7.200 -15.854 -16.157 1.00 97.69 352 CYS A O 1
ATOM 2701 N N . PRO A 1 353 ? 6.361 -16.520 -14.171 1.00 98.56 353 PRO A N 1
ATOM 2702 C CA . PRO A 1 353 ? 5.724 -15.245 -13.862 1.00 98.56 353 PRO A CA 1
ATOM 2703 C C . PRO A 1 353 ? 6.743 -14.105 -13.762 1.00 98.56 353 PRO A C 1
ATOM 2705 O O . PRO A 1 353 ? 7.707 -14.198 -13.000 1.00 98.56 353 PRO A O 1
ATOM 2708 N N . ILE A 1 354 ? 6.511 -13.020 -14.503 1.00 98.88 354 ILE A N 1
ATOM 2709 C CA . ILE A 1 354 ? 7.333 -11.802 -14.469 1.00 98.88 354 ILE A CA 1
ATOM 2710 C C . ILE A 1 354 ? 6.414 -10.577 -14.482 1.00 98.88 354 ILE A C 1
ATOM 2712 O O . ILE A 1 354 ? 5.478 -10.500 -15.279 1.00 98.88 354 ILE A O 1
ATOM 2716 N N . PHE A 1 355 ? 6.713 -9.588 -13.647 1.00 98.94 355 PHE A N 1
ATOM 2717 C CA . PHE A 1 355 ? 6.161 -8.243 -13.760 1.00 98.94 355 PHE A CA 1
ATOM 2718 C C . PHE A 1 355 ? 7.151 -7.333 -14.484 1.00 98.94 355 PHE A C 1
ATOM 2720 O O . PHE A 1 355 ? 8.313 -7.239 -14.095 1.00 98.94 355 PHE A O 1
ATOM 2727 N N . ILE A 1 356 ? 6.688 -6.616 -15.504 1.00 98.88 356 ILE A N 1
ATOM 2728 C CA . ILE A 1 356 ? 7.434 -5.514 -16.116 1.00 98.88 356 ILE A CA 1
ATOM 2729 C C . ILE A 1 356 ? 6.724 -4.217 -15.737 1.00 98.88 356 ILE A C 1
ATOM 2731 O O . ILE A 1 356 ? 5.559 -4.015 -16.072 1.00 98.88 356 ILE A O 1
ATOM 2735 N N . ARG A 1 357 ? 7.418 -3.323 -15.039 1.00 98.75 357 ARG A N 1
ATOM 2736 C CA . ARG A 1 357 ? 6.949 -1.967 -14.743 1.00 98.75 357 ARG A CA 1
ATOM 2737 C C . ARG A 1 357 ? 7.706 -1.008 -15.643 1.00 98.75 357 ARG A C 1
ATOM 2739 O O . ARG A 1 357 ? 8.820 -0.601 -15.331 1.00 98.75 357 ARG A O 1
ATOM 2746 N N . PHE A 1 358 ? 7.120 -0.727 -16.799 1.00 98.81 358 PHE A N 1
ATOM 2747 C CA . PHE A 1 358 ? 7.755 0.063 -17.845 1.00 98.81 358 PHE A CA 1
ATOM 2748 C C . PHE A 1 358 ? 7.546 1.563 -17.612 1.00 98.81 358 PHE A C 1
ATOM 2750 O O . PHE A 1 358 ? 6.411 1.992 -17.396 1.00 98.81 358 PHE A O 1
ATOM 2757 N N . ALA A 1 359 ? 8.635 2.338 -17.679 1.00 98.38 359 ALA A N 1
ATOM 2758 C CA . ALA A 1 359 ? 8.643 3.803 -17.632 1.00 98.38 359 ALA A CA 1
ATOM 2759 C C . ALA A 1 359 ? 7.734 4.376 -16.521 1.00 98.38 359 ALA A C 1
ATOM 2761 O O . ALA A 1 359 ? 6.768 5.094 -16.796 1.00 98.38 359 ALA A O 1
ATOM 2762 N N . GLY A 1 360 ? 7.986 3.967 -15.271 1.00 97.81 360 GLY A N 1
ATOM 2763 C CA . GLY A 1 360 ? 7.202 4.374 -14.100 1.00 97.81 360 GLY A CA 1
ATOM 2764 C C . GLY A 1 360 ? 7.392 5.847 -13.723 1.00 97.81 360 GLY A C 1
ATOM 2765 O O . GLY A 1 360 ? 8.346 6.484 -14.132 1.00 97.81 360 GLY A O 1
ATOM 2766 N N . GLU A 1 361 ? 6.480 6.402 -12.927 1.00 97.69 361 GLU A N 1
ATOM 2767 C CA . GLU A 1 361 ? 6.538 7.790 -12.425 1.00 97.69 361 GLU A CA 1
ATOM 2768 C C . GLU A 1 361 ? 6.588 8.887 -13.500 1.00 97.69 361 GLU A C 1
ATOM 2770 O O . GLU A 1 361 ? 6.989 10.020 -13.245 1.00 97.69 361 GLU A O 1
ATOM 2775 N N . MET A 1 362 ? 6.114 8.572 -14.701 1.00 98.00 362 MET A N 1
ATOM 2776 C CA . MET A 1 362 ? 6.024 9.470 -15.853 1.00 98.00 362 MET A CA 1
ATOM 2777 C C . MET A 1 362 ? 5.291 10.799 -15.584 1.00 98.00 362 MET A C 1
ATOM 2779 O O . MET A 1 362 ? 5.471 11.776 -16.307 1.00 98.00 362 MET A O 1
ATOM 2783 N N . ASN A 1 363 ? 4.459 10.861 -14.542 1.00 97.06 363 ASN A N 1
ATOM 2784 C CA . ASN A 1 363 ? 3.765 12.073 -14.116 1.00 97.06 363 ASN A CA 1
ATOM 2785 C C . ASN A 1 363 ? 4.670 13.077 -13.369 1.00 97.06 363 ASN A C 1
ATOM 2787 O O . ASN A 1 363 ? 4.224 14.192 -13.109 1.00 97.06 363 ASN A O 1
ATOM 2791 N N . GLY A 1 364 ? 5.918 12.721 -13.051 1.00 94.12 364 GLY A N 1
ATOM 2792 C CA . GLY A 1 364 ? 6.905 13.600 -12.421 1.00 94.12 364 GLY A CA 1
ATOM 2793 C C . GLY A 1 364 ? 7.970 14.120 -13.391 1.00 94.12 364 GLY A C 1
ATOM 2794 O O . GLY A 1 364 ? 8.468 13.385 -14.243 1.00 94.12 364 GLY A O 1
ATOM 2795 N N . ASP A 1 365 ? 8.384 15.376 -13.205 1.00 94.12 365 ASP A N 1
ATOM 2796 C CA . ASP A 1 365 ? 9.372 16.086 -14.039 1.00 94.12 365 ASP A CA 1
ATOM 2797 C C . ASP A 1 365 ? 10.823 15.586 -13.886 1.00 94.12 365 ASP A C 1
ATOM 2799 O O . ASP A 1 365 ? 11.733 16.055 -14.570 1.00 94.12 365 ASP A O 1
ATOM 2803 N N . TRP A 1 366 ? 11.052 14.607 -13.010 1.00 92.81 366 TRP A N 1
ATOM 2804 C CA . TRP A 1 366 ? 12.347 13.960 -12.801 1.00 92.81 366 TRP A CA 1
ATOM 2805 C C . TRP A 1 366 ? 12.641 12.819 -13.778 1.00 92.81 366 TRP A C 1
ATOM 2807 O O . TRP A 1 366 ? 13.734 12.251 -13.718 1.00 92.81 366 TRP A O 1
ATOM 2817 N N . THR A 1 367 ? 11.697 12.470 -14.653 1.00 94.75 367 THR A N 1
ATOM 2818 C CA . THR A 1 367 ? 11.870 11.425 -15.669 1.00 94.75 367 THR A CA 1
ATOM 2819 C C . THR A 1 367 ? 12.055 12.039 -17.058 1.00 94.75 367 THR A C 1
ATOM 2821 O O . THR A 1 367 ? 11.410 13.025 -17.409 1.00 94.75 367 THR A O 1
ATOM 2824 N N . GLY A 1 368 ? 12.922 11.449 -17.889 1.00 95.12 368 GLY A N 1
ATOM 2825 C CA . GLY A 1 368 ? 13.161 11.926 -19.262 1.00 95.12 368 GLY A CA 1
ATOM 2826 C C . GLY A 1 368 ? 12.043 11.585 -20.258 1.00 95.12 368 GLY A C 1
ATOM 2827 O O . GLY A 1 368 ? 12.154 11.869 -21.448 1.00 95.12 368 GLY A O 1
ATOM 2828 N N . TYR A 1 369 ? 10.963 10.974 -19.773 1.00 96.56 369 TYR A N 1
ATOM 2829 C CA . TYR A 1 369 ? 9.749 10.627 -20.512 1.00 96.56 369 TYR A CA 1
ATOM 2830 C C . TYR A 1 369 ? 8.497 11.340 -19.959 1.00 96.56 369 TYR A C 1
ATOM 2832 O O . TYR A 1 369 ? 7.370 10.957 -20.276 1.00 96.56 369 TYR A O 1
ATOM 2840 N N . HIS A 1 370 ? 8.695 12.393 -19.158 1.00 96.94 370 HIS A N 1
ATOM 2841 C CA . HIS A 1 370 ? 7.664 13.348 -18.755 1.00 96.94 370 HIS A CA 1
ATOM 2842 C C . HIS A 1 370 ? 7.438 14.432 -19.822 1.00 96.94 370 HIS A C 1
ATOM 2844 O O . HIS A 1 370 ? 8.326 14.760 -20.605 1.00 96.94 370 HIS A O 1
ATOM 2850 N N . GLY A 1 371 ? 6.256 15.045 -19.814 1.00 96.81 371 GLY A N 1
ATOM 2851 C CA . GLY A 1 371 ? 5.917 16.254 -20.572 1.00 96.81 371 GLY A CA 1
ATOM 2852 C C . GLY A 1 371 ? 5.055 16.014 -21.813 1.00 96.81 371 GLY A C 1
ATOM 2853 O O . GLY A 1 371 ? 4.322 16.916 -22.211 1.00 96.81 371 GLY A O 1
ATOM 2854 N N . ASP A 1 372 ? 5.066 14.804 -22.380 1.00 97.81 372 ASP A N 1
ATOM 2855 C CA . ASP A 1 372 ? 4.203 14.419 -23.506 1.00 97.81 372 ASP A CA 1
ATOM 2856 C C . ASP A 1 372 ? 3.395 13.146 -23.185 1.00 97.81 372 ASP A C 1
ATOM 2858 O O . ASP A 1 372 ? 3.809 12.026 -23.515 1.00 97.81 372 ASP A O 1
ATOM 2862 N N . PRO A 1 373 ? 2.206 13.290 -22.565 1.00 98.38 373 PRO A N 1
ATOM 2863 C CA . PRO A 1 373 ? 1.351 12.151 -22.251 1.00 98.38 373 PRO A CA 1
ATOM 2864 C C . PRO A 1 373 ? 0.907 11.368 -23.492 1.00 98.38 373 PRO A C 1
ATOM 2866 O O . PRO A 1 373 ? 0.700 10.157 -23.426 1.00 98.38 373 PRO A O 1
ATOM 2869 N N . LYS A 1 374 ? 0.774 12.021 -24.655 1.00 98.56 374 LYS A N 1
ATOM 2870 C CA . LYS A 1 374 ? 0.359 11.343 -25.888 1.00 98.56 374 LYS A CA 1
ATOM 2871 C C . LYS A 1 374 ? 1.466 10.418 -26.390 1.00 98.56 374 LYS A C 1
ATOM 2873 O O . LYS A 1 374 ? 1.168 9.260 -26.688 1.00 98.56 374 LYS A O 1
ATOM 2878 N N . ALA A 1 375 ? 2.703 10.907 -26.465 1.00 98.62 375 ALA A N 1
ATOM 2879 C CA . ALA A 1 375 ? 3.855 10.096 -26.848 1.00 98.62 375 ALA A CA 1
ATOM 2880 C C . ALA A 1 375 ? 4.095 8.963 -25.840 1.00 98.62 375 ALA A C 1
ATOM 2882 O O . ALA A 1 375 ? 4.311 7.819 -26.241 1.00 98.62 375 ALA A O 1
ATOM 2883 N N . TYR A 1 376 ? 3.951 9.242 -24.540 1.00 98.81 376 TYR A N 1
ATOM 2884 C CA . TYR A 1 376 ? 4.068 8.219 -23.502 1.00 98.81 376 TYR A CA 1
ATOM 2885 C C . TYR A 1 376 ? 3.068 7.074 -23.713 1.00 98.81 376 TYR A C 1
ATOM 2887 O O . TYR A 1 376 ? 3.455 5.905 -23.744 1.00 98.81 376 TYR A O 1
ATOM 2895 N N . ARG A 1 377 ? 1.781 7.392 -23.927 1.00 98.81 377 ARG A N 1
ATOM 2896 C CA . ARG A 1 377 ? 0.752 6.371 -24.188 1.00 98.81 377 ARG A CA 1
ATOM 2897 C C . ARG A 1 377 ? 1.073 5.549 -25.437 1.00 98.81 377 ARG A C 1
ATOM 2899 O O . ARG A 1 377 ? 0.839 4.345 -25.437 1.00 98.81 377 ARG A O 1
ATOM 2906 N N . GLN A 1 378 ? 1.612 6.164 -26.491 1.00 98.75 378 GLN A N 1
ATOM 2907 C CA . GLN A 1 378 ? 2.022 5.442 -27.702 1.00 98.75 378 GLN A CA 1
ATOM 2908 C C . GLN A 1 378 ? 3.161 4.454 -27.418 1.00 98.75 378 GLN A C 1
ATOM 2910 O O . GLN A 1 378 ? 3.051 3.286 -27.789 1.00 98.75 378 GLN A O 1
ATOM 2915 N N . ALA A 1 379 ? 4.201 4.891 -26.704 1.00 98.81 379 ALA A N 1
ATOM 2916 C CA . ALA A 1 379 ? 5.324 4.043 -26.311 1.00 98.81 379 ALA A CA 1
ATOM 2917 C C . ALA A 1 379 ? 4.881 2.884 -25.401 1.00 98.81 379 ALA A C 1
ATOM 2919 O O . ALA A 1 379 ? 5.244 1.731 -25.635 1.00 98.81 379 ALA A O 1
ATOM 2920 N N . PHE A 1 380 ? 4.033 3.159 -24.405 1.00 98.88 380 PHE A N 1
ATOM 2921 C CA . PHE A 1 380 ? 3.510 2.127 -23.509 1.00 98.88 380 PHE A CA 1
ATOM 2922 C C . PHE A 1 380 ? 2.701 1.072 -24.272 1.00 98.88 380 PHE A C 1
ATOM 2924 O O . PHE A 1 380 ? 2.886 -0.126 -24.066 1.00 98.88 380 PHE A O 1
ATOM 2931 N N . ARG A 1 381 ? 1.828 1.507 -25.192 1.00 98.81 381 ARG A N 1
ATOM 2932 C CA . ARG A 1 381 ? 1.014 0.607 -26.024 1.00 98.81 381 ARG A CA 1
ATOM 2933 C C . ARG A 1 381 ? 1.865 -0.254 -26.955 1.00 98.81 381 ARG A C 1
ATOM 2935 O O . ARG A 1 381 ? 1.553 -1.430 -27.118 1.00 98.81 381 ARG A O 1
ATOM 2942 N N . LEU A 1 382 ? 2.939 0.299 -27.522 1.00 98.81 382 LEU A N 1
ATOM 2943 C CA . LEU A 1 382 ? 3.907 -0.459 -28.315 1.00 98.81 382 LEU A CA 1
ATOM 2944 C C . LEU A 1 382 ? 4.541 -1.588 -27.484 1.00 98.81 382 LEU A C 1
ATOM 2946 O O . LEU A 1 382 ? 4.492 -2.751 -27.884 1.00 98.81 382 LEU A O 1
ATOM 2950 N N . VAL A 1 383 ? 5.062 -1.262 -26.298 1.00 98.81 383 VAL A N 1
ATOM 2951 C CA . VAL A 1 383 ? 5.658 -2.256 -25.390 1.00 98.81 383 VAL A CA 1
ATOM 2952 C C . VAL A 1 383 ? 4.622 -3.303 -24.966 1.00 98.81 383 VAL A C 1
ATOM 2954 O O . VAL A 1 383 ? 4.898 -4.503 -25.010 1.00 98.81 383 VAL A O 1
ATOM 2957 N N . TYR A 1 384 ? 3.404 -2.883 -24.613 1.00 98.69 384 TYR A N 1
ATOM 2958 C CA . TYR A 1 384 ? 2.318 -3.796 -24.250 1.00 98.69 384 TYR A CA 1
ATOM 2959 C C . TYR A 1 384 ? 1.987 -4.793 -25.361 1.00 98.69 384 TYR A C 1
ATOM 2961 O O . TYR A 1 384 ? 1.823 -5.987 -25.080 1.00 98.69 384 TYR A O 1
ATOM 2969 N N . GLN A 1 385 ? 1.914 -4.307 -26.604 1.00 98.69 385 GLN A N 1
ATOM 2970 C CA . GLN A 1 385 ? 1.638 -5.127 -27.776 1.00 98.69 385 GLN A CA 1
ATOM 2971 C C . GLN A 1 385 ? 2.741 -6.164 -28.001 1.00 98.69 385 GLN A C 1
ATOM 2973 O O . GLN A 1 385 ? 2.424 -7.334 -28.214 1.00 98.69 385 GLN A O 1
ATOM 2978 N N . ALA A 1 386 ? 4.014 -5.773 -27.884 1.00 98.50 386 ALA A N 1
ATOM 2979 C CA . ALA A 1 386 ? 5.134 -6.702 -28.003 1.00 98.50 386 ALA A CA 1
ATOM 2980 C C . ALA A 1 386 ? 5.039 -7.824 -26.949 1.00 98.50 386 ALA A C 1
ATOM 2982 O O . ALA A 1 386 ? 5.058 -9.001 -27.291 1.00 98.50 386 ALA A O 1
ATOM 2983 N N . PHE A 1 387 ? 4.773 -7.495 -25.679 1.00 98.25 387 PHE A N 1
ATOM 2984 C CA . PHE A 1 387 ? 4.626 -8.489 -24.602 1.00 98.25 387 PHE A CA 1
ATOM 2985 C C . PHE A 1 387 ? 3.380 -9.395 -24.700 1.00 98.25 387 PHE A C 1
ATOM 2987 O O . PHE A 1 387 ? 3.203 -10.293 -23.865 1.00 98.25 387 PHE A O 1
ATOM 2994 N N . ARG A 1 388 ? 2.500 -9.228 -25.700 1.00 96.69 388 ARG A N 1
ATOM 2995 C CA . ARG A 1 388 ? 1.372 -10.160 -25.891 1.00 96.69 388 ARG A CA 1
ATOM 2996 C C . ARG A 1 388 ? 1.835 -11.572 -26.247 1.00 96.69 388 ARG A C 1
ATOM 2998 O O . ARG A 1 388 ? 1.140 -12.522 -25.897 1.00 96.69 388 ARG A O 1
ATOM 3005 N N . GLU A 1 389 ? 3.023 -11.734 -26.830 1.00 96.25 389 GLU A N 1
ATOM 3006 C CA . GLU A 1 389 ? 3.592 -13.053 -27.132 1.00 96.25 389 GLU A CA 1
ATOM 3007 C C . GLU A 1 389 ? 4.203 -13.782 -25.920 1.00 96.25 389 GLU A C 1
ATOM 3009 O O . GLU A 1 389 ? 4.555 -14.960 -26.040 1.00 96.25 389 GLU A O 1
ATOM 3014 N N . ALA A 1 390 ? 4.311 -13.109 -24.766 1.00 97.62 390 ALA A N 1
ATOM 3015 C CA . ALA A 1 390 ? 4.862 -13.628 -23.515 1.00 97.62 390 ALA A CA 1
ATOM 3016 C C . ALA A 1 390 ? 3.750 -13.751 -22.443 1.00 97.62 390 ALA A C 1
ATOM 3018 O O . ALA A 1 390 ? 3.592 -12.872 -21.593 1.00 97.62 390 ALA A O 1
ATOM 3019 N N . PRO A 1 391 ? 2.937 -14.828 -22.454 1.00 95.69 391 PRO A N 1
ATOM 3020 C CA . PRO A 1 391 ? 1.693 -14.912 -21.677 1.00 95.69 391 PRO A CA 1
ATOM 3021 C C . PRO A 1 391 ? 1.883 -14.964 -20.154 1.00 95.69 391 PRO A C 1
ATOM 3023 O O . PRO A 1 391 ? 0.938 -14.688 -19.419 1.00 95.69 391 PRO A O 1
ATOM 3026 N N . LYS A 1 392 ? 3.089 -15.289 -19.671 1.00 98.00 392 LYS A N 1
ATOM 3027 C CA . LYS A 1 392 ? 3.443 -15.297 -18.241 1.00 98.00 392 LYS A CA 1
ATOM 3028 C C . LYS A 1 392 ? 3.981 -13.945 -17.740 1.00 98.00 392 LYS A C 1
ATOM 3030 O O . LYS A 1 392 ? 4.336 -13.831 -16.572 1.00 98.00 392 LYS A O 1
ATOM 3035 N N . VAL A 1 393 ? 4.018 -12.918 -18.593 1.00 98.69 393 VAL A N 1
ATOM 3036 C CA . VAL A 1 393 ? 4.551 -11.589 -18.255 1.00 98.69 393 VAL A CA 1
ATOM 3037 C C . VAL A 1 393 ? 3.428 -10.564 -18.148 1.00 98.69 393 VAL A C 1
ATOM 3039 O O . VAL A 1 393 ? 2.740 -10.329 -19.137 1.00 98.69 393 VAL A O 1
ATOM 3042 N N . ALA A 1 394 ? 3.244 -9.928 -16.993 1.00 98.69 394 ALA A N 1
ATOM 3043 C CA . ALA A 1 394 ? 2.261 -8.858 -16.804 1.00 98.69 394 ALA A CA 1
ATOM 3044 C C . ALA A 1 394 ? 2.920 -7.470 -16.852 1.00 98.69 394 ALA A C 1
ATOM 3046 O O . ALA A 1 394 ? 3.934 -7.238 -16.191 1.00 98.69 394 ALA A O 1
ATOM 3047 N N . LEU A 1 395 ? 2.331 -6.542 -17.614 1.00 98.75 395 LEU A N 1
ATOM 3048 C CA . LEU A 1 395 ? 2.815 -5.164 -17.737 1.00 98.75 395 LEU A CA 1
ATOM 3049 C C . LEU A 1 395 ? 2.058 -4.217 -16.786 1.00 98.75 395 LEU A C 1
ATOM 3051 O O . LEU A 1 395 ? 0.823 -4.180 -16.786 1.00 98.75 395 LEU A O 1
ATOM 3055 N N . ILE A 1 396 ? 2.806 -3.433 -16.006 1.00 98.88 396 ILE A N 1
ATOM 3056 C CA . ILE A 1 396 ? 2.304 -2.499 -14.989 1.00 98.88 396 ILE A CA 1
ATOM 3057 C C . ILE A 1 396 ? 2.517 -1.051 -15.451 1.00 98.88 396 ILE A C 1
ATOM 3059 O O . ILE A 1 396 ? 3.655 -0.632 -15.665 1.00 98.88 396 ILE A O 1
ATOM 3063 N N . TRP A 1 397 ? 1.437 -0.270 -15.538 1.00 98.88 397 TRP A N 1
ATOM 3064 C CA . TRP A 1 397 ? 1.504 1.192 -15.676 1.00 98.88 397 TRP A CA 1
ATOM 3065 C C . TRP A 1 397 ? 1.510 1.830 -14.288 1.00 98.88 397 TRP A C 1
ATOM 3067 O O . TRP A 1 397 ? 0.543 1.653 -13.559 1.00 98.88 397 TRP A O 1
ATOM 3077 N N . CYS A 1 398 ? 2.575 2.530 -13.891 1.00 98.75 398 CYS A N 1
ATOM 3078 C CA . CYS A 1 398 ? 2.798 2.885 -12.483 1.00 98.75 398 CYS A CA 1
ATOM 3079 C C . CYS A 1 398 ? 3.176 4.364 -12.279 1.00 98.75 398 CYS A C 1
ATOM 3081 O O . CYS A 1 398 ? 4.366 4.676 -12.316 1.00 98.75 398 CYS A O 1
ATOM 3083 N N . PRO A 1 399 ? 2.216 5.276 -12.049 1.00 98.69 399 PRO A N 1
ATOM 3084 C CA . PRO A 1 399 ? 2.494 6.660 -11.652 1.00 98.69 399 PRO A CA 1
ATOM 3085 C C . PRO A 1 399 ? 3.079 6.781 -10.232 1.00 98.69 399 PRO A C 1
ATOM 3087 O O . PRO A 1 399 ? 2.969 5.869 -9.408 1.00 98.69 399 PRO A O 1
ATOM 3090 N N . ASN A 1 400 ? 3.640 7.949 -9.914 1.00 98.19 400 ASN A N 1
ATOM 3091 C CA . ASN A 1 400 ? 3.871 8.390 -8.537 1.00 98.19 400 ASN A CA 1
ATOM 3092 C C . ASN A 1 400 ? 2.621 9.121 -8.008 1.00 98.19 400 ASN A C 1
ATOM 3094 O O . ASN A 1 400 ? 1.890 9.739 -8.776 1.00 98.19 400 ASN A O 1
ATOM 3098 N N . THR A 1 401 ? 2.358 9.089 -6.702 1.00 95.06 401 THR A N 1
ATOM 3099 C CA . THR A 1 401 ? 1.217 9.831 -6.108 1.00 95.06 401 THR A CA 1
ATOM 3100 C C . THR A 1 401 ? 1.357 11.349 -6.177 1.00 95.06 401 THR A C 1
ATOM 3102 O O . THR A 1 401 ? 0.360 12.068 -6.076 1.00 95.06 401 THR A O 1
ATOM 3105 N N . VAL A 1 402 ? 2.580 11.848 -6.351 1.00 90.38 402 VAL A N 1
ATOM 3106 C CA . VAL A 1 402 ? 2.882 13.271 -6.466 1.00 90.38 402 VAL A CA 1
ATOM 3107 C C . VAL A 1 402 ? 3.657 13.507 -7.766 1.00 90.38 402 VAL A C 1
ATOM 3109 O O . VAL A 1 402 ? 4.623 12.794 -7.999 1.00 90.38 402 VAL A O 1
ATOM 3112 N N . PRO A 1 403 ? 3.278 14.496 -8.597 1.00 92.00 403 PRO A N 1
ATOM 3113 C CA . PRO A 1 403 ? 2.024 15.246 -8.532 1.00 92.00 403 PRO A CA 1
ATOM 3114 C C . PRO A 1 403 ? 0.818 14.358 -8.885 1.00 92.00 403 PRO A C 1
ATOM 3116 O O . PRO A 1 403 ? 0.879 13.549 -9.805 1.00 92.00 403 PRO A O 1
ATOM 3119 N N . GLN A 1 404 ? -0.304 14.541 -8.181 1.00 92.38 404 GLN A N 1
ATOM 3120 C CA . GLN A 1 404 ? -1.548 13.834 -8.516 1.00 92.38 404 GLN A CA 1
ATOM 3121 C C . GLN A 1 404 ? -2.174 14.375 -9.812 1.00 92.38 404 GLN A C 1
ATOM 3123 O O . GLN A 1 404 ? -2.755 13.628 -10.600 1.00 92.38 404 GLN A O 1
ATOM 3128 N N . THR A 1 405 ? -2.064 15.687 -10.033 1.00 87.44 405 THR A N 1
ATOM 3129 C CA . THR A 1 405 ? -2.535 16.348 -11.252 1.00 87.44 405 THR A CA 1
ATOM 3130 C C . THR A 1 405 ? -1.790 15.789 -12.463 1.00 87.44 405 THR A C 1
ATOM 3132 O O . THR A 1 405 ? -0.563 15.725 -12.458 1.00 87.44 405 THR A O 1
ATOM 3135 N N . GLY A 1 406 ? -2.536 15.393 -13.494 1.00 90.88 406 GLY A N 1
ATOM 3136 C CA . GLY A 1 406 ? -1.986 14.862 -14.741 1.00 90.88 406 GLY A CA 1
ATOM 3137 C C . GLY A 1 406 ? -1.721 13.355 -14.753 1.00 90.88 406 GLY A C 1
ATOM 3138 O O . GLY A 1 406 ? -1.356 12.842 -15.801 1.00 90.88 406 GLY A O 1
ATOM 3139 N N . ILE A 1 407 ? -1.936 12.616 -13.652 1.00 96.81 407 ILE A N 1
ATOM 3140 C CA . ILE A 1 407 ? -1.784 11.145 -13.650 1.00 96.81 407 ILE A CA 1
ATOM 3141 C C . ILE A 1 407 ? -2.615 10.501 -14.771 1.00 96.81 407 ILE A C 1
ATOM 3143 O O . ILE A 1 407 ? -2.083 9.715 -15.553 1.00 96.81 407 ILE A O 1
ATOM 3147 N N . ASP A 1 408 ? -3.899 10.854 -14.870 1.00 97.19 408 ASP A N 1
ATOM 3148 C CA . ASP A 1 408 ? -4.814 10.228 -15.832 1.00 97.19 408 ASP A CA 1
ATOM 3149 C C . ASP A 1 408 ? -4.447 10.532 -17.293 1.00 97.19 408 ASP A C 1
ATOM 3151 O O . ASP A 1 408 ? -4.673 9.705 -18.175 1.00 97.19 408 ASP A O 1
ATOM 3155 N N . ASP A 1 409 ? -3.765 11.653 -17.552 1.00 97.88 409 ASP A N 1
ATOM 3156 C CA . ASP A 1 409 ? -3.305 12.004 -18.897 1.00 97.88 409 ASP A CA 1
ATOM 3157 C C . ASP A 1 409 ? -2.316 10.964 -19.444 1.00 97.88 409 ASP A C 1
ATOM 3159 O O . ASP A 1 409 ? -2.261 10.736 -20.652 1.00 97.88 409 ASP A O 1
ATOM 3163 N N . TYR A 1 410 ? -1.551 10.287 -18.586 1.00 98.56 410 TYR A N 1
ATOM 3164 C CA . TYR A 1 410 ? -0.590 9.261 -18.999 1.00 98.56 410 TYR A CA 1
ATOM 3165 C C . TYR A 1 410 ? -1.191 7.850 -19.078 1.00 98.56 410 TYR A C 1
ATOM 3167 O O . TYR A 1 410 ? -0.477 6.919 -19.460 1.00 98.56 410 TYR A O 1
ATOM 3175 N N . TYR A 1 411 ? -2.472 7.658 -18.737 1.00 98.62 411 TYR A N 1
ATOM 3176 C CA . TYR A 1 411 ? -3.082 6.329 -18.701 1.00 98.62 411 TYR A CA 1
ATOM 3177 C C . TYR A 1 411 ? -3.169 5.706 -20.111 1.00 98.62 411 TYR A C 1
ATOM 3179 O O . TYR A 1 411 ? -3.805 6.284 -20.995 1.00 98.62 411 TYR A O 1
ATOM 3187 N N . PRO A 1 412 ? -2.562 4.528 -20.371 1.00 98.38 412 PRO A N 1
ATOM 3188 C CA . PRO A 1 412 ? -2.492 3.942 -21.717 1.00 98.38 412 PRO A CA 1
ATOM 3189 C C . PRO A 1 412 ? -3.813 3.328 -22.210 1.00 98.38 412 PRO A C 1
ATOM 3191 O O . PRO A 1 412 ? -3.927 3.020 -23.402 1.00 98.38 412 PRO A O 1
ATOM 3194 N N . GLY A 1 413 ? -4.796 3.174 -21.316 1.00 97.88 413 GLY A N 1
ATOM 3195 C CA . GLY A 1 413 ? -6.082 2.522 -21.566 1.00 97.88 413 GLY A CA 1
ATOM 3196 C C . GLY A 1 413 ? -6.178 1.130 -20.937 1.00 97.88 413 GLY A C 1
ATOM 3197 O O . GLY A 1 413 ? -5.169 0.467 -20.695 1.00 97.88 413 GLY A O 1
ATOM 3198 N N . ASP A 1 414 ? -7.408 0.670 -20.685 1.00 97.19 414 ASP A N 1
ATOM 3199 C CA . ASP A 1 414 ? -7.664 -0.660 -20.107 1.00 97.19 414 ASP A CA 1
ATOM 3200 C C . ASP A 1 414 ? -7.211 -1.806 -21.010 1.00 97.19 414 ASP A C 1
ATOM 3202 O O . ASP A 1 414 ? -6.903 -2.892 -20.532 1.00 97.19 414 ASP A O 1
ATOM 3206 N N . ASP A 1 415 ? -7.155 -1.583 -22.315 1.00 97.50 415 ASP A N 1
ATOM 3207 C CA . ASP A 1 415 ? -6.711 -2.557 -23.306 1.00 97.50 415 ASP A CA 1
ATOM 3208 C C . ASP A 1 415 ? -5.181 -2.624 -23.442 1.00 97.50 415 ASP A C 1
ATOM 3210 O O . ASP A 1 415 ? -4.676 -3.424 -24.225 1.00 97.50 415 ASP A O 1
ATOM 3214 N N . ALA A 1 416 ? -4.446 -1.787 -22.702 1.00 97.50 416 ALA A N 1
ATOM 3215 C CA . ALA A 1 416 ? -3.006 -1.613 -22.856 1.00 97.50 416 ALA A CA 1
ATOM 3216 C C . ALA A 1 416 ? -2.209 -1.672 -21.549 1.00 97.50 416 ALA A C 1
ATOM 3218 O O . ALA A 1 416 ? -1.044 -1.285 -21.527 1.00 97.50 416 ALA A O 1
ATOM 3219 N N . CYS A 1 417 ? -2.800 -2.164 -20.460 1.00 97.19 417 CYS A N 1
ATOM 3220 C CA . CYS A 1 417 ? -2.080 -2.522 -19.241 1.00 97.19 417 CYS A CA 1
ATOM 3221 C C . CYS A 1 417 ? -2.731 -3.736 -18.570 1.00 97.19 417 CYS A C 1
ATOM 3223 O O . CYS A 1 417 ? -3.949 -3.921 -18.626 1.00 97.19 417 CYS A O 1
ATOM 3225 N N . ASP A 1 418 ? -1.926 -4.583 -17.929 1.00 98.62 418 ASP A N 1
ATOM 3226 C CA . ASP A 1 418 ? -2.458 -5.703 -17.150 1.00 98.62 418 ASP A CA 1
ATOM 3227 C C . ASP A 1 418 ? -2.766 -5.235 -15.713 1.00 98.62 418 ASP A C 1
ATOM 3229 O O . ASP A 1 418 ? -3.776 -5.628 -15.133 1.00 98.62 418 ASP A O 1
ATOM 3233 N N . TRP A 1 419 ? -1.935 -4.336 -15.171 1.00 98.81 419 TRP A N 1
ATOM 3234 C CA . TRP A 1 419 ? -2.043 -3.789 -13.815 1.00 98.81 419 TRP A CA 1
ATOM 3235 C C . TRP A 1 419 ? -1.878 -2.269 -13.793 1.00 98.81 419 TRP A C 1
ATOM 3237 O O . TRP A 1 419 ? -1.129 -1.700 -14.594 1.00 98.81 419 TRP A O 1
ATOM 3247 N N . VAL A 1 420 ? -2.507 -1.632 -12.802 1.00 98.94 420 VAL A N 1
ATOM 3248 C CA . VAL A 1 420 ? -2.237 -0.234 -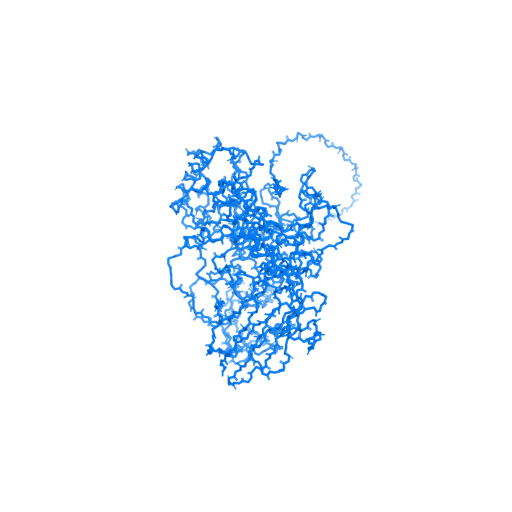12.443 1.00 98.94 420 VAL A CA 1
ATOM 3249 C C . VAL A 1 420 ? -1.386 -0.203 -11.181 1.00 98.94 420 VAL A C 1
ATOM 3251 O O . VAL A 1 420 ? -1.775 -0.701 -10.131 1.00 98.94 420 VAL A O 1
ATOM 3254 N N . GLY A 1 421 ? -0.194 0.358 -11.297 1.00 98.62 421 GLY A N 1
ATOM 3255 C CA . GLY A 1 421 ? 0.743 0.569 -10.212 1.00 98.62 421 GLY A CA 1
ATOM 3256 C C . GLY A 1 421 ? 0.548 1.915 -9.512 1.00 98.62 421 GLY A C 1
ATOM 3257 O O . GLY A 1 421 ? -0.149 2.795 -10.009 1.00 98.62 421 GLY A O 1
ATOM 3258 N N . VAL A 1 422 ? 1.205 2.095 -8.372 1.00 98.81 422 VAL A N 1
ATOM 3259 C CA . VAL A 1 422 ? 1.409 3.395 -7.731 1.00 98.81 422 VAL A CA 1
ATOM 3260 C C . VAL A 1 422 ? 2.653 3.368 -6.844 1.00 98.81 422 VAL A C 1
ATOM 3262 O O . VAL A 1 422 ? 2.857 2.414 -6.091 1.00 98.81 422 VAL A O 1
ATOM 3265 N N . ASN A 1 423 ? 3.456 4.427 -6.912 1.00 98.69 423 ASN A N 1
ATOM 3266 C CA . ASN A 1 423 ? 4.608 4.650 -6.040 1.00 98.69 423 ASN A CA 1
ATOM 3267 C C . ASN A 1 423 ? 4.337 5.787 -5.051 1.00 98.69 423 ASN A C 1
ATOM 3269 O O . ASN A 1 423 ? 3.828 6.848 -5.432 1.00 98.69 423 ASN A O 1
ATOM 3273 N N . PHE A 1 424 ? 4.687 5.583 -3.781 1.00 98.06 424 PHE A N 1
ATOM 3274 C CA . PHE A 1 424 ? 4.607 6.620 -2.751 1.00 98.06 424 PHE A CA 1
ATOM 3275 C C . PHE A 1 424 ? 5.430 6.275 -1.518 1.00 98.06 424 PHE A C 1
ATOM 3277 O O . PHE A 1 424 ? 5.734 5.123 -1.255 1.00 98.06 424 PHE A O 1
ATOM 3284 N N . TYR A 1 425 ? 5.749 7.286 -0.715 1.00 97.31 425 TYR A N 1
ATOM 3285 C CA . TYR A 1 425 ? 6.592 7.134 0.465 1.00 97.31 425 TYR A CA 1
ATOM 3286 C C . TYR A 1 425 ? 5.999 7.900 1.641 1.00 97.31 425 TYR A C 1
ATOM 3288 O O . TYR A 1 425 ? 5.495 9.013 1.484 1.00 97.31 425 TYR A O 1
ATOM 3296 N N . SER A 1 426 ? 6.095 7.329 2.838 1.00 97.81 426 SER A N 1
ATOM 3297 C CA . SER A 1 426 ? 5.841 8.062 4.075 1.00 97.81 426 SER A CA 1
ATOM 3298 C C . SER A 1 426 ? 7.157 8.661 4.562 1.00 97.81 426 SER A C 1
ATOM 3300 O O . SER A 1 426 ? 8.034 7.946 5.039 1.00 97.81 426 SER A O 1
ATOM 3302 N N . VAL A 1 427 ? 7.305 9.979 4.437 1.00 95.81 427 VAL A N 1
ATOM 3303 C CA . VAL A 1 427 ? 8.508 10.700 4.879 1.00 95.81 427 VAL A CA 1
ATOM 3304 C C . VAL A 1 427 ? 8.220 11.543 6.109 1.00 95.81 427 VAL A C 1
ATOM 3306 O O . VAL A 1 427 ? 7.125 12.083 6.262 1.00 95.81 427 VAL A O 1
ATOM 3309 N N . LEU A 1 428 ? 9.223 11.687 6.972 1.00 94.12 428 LEU A N 1
ATOM 3310 C CA . LEU A 1 428 ? 9.076 12.455 8.205 1.00 94.12 428 LEU A CA 1
ATOM 3311 C C . LEU A 1 428 ? 8.947 13.964 7.955 1.00 94.12 428 LEU A C 1
ATOM 3313 O O . LEU A 1 428 ? 8.181 14.644 8.633 1.00 94.12 428 LEU A O 1
ATOM 3317 N N . TYR A 1 429 ? 9.666 14.475 6.954 1.00 94.44 429 TYR A N 1
ATOM 3318 C CA . TYR A 1 429 ? 9.655 15.879 6.552 1.00 94.44 429 TYR A CA 1
ATOM 3319 C C . TYR A 1 429 ? 9.466 15.979 5.042 1.00 94.44 429 TYR A C 1
ATOM 3321 O O . TYR A 1 429 ? 10.273 15.453 4.269 1.00 94.44 429 TYR A O 1
ATOM 3329 N N . LEU A 1 430 ? 8.398 16.653 4.623 1.00 91.62 430 LEU A N 1
ATOM 3330 C CA . LEU A 1 430 ? 8.117 16.919 3.217 1.00 91.62 430 LEU A CA 1
ATOM 3331 C C . LEU A 1 430 ? 9.174 17.859 2.649 1.00 91.62 430 LEU A C 1
ATOM 3333 O O . LEU A 1 430 ? 9.630 18.773 3.335 1.00 91.62 430 LEU A O 1
ATOM 3337 N N . ASP A 1 431 ? 9.561 17.611 1.401 1.00 87.56 431 ASP A N 1
ATOM 3338 C CA . ASP A 1 431 ? 10.553 18.380 0.640 1.00 87.56 431 ASP A CA 1
ATOM 3339 C C . ASP A 1 431 ? 11.891 18.570 1.389 1.00 87.56 431 ASP A C 1
ATOM 3341 O O . ASP A 1 431 ? 12.685 19.450 1.071 1.00 87.56 431 ASP A O 1
ATOM 3345 N N . ASN A 1 432 ? 12.160 17.710 2.382 1.00 87.44 432 ASN A N 1
ATOM 3346 C CA . ASN A 1 432 ? 13.286 17.839 3.299 1.00 87.44 432 ASN A CA 1
ATOM 3347 C C . ASN A 1 432 ? 13.321 19.220 3.994 1.00 87.44 432 ASN A C 1
ATOM 3349 O O . ASN A 1 432 ? 14.365 19.873 4.069 1.00 87.44 432 ASN A O 1
ATOM 3353 N N . GLU A 1 433 ? 12.176 19.646 4.533 1.00 91.94 433 GLU A N 1
ATOM 3354 C CA . GLU A 1 433 ? 12.018 20.873 5.317 1.00 91.94 433 GLU A CA 1
ATOM 3355 C C . GLU A 1 433 ? 11.402 20.573 6.695 1.00 91.94 433 GLU A C 1
ATOM 3357 O O . GLU A 1 433 ? 10.270 20.102 6.801 1.00 91.94 433 GLU A O 1
ATOM 3362 N N . ARG A 1 434 ? 12.118 20.893 7.786 1.00 92.25 434 ARG A N 1
ATOM 3363 C CA . ARG A 1 434 ? 11.651 20.626 9.168 1.00 92.25 434 ARG A CA 1
ATOM 3364 C C . ARG A 1 434 ? 10.318 21.301 9.509 1.00 92.25 434 ARG A C 1
ATOM 3366 O O . ARG A 1 434 ? 9.568 20.790 10.332 1.00 92.25 434 ARG A O 1
ATOM 3373 N N . SER A 1 435 ? 10.030 22.444 8.891 1.00 93.88 435 SER A N 1
ATOM 3374 C CA . SER A 1 435 ? 8.774 23.188 9.056 1.00 93.88 435 SER A CA 1
ATOM 3375 C C . SER A 1 435 ? 7.571 22.502 8.401 1.00 93.88 435 SER A C 1
ATOM 3377 O O . SER A 1 435 ? 6.443 22.954 8.590 1.00 93.88 435 SER A O 1
ATOM 3379 N N . ARG A 1 436 ? 7.789 21.425 7.638 1.00 92.50 436 ARG A N 1
ATOM 3380 C CA . ARG A 1 436 ? 6.758 20.700 6.889 1.00 92.50 436 ARG A CA 1
ATOM 3381 C C . ARG A 1 436 ? 6.741 19.220 7.291 1.00 92.50 436 ARG A C 1
ATOM 3383 O O . ARG A 1 436 ? 7.131 18.362 6.499 1.00 92.50 436 ARG A O 1
ATOM 3390 N N . PRO A 1 437 ? 6.314 18.892 8.523 1.00 92.94 437 PRO A N 1
ATOM 3391 C CA . PRO A 1 437 ? 6.272 17.511 8.994 1.00 92.94 437 PRO A CA 1
ATOM 3392 C C . PRO A 1 437 ? 5.266 16.679 8.190 1.00 92.94 437 PRO A C 1
ATOM 3394 O O . PRO A 1 437 ? 4.150 17.123 7.939 1.00 92.94 437 PRO A O 1
ATOM 3397 N N . GLY A 1 438 ? 5.644 15.457 7.825 1.00 93.12 438 GLY A N 1
ATOM 3398 C CA . GLY A 1 438 ? 4.791 14.476 7.147 1.00 93.12 438 GLY A CA 1
ATOM 3399 C C . GLY A 1 438 ? 4.068 13.515 8.096 1.00 93.12 438 GLY A C 1
ATOM 3400 O O . GLY A 1 438 ? 3.306 12.670 7.636 1.00 93.12 438 GLY A O 1
ATOM 3401 N N . GLU A 1 439 ? 4.274 13.643 9.414 1.00 92.06 439 GLU A N 1
ATOM 3402 C CA . GLU A 1 439 ? 3.697 12.759 10.443 1.00 92.06 439 GLU A CA 1
ATOM 3403 C C . GLU A 1 439 ? 2.187 12.580 10.318 1.00 92.06 439 GLU A C 1
ATOM 3405 O O . GLU A 1 439 ? 1.715 11.457 10.390 1.00 92.06 439 GLU A O 1
ATOM 3410 N N . HIS A 1 440 ? 1.456 13.653 10.034 1.00 90.38 440 HIS A N 1
ATOM 3411 C CA . HIS A 1 440 ? -0.003 13.663 9.928 1.00 90.38 440 HIS A CA 1
ATOM 3412 C C . HIS A 1 440 ? -0.564 13.038 8.634 1.00 90.38 440 HIS A C 1
ATOM 3414 O O . HIS A 1 440 ? -1.781 12.953 8.469 1.00 90.38 440 HIS A O 1
ATOM 3420 N N . ILE A 1 441 ? 0.289 12.667 7.671 1.00 93.19 441 ILE A N 1
ATOM 3421 C CA . ILE A 1 441 ? -0.154 12.104 6.390 1.00 93.19 441 ILE A CA 1
ATOM 3422 C C . ILE A 1 441 ? -0.324 10.599 6.550 1.00 93.19 441 ILE A C 1
ATOM 3424 O O . ILE A 1 441 ? 0.640 9.860 6.771 1.00 93.19 441 ILE A O 1
ATOM 3428 N N . HIS A 1 442 ? -1.557 10.129 6.400 1.00 94.25 442 HIS A N 1
ATOM 3429 C CA . HIS A 1 442 ? -1.847 8.704 6.397 1.00 94.25 442 HIS A CA 1
ATOM 3430 C C . HIS A 1 442 ? -1.442 8.105 5.037 1.00 94.25 442 HIS A C 1
ATOM 3432 O O . HIS A 1 442 ? -1.825 8.654 4.002 1.00 94.25 442 HIS A O 1
ATOM 3438 N N . PRO A 1 443 ? -0.723 6.970 4.974 1.00 96.00 443 PRO A N 1
ATOM 3439 C CA . PRO A 1 443 ? -0.264 6.397 3.704 1.00 96.00 443 PRO A CA 1
ATOM 3440 C C . PRO A 1 443 ? -1.418 6.044 2.759 1.00 96.00 443 PRO A C 1
ATOM 3442 O O . PRO A 1 443 ? -1.281 6.139 1.543 1.00 96.00 443 PRO A O 1
ATOM 3445 N N . THR A 1 444 ? -2.591 5.707 3.302 1.00 94.94 444 THR A N 1
ATOM 3446 C CA . THR A 1 444 ? -3.775 5.436 2.477 1.00 94.94 444 THR A CA 1
ATOM 3447 C C . THR A 1 444 ? -4.305 6.676 1.753 1.00 94.94 444 THR A C 1
ATOM 3449 O O . THR A 1 444 ? -4.989 6.509 0.753 1.00 94.94 444 THR A O 1
ATOM 3452 N N . ASP A 1 445 ? -3.992 7.901 2.198 1.00 93.94 445 ASP A N 1
ATOM 3453 C CA . ASP A 1 445 ? -4.376 9.126 1.473 1.00 93.94 445 ASP A CA 1
ATOM 3454 C C . ASP A 1 445 ? -3.649 9.263 0.146 1.00 93.94 445 ASP A C 1
ATOM 3456 O O . ASP A 1 445 ? -4.208 9.792 -0.811 1.00 93.94 445 ASP A O 1
ATOM 3460 N N . LEU A 1 446 ? -2.407 8.783 0.104 1.00 95.69 446 LEU A N 1
ATOM 3461 C CA . LEU A 1 446 ? -1.580 8.785 -1.095 1.00 95.69 446 LEU A CA 1
ATOM 3462 C C . LEU A 1 446 ? -2.093 7.724 -2.083 1.00 95.69 446 LEU A C 1
ATOM 3464 O O . LEU A 1 446 ? -2.171 7.971 -3.281 1.00 95.69 446 LEU A O 1
ATOM 3468 N N . LEU A 1 447 ? -2.535 6.572 -1.571 1.00 97.62 447 LEU A N 1
ATOM 3469 C CA . LEU A 1 447 ? -3.112 5.483 -2.366 1.00 97.62 447 LEU A CA 1
ATOM 3470 C C . LEU A 1 447 ? -4.512 5.801 -2.930 1.00 97.62 447 LEU A C 1
ATOM 3472 O O . LEU A 1 447 ? -4.886 5.292 -3.989 1.00 97.62 447 LEU A O 1
ATOM 3476 N N . ASP A 1 448 ? -5.300 6.609 -2.217 1.00 95.44 448 ASP A N 1
ATOM 3477 C CA . ASP A 1 448 ? -6.751 6.726 -2.404 1.00 95.44 448 ASP A CA 1
ATOM 3478 C C . ASP A 1 448 ? -7.162 7.132 -3.826 1.00 95.44 448 ASP A C 1
ATOM 3480 O O . ASP A 1 448 ? -8.092 6.546 -4.380 1.00 95.44 448 ASP A O 1
ATOM 3484 N N . TYR A 1 449 ? -6.449 8.080 -4.447 1.00 96.12 449 TYR A N 1
ATOM 3485 C CA . TYR A 1 449 ? -6.764 8.530 -5.806 1.00 96.12 449 TYR A CA 1
ATOM 3486 C C . TYR A 1 449 ? -6.623 7.401 -6.833 1.00 96.12 449 TYR A C 1
ATOM 3488 O O . TYR A 1 449 ? -7.585 7.087 -7.534 1.00 96.12 449 TYR A O 1
ATOM 3496 N N . VAL A 1 450 ? -5.454 6.751 -6.899 1.00 98.38 450 VAL A N 1
ATOM 3497 C CA . VAL A 1 450 ? -5.216 5.657 -7.857 1.00 98.38 450 VAL A CA 1
ATOM 3498 C C . VAL A 1 450 ? -6.190 4.511 -7.597 1.00 98.38 450 VAL A C 1
ATOM 3500 O O . VAL A 1 450 ? -6.803 3.981 -8.526 1.00 98.38 450 VAL A O 1
ATOM 3503 N N . TYR A 1 451 ? -6.400 4.160 -6.329 1.00 98.50 451 TYR A N 1
ATOM 3504 C CA . TYR A 1 451 ? -7.321 3.090 -5.985 1.00 98.50 451 TYR A CA 1
ATOM 3505 C C . TYR A 1 451 ? -8.749 3.387 -6.457 1.00 98.50 451 TYR A C 1
ATOM 3507 O O . TYR A 1 451 ? -9.347 2.564 -7.148 1.00 98.50 451 TYR A O 1
ATOM 3515 N N . ARG A 1 452 ? -9.307 4.560 -6.141 1.00 97.56 452 ARG A N 1
ATOM 3516 C CA . ARG A 1 452 ? -10.687 4.903 -6.525 1.00 97.56 452 ARG A CA 1
ATOM 3517 C C . ARG A 1 452 ? -10.879 4.991 -8.036 1.00 97.56 452 ARG A C 1
ATOM 3519 O O . ARG A 1 452 ? -11.930 4.590 -8.524 1.00 97.56 452 ARG A O 1
ATOM 3526 N N . THR A 1 453 ? -9.875 5.468 -8.765 1.00 98.06 453 THR A N 1
ATOM 3527 C CA . THR A 1 453 ? -9.966 5.677 -10.217 1.00 98.06 453 THR A CA 1
ATOM 3528 C C . THR A 1 453 ? -9.868 4.368 -11.014 1.00 98.06 453 THR A C 1
ATOM 3530 O O . THR A 1 453 ? -10.562 4.200 -12.024 1.00 98.06 453 THR A O 1
ATOM 3533 N N . TYR A 1 454 ? -9.039 3.413 -10.572 1.00 98.44 454 TYR A N 1
ATOM 3534 C CA . TYR A 1 454 ? -8.682 2.251 -11.401 1.00 98.44 454 TYR A CA 1
ATOM 3535 C C . TYR A 1 454 ? -9.067 0.881 -10.817 1.00 98.44 454 TYR A C 1
ATOM 3537 O O . TYR A 1 454 ? -9.255 -0.064 -11.585 1.00 98.44 454 TYR A O 1
ATOM 3545 N N . SER A 1 455 ? -9.253 0.741 -9.497 1.00 97.69 455 SER A N 1
ATOM 3546 C CA . SER A 1 455 ? -9.375 -0.579 -8.839 1.00 97.69 455 SER A CA 1
ATOM 3547 C C . SER A 1 455 ? -10.577 -1.435 -9.260 1.00 97.69 455 SER A C 1
ATOM 3549 O O . SER A 1 455 ? -10.541 -2.660 -9.117 1.00 97.69 455 SER A O 1
ATOM 3551 N N . GLN A 1 456 ? -11.630 -0.805 -9.789 1.00 95.94 456 GLN A N 1
ATOM 3552 C CA . GLN A 1 456 ? -12.812 -1.499 -10.315 1.00 95.94 456 GLN A CA 1
ATOM 3553 C C . GLN A 1 456 ? -12.540 -2.216 -11.644 1.00 95.94 456 GLN A C 1
ATOM 3555 O O . GLN A 1 456 ? -13.278 -3.124 -12.006 1.00 95.94 456 GLN A O 1
ATOM 3560 N N . ARG A 1 457 ? -11.496 -1.808 -12.376 1.00 95.94 457 ARG A N 1
ATOM 3561 C CA . ARG A 1 457 ? -11.174 -2.303 -13.726 1.00 95.94 457 ARG A CA 1
ATOM 3562 C C . ARG A 1 457 ? -9.836 -3.031 -13.782 1.00 95.94 457 ARG A C 1
ATOM 3564 O O . ARG A 1 457 ? -9.640 -3.881 -14.643 1.00 95.94 457 ARG A O 1
ATOM 3571 N N . LYS A 1 458 ? -8.911 -2.698 -12.877 1.00 97.75 458 LYS A N 1
ATOM 3572 C CA . LYS A 1 458 ? -7.547 -3.235 -12.849 1.00 97.75 458 LYS A CA 1
ATOM 3573 C C . LYS A 1 458 ? -7.126 -3.616 -11.431 1.00 97.75 458 LYS A C 1
ATOM 3575 O O . LYS A 1 458 ? -7.517 -2.928 -10.485 1.00 97.75 458 LYS A O 1
ATOM 3580 N N . PRO A 1 459 ? -6.350 -4.697 -11.243 1.00 98.38 459 PRO A N 1
ATOM 3581 C CA . PRO A 1 459 ? -5.665 -4.914 -9.976 1.00 98.38 459 PRO A CA 1
ATOM 3582 C C . PRO A 1 459 ? -4.655 -3.790 -9.731 1.00 98.38 459 PRO A C 1
ATOM 3584 O O . PRO A 1 459 ? -4.008 -3.298 -10.662 1.00 98.38 459 PRO A O 1
ATOM 3587 N N . ILE A 1 460 ? -4.537 -3.387 -8.467 1.00 98.88 460 ILE A N 1
ATOM 3588 C CA . ILE A 1 460 ? -3.629 -2.325 -8.044 1.00 98.88 460 ILE A CA 1
ATOM 3589 C C . ILE A 1 460 ? -2.340 -2.935 -7.493 1.00 98.88 460 ILE A C 1
ATOM 3591 O O . ILE A 1 460 ? -2.379 -3.838 -6.655 1.00 98.88 460 ILE A O 1
ATOM 3595 N N . ALA A 1 461 ? -1.200 -2.420 -7.937 1.00 98.88 461 ALA A N 1
ATOM 3596 C CA . ALA A 1 461 ? 0.117 -2.738 -7.404 1.00 98.88 461 ALA A CA 1
ATOM 3597 C C . ALA A 1 461 ? 0.702 -1.515 -6.694 1.00 98.88 461 ALA A C 1
ATOM 3599 O O . ALA A 1 461 ? 0.858 -0.460 -7.294 1.00 98.88 461 ALA A O 1
ATOM 3600 N N . ILE A 1 462 ? 1.093 -1.645 -5.433 1.00 98.88 462 ILE A N 1
ATOM 3601 C CA . ILE A 1 462 ? 1.995 -0.669 -4.821 1.00 98.88 462 ILE A CA 1
ATOM 3602 C C . ILE A 1 462 ? 3.399 -1.048 -5.296 1.00 98.88 462 ILE A C 1
ATOM 3604 O O . ILE A 1 462 ? 3.976 -2.038 -4.838 1.00 98.88 462 ILE A O 1
ATOM 3608 N N . GLY A 1 463 ? 3.878 -0.318 -6.306 1.00 98.19 463 GLY A N 1
ATOM 3609 C CA . GLY A 1 463 ? 5.125 -0.603 -7.012 1.00 98.19 463 GLY A CA 1
ATOM 3610 C C . GLY A 1 463 ? 6.333 -0.377 -6.118 1.00 98.19 463 GLY A C 1
ATOM 3611 O O . GLY A 1 463 ? 7.243 -1.203 -6.115 1.00 98.19 463 GLY A O 1
ATOM 3612 N N . GLU A 1 464 ? 6.279 0.695 -5.329 1.00 98.31 464 GLU A N 1
ATOM 3613 C CA . GLU A 1 464 ? 7.265 1.075 -4.327 1.00 98.31 464 GLU A CA 1
ATOM 3614 C C . GLU A 1 464 ? 6.568 1.763 -3.153 1.00 98.31 464 GLU A C 1
ATOM 3616 O O . GLU A 1 464 ? 5.823 2.732 -3.338 1.00 98.31 464 GLU A O 1
ATOM 3621 N N . TYR A 1 465 ? 6.833 1.271 -1.945 1.00 98.62 465 TYR A N 1
ATOM 3622 C CA . TYR A 1 465 ? 6.473 1.941 -0.706 1.00 98.62 465 TYR A CA 1
ATOM 3623 C C . TYR A 1 465 ? 7.541 1.762 0.362 1.00 98.62 465 TYR A C 1
ATOM 3625 O O . TYR A 1 465 ? 8.059 0.669 0.556 1.00 98.62 465 TYR A O 1
ATOM 3633 N N . ALA A 1 466 ? 7.833 2.822 1.108 1.00 98.00 466 ALA A N 1
ATOM 3634 C CA . ALA A 1 466 ? 8.576 2.719 2.355 1.00 98.00 466 ALA A CA 1
ATOM 3635 C C . ALA A 1 466 ? 8.214 3.855 3.313 1.00 98.00 466 ALA A C 1
ATOM 3637 O O . ALA A 1 466 ? 7.612 4.862 2.921 1.00 98.00 466 ALA A O 1
ATOM 3638 N N . ALA A 1 467 ? 8.612 3.699 4.575 1.00 97.75 467 ALA A N 1
ATOM 3639 C CA . ALA A 1 467 ? 8.461 4.716 5.604 1.00 97.75 467 ALA A CA 1
ATOM 3640 C C . ALA A 1 467 ? 9.803 5.032 6.270 1.00 97.75 467 ALA A C 1
ATOM 3642 O O . ALA A 1 467 ? 10.546 4.122 6.635 1.00 97.75 467 ALA A O 1
ATOM 3643 N N . THR A 1 468 ? 10.112 6.322 6.423 1.00 97.12 468 THR A N 1
ATOM 3644 C CA . THR A 1 468 ? 11.362 6.796 7.035 1.00 97.12 468 THR A CA 1
ATOM 3645 C C . THR A 1 468 ? 11.546 6.214 8.434 1.00 97.12 468 THR A C 1
ATOM 3647 O O . THR A 1 468 ? 10.738 6.474 9.315 1.00 97.12 468 THR A O 1
ATOM 3650 N N . GLN A 1 469 ? 12.652 5.519 8.679 1.00 95.44 469 GLN A N 1
ATOM 3651 C CA . GLN A 1 469 ? 13.057 5.132 10.036 1.00 95.44 469 GLN A CA 1
ATOM 3652 C C . GLN A 1 469 ? 14.191 6.002 10.599 1.00 95.44 469 GLN A C 1
ATOM 3654 O O . GLN A 1 469 ? 14.418 6.045 11.804 1.00 95.44 469 GLN A O 1
ATOM 3659 N N . TYR A 1 470 ? 14.883 6.743 9.736 1.00 95.25 470 TYR A N 1
ATOM 3660 C CA . TYR A 1 470 ? 15.856 7.765 10.109 1.00 95.25 470 TYR A CA 1
ATOM 3661 C C . TYR A 1 470 ? 15.902 8.835 9.020 1.00 95.25 470 TYR A C 1
ATOM 3663 O O . TYR A 1 470 ? 15.872 8.503 7.835 1.00 95.25 470 TYR A O 1
ATOM 3671 N N . SER A 1 471 ? 15.975 10.109 9.404 1.00 93.94 471 SER A N 1
ATOM 3672 C CA . SER A 1 471 ? 16.044 11.241 8.475 1.00 93.94 471 SER A CA 1
ATOM 3673 C C . SER A 1 471 ? 17.338 12.015 8.678 1.00 93.94 471 SER A C 1
ATOM 3675 O O . SER A 1 471 ? 17.752 12.238 9.807 1.00 93.94 471 SER A O 1
ATOM 3677 N N . LYS A 1 472 ? 17.929 12.547 7.604 1.00 92.94 472 LYS A N 1
ATOM 3678 C CA . LYS A 1 472 ? 19.047 13.504 7.695 1.00 92.94 472 LYS A CA 1
ATOM 3679 C C . LYS A 1 472 ? 18.701 14.734 8.545 1.00 92.94 472 LYS A C 1
ATOM 3681 O O . LYS A 1 472 ? 19.583 15.380 9.108 1.00 92.94 472 LYS A O 1
ATOM 3686 N N . LEU A 1 473 ? 17.419 15.089 8.588 1.00 92.06 473 LEU A N 1
ATOM 3687 C CA . LEU A 1 473 ? 16.894 16.190 9.383 1.00 92.06 473 LEU A CA 1
ATOM 3688 C C . LEU A 1 473 ? 16.420 15.743 10.760 1.00 92.06 473 LEU A C 1
ATOM 3690 O O . LEU A 1 473 ? 15.727 16.505 11.409 1.00 92.06 473 LEU A O 1
ATOM 3694 N N . ASP A 1 474 ? 16.743 14.554 11.243 1.00 89.19 474 ASP A N 1
ATOM 3695 C CA . ASP A 1 474 ? 16.471 14.183 12.627 1.00 89.19 474 ASP A CA 1
ATOM 3696 C C . ASP A 1 474 ? 17.718 13.528 13.218 1.00 89.19 474 ASP A C 1
ATOM 3698 O O . ASP A 1 474 ? 18.360 12.690 12.595 1.00 89.19 474 ASP A O 1
ATOM 3702 N N . SER A 1 475 ? 18.118 13.962 14.410 1.00 83.50 475 SER A N 1
ATOM 3703 C CA . SER A 1 475 ? 19.247 13.342 15.107 1.00 83.50 475 SER A CA 1
ATOM 3704 C C . SER A 1 475 ? 18.849 12.023 15.764 1.00 83.50 475 SER A C 1
ATOM 3706 O O . SER A 1 475 ? 19.722 11.215 16.074 1.00 83.50 475 SER A O 1
ATOM 3708 N N . SER A 1 476 ? 17.551 11.810 15.986 1.00 89.69 476 SER A N 1
ATOM 3709 C CA . SER A 1 476 ? 17.019 10.624 16.643 1.00 89.69 476 SER A CA 1
ATOM 3710 C C . SER A 1 476 ? 16.482 9.621 15.617 1.00 89.69 476 SER A C 1
ATOM 3712 O O . SER A 1 476 ? 15.836 10.023 14.648 1.00 89.69 476 SER A O 1
ATOM 3714 N N . PRO A 1 477 ? 16.704 8.308 15.815 1.00 90.31 477 PRO A N 1
ATOM 3715 C CA . PRO A 1 477 ? 15.967 7.279 15.090 1.00 90.31 477 PRO A CA 1
ATOM 3716 C C . PRO A 1 477 ? 14.459 7.475 15.253 1.00 90.31 477 PRO A C 1
ATOM 3718 O O . PRO A 1 477 ? 13.981 7.760 16.351 1.00 90.31 477 PRO A O 1
ATOM 3721 N N . ARG A 1 478 ? 13.720 7.305 14.157 1.00 93.94 478 ARG A N 1
ATOM 3722 C CA . ARG A 1 478 ? 12.264 7.475 14.061 1.00 93.94 478 ARG A CA 1
ATOM 3723 C C . ARG A 1 478 ? 11.565 6.198 13.597 1.00 93.94 478 ARG A C 1
ATOM 3725 O O . ARG A 1 478 ? 10.646 6.211 12.781 1.00 93.94 478 ARG A O 1
ATOM 3732 N N . GLN A 1 479 ? 12.012 5.062 14.128 1.00 92.81 479 GLN A N 1
ATOM 3733 C CA . GLN A 1 479 ? 11.382 3.757 13.903 1.00 92.81 479 GLN A CA 1
ATOM 3734 C C . GLN A 1 479 ? 9.917 3.717 14.369 1.00 92.81 479 GLN A C 1
ATOM 3736 O O . GLN A 1 479 ? 9.128 2.954 13.819 1.00 92.81 479 GLN A O 1
ATOM 3741 N N . ASP A 1 480 ? 9.540 4.555 15.344 1.00 92.56 480 ASP A N 1
ATOM 3742 C CA . ASP A 1 480 ? 8.156 4.771 15.775 1.00 92.56 480 ASP A CA 1
ATOM 3743 C C . ASP A 1 480 ? 7.273 5.212 14.603 1.00 92.56 480 ASP A C 1
ATOM 3745 O O . ASP A 1 480 ? 6.232 4.605 14.359 1.00 92.56 480 ASP A O 1
ATOM 3749 N N . PHE A 1 481 ? 7.730 6.193 13.820 1.00 95.44 481 PHE A N 1
ATOM 3750 C CA . PHE A 1 481 ? 7.020 6.663 12.637 1.00 95.44 481 PHE A CA 1
ATOM 3751 C C . PHE A 1 481 ? 6.900 5.541 11.599 1.00 95.44 481 PHE A C 1
ATOM 3753 O O . PHE A 1 481 ? 5.800 5.274 11.119 1.00 95.44 481 PHE A O 1
ATOM 3760 N N . ALA A 1 482 ? 7.986 4.823 11.295 1.00 96.56 482 ALA A N 1
ATOM 3761 C CA . ALA A 1 482 ? 7.938 3.714 10.340 1.00 96.56 482 ALA A CA 1
ATOM 3762 C C . ALA A 1 482 ? 6.959 2.601 10.769 1.00 96.56 482 ALA A C 1
ATOM 3764 O O . ALA A 1 482 ? 6.164 2.134 9.951 1.00 96.56 482 ALA A O 1
ATOM 3765 N N . ILE A 1 483 ? 6.951 2.230 12.056 1.00 94.12 483 ILE A N 1
ATOM 3766 C CA . ILE A 1 483 ? 6.009 1.260 12.641 1.00 94.12 483 ILE A CA 1
ATOM 3767 C C . ILE A 1 483 ? 4.562 1.739 12.481 1.00 94.12 483 ILE A C 1
ATOM 3769 O O . ILE A 1 483 ? 3.706 0.980 12.025 1.00 94.12 483 ILE A O 1
ATOM 3773 N N . THR A 1 484 ? 4.283 3.004 12.797 1.00 94.88 484 THR A N 1
ATOM 3774 C CA . THR A 1 484 ? 2.952 3.599 12.625 1.00 94.88 484 THR A CA 1
ATOM 3775 C C . THR A 1 484 ? 2.487 3.509 11.179 1.00 94.88 484 THR A C 1
ATOM 3777 O O . THR A 1 484 ? 1.384 3.027 10.915 1.00 94.88 484 THR A O 1
ATOM 3780 N N . LYS A 1 485 ? 3.331 3.918 10.226 1.00 97.31 485 LYS A N 1
ATOM 3781 C CA . LYS A 1 485 ? 2.982 3.955 8.800 1.00 97.31 485 LYS A CA 1
ATOM 3782 C C . LYS A 1 485 ? 2.810 2.556 8.203 1.00 97.31 485 LYS A C 1
ATOM 3784 O O . LYS A 1 485 ? 1.854 2.331 7.459 1.00 97.31 485 LYS A O 1
ATOM 3789 N N . LEU A 1 486 ? 3.629 1.587 8.620 1.00 96.50 486 LEU A N 1
ATOM 3790 C CA . LEU A 1 486 ? 3.410 0.168 8.322 1.00 96.50 486 LEU A CA 1
ATOM 3791 C C . LEU A 1 486 ? 2.042 -0.307 8.821 1.00 96.50 486 LEU A C 1
ATOM 3793 O O . LEU A 1 486 ? 1.285 -0.901 8.056 1.00 96.50 486 LEU A O 1
ATOM 3797 N N . GLY A 1 487 ? 1.704 -0.024 10.081 1.00 94.62 487 GLY A N 1
ATOM 3798 C CA . GLY A 1 487 ? 0.445 -0.457 10.688 1.00 94.62 487 GLY A CA 1
ATOM 3799 C C . GLY A 1 487 ? -0.769 0.154 9.990 1.00 94.62 487 GLY A C 1
ATOM 3800 O O . GLY A 1 487 ? -1.746 -0.544 9.716 1.00 94.62 487 GLY A O 1
ATOM 3801 N N . GLN A 1 488 ? -0.678 1.438 9.643 1.00 95.94 488 GLN A N 1
ATOM 3802 C CA . GLN A 1 488 ? -1.696 2.182 8.904 1.00 95.94 488 GLN A CA 1
ATOM 3803 C C . GLN A 1 488 ? -1.935 1.622 7.495 1.00 95.94 488 GLN A C 1
ATOM 3805 O O . GLN A 1 488 ? -3.086 1.420 7.111 1.00 95.94 488 GLN A O 1
ATOM 3810 N N . LEU A 1 489 ? -0.878 1.347 6.721 1.00 97.81 489 LEU A N 1
ATOM 3811 C CA . LEU A 1 489 ? -1.037 0.825 5.362 1.00 97.81 489 LEU A CA 1
ATOM 3812 C C . LEU A 1 489 ? -1.438 -0.655 5.364 1.00 97.81 489 LEU A C 1
ATOM 3814 O O . LEU A 1 489 ? -2.477 -1.006 4.812 1.00 97.81 489 LEU A O 1
ATOM 3818 N N . TYR A 1 490 ? -0.640 -1.525 5.991 1.00 96.94 490 TYR A N 1
ATOM 3819 C CA . TYR A 1 490 ? -0.783 -2.980 5.851 1.00 96.94 490 TYR A CA 1
ATOM 3820 C C . TYR A 1 490 ? -2.080 -3.514 6.465 1.00 96.94 490 TYR A C 1
ATOM 3822 O O . TYR A 1 490 ? -2.613 -4.510 5.986 1.00 96.94 490 TYR A O 1
ATOM 3830 N N . SER A 1 491 ? -2.640 -2.856 7.481 1.00 94.06 491 SER A N 1
ATOM 3831 C CA . SER A 1 491 ? -3.951 -3.248 8.018 1.00 94.06 491 SER A CA 1
ATOM 3832 C C . SER A 1 491 ? -5.119 -2.845 7.104 1.00 94.06 491 SER A C 1
ATOM 3834 O O . SER A 1 491 ? -6.118 -3.563 7.009 1.00 94.06 491 SER A O 1
ATOM 3836 N N . ALA A 1 492 ? -4.968 -1.751 6.354 1.00 96.56 492 ALA A N 1
ATOM 3837 C CA . ALA A 1 492 ? -5.981 -1.261 5.427 1.00 96.56 492 ALA A CA 1
ATOM 3838 C C . ALA A 1 492 ? -6.043 -2.072 4.117 1.00 96.56 492 ALA A C 1
ATOM 3840 O O . ALA A 1 492 ? -7.094 -2.117 3.477 1.00 96.56 492 ALA A O 1
ATOM 3841 N N . LEU A 1 493 ? -4.947 -2.730 3.714 1.00 97.69 493 LEU A N 1
ATOM 3842 C CA . LEU A 1 493 ? -4.886 -3.534 2.483 1.00 97.69 493 LEU A CA 1
ATOM 3843 C C . LEU A 1 493 ? -5.922 -4.675 2.431 1.00 97.69 493 LEU A C 1
ATOM 3845 O O . LEU A 1 493 ? -6.678 -4.713 1.464 1.00 97.69 493 LEU A O 1
ATOM 3849 N N . PRO A 1 494 ? -6.033 -5.576 3.430 1.00 95.50 494 PRO A N 1
ATOM 3850 C CA . PRO A 1 494 ? -7.042 -6.639 3.406 1.00 95.50 494 PRO A CA 1
ATOM 3851 C C . PRO A 1 494 ? -8.486 -6.149 3.501 1.00 95.50 494 PRO A C 1
ATOM 3853 O O . PRO A 1 494 ? -9.392 -6.898 3.150 1.00 95.50 494 PRO A O 1
ATOM 3856 N N . THR A 1 495 ? -8.704 -4.933 4.001 1.00 95.75 495 THR A N 1
ATOM 3857 C CA . THR A 1 495 ? -10.015 -4.432 4.426 1.00 95.75 495 THR A CA 1
ATOM 3858 C C . THR A 1 495 ? -10.563 -3.377 3.467 1.00 95.75 495 THR A C 1
ATOM 3860 O O . THR A 1 495 ? -11.487 -3.646 2.706 1.00 95.75 495 THR A O 1
ATOM 3863 N N . ARG A 1 496 ? -9.981 -2.176 3.473 1.00 95.62 496 ARG A N 1
ATOM 3864 C CA . ARG A 1 496 ? -10.437 -1.008 2.703 1.00 95.62 496 ARG A CA 1
ATOM 3865 C C . ARG A 1 496 ? -9.910 -1.002 1.270 1.00 95.62 496 ARG A C 1
ATOM 3867 O O . ARG A 1 496 ? -10.541 -0.425 0.386 1.00 95.62 496 ARG A O 1
ATOM 3874 N N . TYR A 1 497 ? -8.778 -1.667 1.037 1.00 97.56 497 TYR A N 1
ATOM 3875 C CA . TYR A 1 497 ? -8.090 -1.688 -0.252 1.00 97.56 497 TYR A CA 1
ATOM 3876 C C . TYR A 1 497 ? -7.882 -3.107 -0.842 1.00 97.56 497 TYR A C 1
ATOM 3878 O O . TYR A 1 497 ? -6.802 -3.379 -1.365 1.00 97.56 497 TYR A O 1
ATOM 3886 N N . PRO A 1 498 ? -8.881 -4.022 -0.845 1.00 95.81 498 PRO A N 1
ATOM 3887 C CA . PRO A 1 498 ? -8.701 -5.433 -1.234 1.00 95.81 498 PRO A CA 1
ATOM 3888 C C . PRO A 1 498 ? -8.396 -5.661 -2.727 1.00 95.81 498 PRO A C 1
ATOM 3890 O O . PRO A 1 498 ? -8.070 -6.776 -3.142 1.00 95.81 498 PRO A O 1
ATOM 3893 N N . ARG A 1 499 ? -8.530 -4.623 -3.567 1.00 97.44 499 ARG A N 1
ATOM 3894 C CA . ARG A 1 499 ? -8.069 -4.631 -4.967 1.00 97.44 499 ARG A CA 1
ATOM 3895 C C . ARG A 1 499 ? -6.589 -4.260 -5.112 1.00 97.44 499 ARG A C 1
ATOM 3897 O O . ARG A 1 499 ? -6.074 -4.309 -6.224 1.00 97.44 499 ARG A O 1
ATOM 3904 N N . VAL A 1 500 ? -5.899 -3.920 -4.021 1.00 98.75 500 VAL A N 1
ATOM 3905 C CA . VAL A 1 500 ? -4.434 -3.942 -3.980 1.00 98.75 500 VAL A CA 1
ATOM 3906 C C . VAL A 1 500 ? -4.002 -5.395 -3.889 1.00 98.75 500 VAL A C 1
ATOM 3908 O O . VAL A 1 500 ? -4.264 -6.081 -2.903 1.00 98.75 500 VAL A O 1
ATOM 3911 N N . LYS A 1 501 ? -3.371 -5.855 -4.962 1.00 98.62 501 LYS A N 1
ATOM 3912 C CA . LYS A 1 501 ? -2.997 -7.249 -5.190 1.00 98.62 501 LYS A CA 1
ATOM 3913 C C . LYS A 1 501 ? -1.486 -7.475 -5.145 1.00 98.62 501 LYS A C 1
ATOM 3915 O O . LYS A 1 501 ? -1.052 -8.621 -5.183 1.00 98.62 501 LYS A O 1
ATOM 3920 N N . MET A 1 502 ? -0.699 -6.406 -5.039 1.00 98.88 502 MET A N 1
ATOM 3921 C CA . MET A 1 502 ? 0.734 -6.454 -4.757 1.00 98.88 502 MET A CA 1
ATOM 3922 C C . MET A 1 502 ? 1.147 -5.237 -3.923 1.00 98.88 502 MET A C 1
ATOM 3924 O O . MET A 1 502 ? 0.679 -4.129 -4.184 1.00 98.88 502 MET A O 1
ATOM 3928 N N . VAL A 1 503 ? 2.044 -5.432 -2.957 1.00 98.88 503 VAL A N 1
ATOM 3929 C CA . VAL A 1 503 ? 2.739 -4.370 -2.225 1.00 98.88 503 VAL A CA 1
ATOM 3930 C C . VAL A 1 503 ? 4.228 -4.680 -2.135 1.00 98.88 503 VAL A C 1
ATOM 3932 O O . VAL A 1 503 ? 4.613 -5.719 -1.607 1.00 98.88 503 VAL A O 1
ATOM 3935 N N . ASN A 1 504 ? 5.064 -3.780 -2.657 1.00 98.75 504 ASN A N 1
ATOM 3936 C CA . ASN A 1 504 ? 6.516 -3.912 -2.587 1.00 98.75 504 ASN A CA 1
ATOM 3937 C C . ASN A 1 504 ? 7.123 -2.876 -1.640 1.00 98.75 504 ASN A C 1
ATOM 3939 O O . ASN A 1 504 ? 6.931 -1.671 -1.827 1.00 98.75 504 ASN A O 1
ATOM 3943 N N . TRP A 1 505 ? 7.889 -3.345 -0.654 1.00 98.69 505 TRP A N 1
ATOM 3944 C CA . TRP A 1 505 ? 8.691 -2.470 0.196 1.00 98.69 505 TRP A CA 1
ATOM 3945 C C . TRP A 1 505 ? 9.978 -2.025 -0.517 1.00 98.69 505 TRP A C 1
ATOM 3947 O O . TRP A 1 505 ? 10.655 -2.838 -1.142 1.00 98.69 505 TRP A O 1
ATOM 3957 N N . TYR A 1 506 ? 10.345 -0.749 -0.424 1.00 98.56 506 TYR A N 1
ATOM 3958 C CA . TYR A 1 506 ? 11.641 -0.248 -0.894 1.00 98.56 506 TYR A CA 1
ATOM 3959 C C . TYR A 1 506 ? 12.665 -0.305 0.251 1.00 98.56 506 TYR A C 1
ATOM 3961 O O . TYR A 1 506 ? 12.786 0.637 1.038 1.00 98.56 506 TYR A O 1
ATOM 3969 N N . ASP A 1 507 ? 13.382 -1.429 0.365 1.00 98.12 507 ASP A N 1
ATOM 3970 C CA . ASP A 1 507 ? 14.387 -1.667 1.406 1.00 98.12 507 ASP A CA 1
ATOM 3971 C C . ASP A 1 507 ? 15.736 -1.074 0.982 1.00 98.12 507 ASP A C 1
ATOM 3973 O O . ASP A 1 507 ? 16.485 -1.637 0.181 1.00 98.12 507 ASP A O 1
ATOM 3977 N N . CYS A 1 508 ? 16.012 0.144 1.445 1.00 96.56 508 CYS A N 1
ATOM 3978 C CA . CYS A 1 508 ? 17.233 0.849 1.078 1.00 96.56 508 CYS A CA 1
ATOM 3979 C C . CYS A 1 508 ? 17.672 1.828 2.163 1.00 96.56 508 CYS A C 1
ATOM 3981 O O . CYS A 1 508 ? 16.886 2.665 2.628 1.00 96.56 508 CYS A O 1
ATOM 3983 N N . ASP A 1 509 ? 18.967 1.820 2.478 1.00 95.94 509 ASP A N 1
ATOM 3984 C CA . ASP A 1 509 ? 19.580 2.953 3.156 1.00 95.94 509 ASP A CA 1
ATOM 3985 C C . ASP A 1 509 ? 19.956 4.040 2.144 1.00 95.94 509 ASP A C 1
ATOM 3987 O O . ASP A 1 509 ? 21.089 4.142 1.656 1.00 95.94 509 ASP A O 1
ATOM 3991 N N . ASN A 1 510 ? 18.990 4.909 1.837 1.00 95.25 510 ASN A N 1
ATOM 3992 C CA . ASN A 1 510 ? 19.238 6.042 0.955 1.00 95.25 510 ASN A CA 1
ATOM 3993 C C . ASN A 1 510 ? 20.289 7.009 1.543 1.00 95.25 510 ASN A C 1
ATOM 3995 O O . ASN A 1 510 ? 20.883 7.758 0.771 1.00 95.25 510 ASN A O 1
ATOM 3999 N N . MET A 1 511 ? 20.599 6.993 2.847 1.00 92.62 511 MET A N 1
ATOM 4000 C CA . MET A 1 511 ? 21.691 7.804 3.414 1.00 92.62 511 MET A CA 1
ATOM 4001 C C . MET A 1 511 ? 23.062 7.391 2.868 1.00 92.62 511 MET A C 1
ATOM 4003 O O . MET A 1 511 ? 23.969 8.222 2.743 1.00 92.62 511 MET A O 1
ATOM 4007 N N . VAL A 1 512 ? 23.204 6.123 2.495 1.00 94.31 512 VAL A N 1
ATOM 4008 C CA . VAL A 1 512 ? 24.435 5.554 1.946 1.00 94.31 512 VAL A CA 1
ATOM 4009 C C . VAL A 1 512 ? 24.367 5.516 0.425 1.00 94.31 512 VAL A C 1
ATOM 4011 O O . VAL A 1 512 ? 25.252 6.062 -0.245 1.00 94.31 512 VAL A O 1
ATOM 4014 N N . HIS A 1 513 ? 23.285 4.948 -0.107 1.00 93.25 513 HIS A N 1
ATOM 4015 C CA . HIS A 1 513 ? 23.210 4.472 -1.487 1.00 93.25 513 HIS A CA 1
ATOM 4016 C C . HIS A 1 513 ? 22.559 5.439 -2.472 1.00 93.25 513 HIS A C 1
ATOM 4018 O O . HIS A 1 513 ? 22.737 5.296 -3.683 1.00 93.25 513 HIS A O 1
ATOM 4024 N N . ALA A 1 514 ? 21.830 6.450 -1.992 1.00 89.38 514 ALA A N 1
ATOM 4025 C CA . ALA A 1 514 ? 21.254 7.444 -2.888 1.00 89.38 514 ALA A CA 1
ATOM 4026 C C . ALA A 1 514 ? 22.330 8.391 -3.441 1.00 89.38 514 ALA A C 1
ATOM 4028 O O . ALA A 1 514 ? 23.362 8.661 -2.814 1.00 89.38 514 ALA A O 1
ATOM 4029 N N . ARG A 1 515 ? 22.055 8.966 -4.617 1.00 84.50 515 ARG A N 1
ATOM 4030 C CA . ARG A 1 515 ? 22.923 9.978 -5.236 1.00 84.50 515 ARG A CA 1
ATOM 4031 C C . ARG A 1 515 ? 23.145 11.187 -4.323 1.00 84.50 515 ARG A C 1
ATOM 4033 O O . ARG A 1 515 ? 22.319 11.514 -3.466 1.00 84.50 515 ARG A O 1
ATOM 4040 N N . PHE A 1 516 ? 24.251 11.894 -4.550 1.00 78.69 516 PHE A N 1
ATOM 4041 C CA . PHE A 1 516 ? 24.556 13.146 -3.856 1.00 78.69 516 PHE A CA 1
ATOM 4042 C C . PHE A 1 516 ? 23.363 14.119 -3.953 1.00 78.69 516 PHE A C 1
ATOM 4044 O O . PHE A 1 516 ? 22.822 14.341 -5.034 1.00 78.69 516 PHE A O 1
ATOM 4051 N N . GLY A 1 517 ? 22.894 14.627 -2.807 1.00 80.94 517 GLY A N 1
ATOM 4052 C CA . GLY A 1 517 ? 21.679 15.451 -2.697 1.00 80.94 517 GLY A CA 1
ATOM 4053 C C . GLY A 1 517 ? 20.367 14.694 -2.426 1.00 80.94 517 GLY A C 1
ATOM 4054 O O . GLY A 1 517 ? 19.384 15.328 -2.061 1.00 80.94 517 GLY A O 1
ATOM 4055 N N . ARG A 1 518 ? 20.337 13.356 -2.534 1.00 82.81 518 ARG A N 1
ATOM 4056 C CA . ARG A 1 518 ? 19.162 12.508 -2.217 1.00 82.81 518 ARG A CA 1
ATOM 4057 C C . ARG A 1 518 ? 19.365 11.572 -1.019 1.00 82.81 518 ARG A C 1
ATOM 4059 O O . ARG A 1 518 ? 18.480 10.791 -0.682 1.00 82.81 518 ARG A O 1
ATOM 4066 N N . LYS A 1 519 ? 20.495 11.718 -0.326 1.00 91.00 519 LYS A N 1
ATOM 4067 C CA . LYS A 1 519 ? 20.820 11.050 0.942 1.00 91.00 519 LYS A CA 1
ATOM 4068 C C . LYS A 1 519 ? 20.027 11.647 2.106 1.00 91.00 519 LYS A C 1
ATOM 4070 O O . LYS A 1 519 ? 20.566 12.457 2.860 1.00 91.00 519 LYS A O 1
ATOM 4075 N N . LEU A 1 520 ? 18.729 11.349 2.157 1.00 92.19 520 LEU A N 1
ATOM 4076 C CA . LEU A 1 520 ? 17.766 12.054 3.015 1.00 92.19 520 LEU A CA 1
ATOM 4077 C C . LEU A 1 520 ? 17.091 11.171 4.065 1.00 92.19 520 LEU A C 1
ATOM 4079 O O . LEU A 1 520 ? 16.772 11.667 5.142 1.00 92.19 520 LEU A O 1
ATOM 4083 N N . ASN A 1 521 ? 16.855 9.897 3.756 1.00 94.62 521 ASN A N 1
ATOM 4084 C CA . ASN A 1 521 ? 16.108 8.984 4.615 1.00 94.62 521 ASN A CA 1
ATOM 4085 C C . ASN A 1 521 ? 16.748 7.593 4.606 1.00 94.62 521 ASN A C 1
ATOM 4087 O O . ASN A 1 521 ? 17.409 7.233 3.639 1.00 94.62 521 ASN A O 1
ATOM 4091 N N . ASN A 1 522 ? 16.514 6.812 5.650 1.00 96.12 522 ASN A N 1
ATOM 4092 C CA . ASN A 1 522 ? 16.776 5.376 5.691 1.00 96.12 522 ASN A CA 1
ATOM 4093 C C . ASN A 1 522 ? 15.427 4.636 5.756 1.00 96.12 522 ASN A C 1
ATOM 4095 O O . ASN A 1 522 ? 14.538 5.052 6.510 1.00 96.12 522 ASN A O 1
ATOM 4099 N N . TYR A 1 523 ? 15.288 3.574 4.959 1.00 97.44 523 TYR A N 1
ATOM 4100 C CA . TYR A 1 523 ? 14.072 2.776 4.794 1.00 97.44 523 TYR A CA 1
ATOM 4101 C C . TYR A 1 523 ? 14.253 1.276 5.086 1.00 97.44 523 TYR A C 1
ATOM 4103 O O . TYR A 1 523 ? 13.347 0.495 4.803 1.00 97.44 523 TYR A O 1
ATOM 4111 N N . LEU A 1 524 ? 15.403 0.858 5.622 1.00 97.44 524 LEU A N 1
ATOM 4112 C CA . LEU A 1 524 ? 15.680 -0.560 5.876 1.00 97.44 524 LEU A CA 1
ATOM 4113 C C . LEU A 1 524 ? 14.673 -1.187 6.856 1.00 97.44 524 LEU A C 1
ATOM 4115 O O . LEU A 1 524 ? 14.335 -0.589 7.877 1.00 97.44 524 LEU A O 1
ATOM 4119 N N . LEU A 1 525 ? 14.247 -2.418 6.578 1.00 95.88 525 LEU A N 1
ATOM 4120 C CA . LEU A 1 525 ? 13.528 -3.301 7.501 1.00 95.88 525 LEU A CA 1
ATOM 4121 C C . LEU A 1 525 ? 14.488 -4.183 8.294 1.00 95.88 525 LEU A C 1
ATOM 4123 O O . LEU A 1 525 ? 14.146 -4.631 9.388 1.00 95.88 525 LEU A O 1
ATOM 4127 N N . SER A 1 526 ? 15.678 -4.470 7.760 1.00 91.19 526 SER A N 1
ATOM 4128 C CA . SER A 1 526 ? 16.677 -5.319 8.422 1.00 91.19 526 SER A CA 1
ATOM 4129 C C . SER A 1 526 ? 17.184 -4.735 9.737 1.00 91.19 526 SER A C 1
ATOM 4131 O O . SER A 1 526 ? 17.610 -5.489 10.613 1.00 91.19 526 SER A O 1
ATOM 4133 N N . SER A 1 527 ? 17.059 -3.424 9.932 1.00 85.62 527 SER A N 1
ATOM 4134 C CA . SER A 1 527 ? 17.360 -2.719 11.172 1.00 85.62 527 SER A CA 1
ATOM 4135 C C . SER A 1 527 ? 16.415 -1.523 11.324 1.00 85.62 527 SER A C 1
ATOM 4137 O O . SER A 1 527 ? 16.168 -0.868 10.317 1.00 85.62 527 SER A O 1
ATOM 4139 N N . PRO A 1 528 ? 15.912 -1.211 12.535 1.00 90.06 528 PRO A N 1
ATOM 4140 C CA . PRO A 1 528 ? 16.168 -1.886 13.805 1.00 90.06 528 PRO A CA 1
ATOM 4141 C C . PRO A 1 528 ? 15.281 -3.132 14.011 1.00 90.06 528 PRO A C 1
ATOM 4143 O O . PRO A 1 528 ? 14.265 -3.304 13.328 1.00 90.06 528 PRO A O 1
ATOM 4146 N N . PRO A 1 529 ? 15.620 -4.013 14.975 1.00 85.31 529 PRO A N 1
ATOM 4147 C CA . PRO A 1 529 ? 14.854 -5.227 15.262 1.00 85.31 529 PRO A CA 1
ATOM 4148 C C . PRO A 1 529 ? 13.364 -5.005 15.521 1.00 85.31 529 PRO A C 1
ATOM 4150 O O . PRO A 1 529 ? 12.554 -5.840 15.126 1.00 85.31 529 PRO A O 1
ATOM 4153 N N . GLU A 1 530 ? 12.984 -3.900 16.159 1.00 85.31 530 GLU A N 1
ATOM 4154 C CA . GLU A 1 530 ? 11.588 -3.591 16.473 1.00 85.31 530 GLU A CA 1
ATOM 4155 C C . GLU A 1 530 ? 10.766 -3.340 15.205 1.00 85.31 530 GLU A C 1
ATOM 4157 O O . GLU A 1 530 ? 9.635 -3.821 15.100 1.00 85.31 530 GLU A O 1
ATOM 4162 N N . LEU A 1 531 ? 11.341 -2.634 14.225 1.00 89.81 531 LEU A N 1
ATOM 4163 C CA . LEU A 1 531 ? 10.706 -2.389 12.931 1.00 89.81 531 LEU A CA 1
ATOM 4164 C C . LEU A 1 531 ? 10.536 -3.705 12.164 1.00 89.81 531 LEU A C 1
ATOM 4166 O O . LEU A 1 531 ? 9.435 -4.015 11.705 1.00 89.81 531 LEU A O 1
ATOM 4170 N N . ARG A 1 532 ? 11.590 -4.529 12.125 1.00 91.12 532 ARG A N 1
ATOM 4171 C CA . ARG A 1 532 ? 11.565 -5.873 11.532 1.00 91.12 532 ARG A CA 1
ATOM 4172 C C . ARG A 1 532 ? 10.479 -6.761 12.139 1.00 91.12 532 ARG A C 1
ATOM 4174 O O . ARG A 1 532 ? 9.681 -7.356 11.421 1.00 91.12 532 ARG A O 1
ATOM 4181 N N . GLN A 1 533 ? 10.421 -6.836 13.469 1.00 85.38 533 GLN A N 1
ATOM 4182 C CA . GLN A 1 533 ? 9.424 -7.628 14.198 1.00 85.38 533 GLN A CA 1
ATOM 4183 C C . GLN A 1 533 ? 8.000 -7.124 13.959 1.00 85.38 533 GLN A C 1
ATOM 4185 O O . GLN A 1 533 ? 7.043 -7.904 13.951 1.00 85.38 533 GLN A O 1
ATOM 4190 N N . PHE A 1 534 ? 7.834 -5.814 13.779 1.00 85.25 534 PHE A N 1
ATOM 4191 C CA . PHE A 1 534 ? 6.540 -5.250 13.440 1.00 85.25 534 PHE A CA 1
ATOM 4192 C C . PHE A 1 534 ? 6.129 -5.603 12.007 1.00 85.25 534 PHE A C 1
ATOM 4194 O O . PHE A 1 534 ? 5.002 -6.056 11.811 1.00 85.25 534 PHE A O 1
ATOM 4201 N N . TYR A 1 535 ? 7.042 -5.497 11.036 1.00 92.75 535 TYR A N 1
ATOM 4202 C CA . TYR A 1 535 ? 6.817 -5.933 9.656 1.00 92.75 535 TYR A CA 1
ATOM 4203 C C . TYR A 1 535 ? 6.429 -7.418 9.574 1.00 92.75 535 TYR A C 1
ATOM 4205 O O . TYR A 1 535 ? 5.396 -7.752 8.989 1.00 92.75 535 TYR A O 1
ATOM 4213 N N . GLN A 1 536 ? 7.182 -8.296 10.251 1.00 87.12 536 GLN A N 1
ATOM 4214 C CA . GLN A 1 536 ? 6.862 -9.724 10.401 1.00 87.12 536 GLN A CA 1
ATOM 4215 C C . GLN A 1 536 ? 5.418 -9.929 10.877 1.00 87.12 536 GLN A C 1
ATOM 4217 O O . GLN A 1 536 ? 4.658 -10.708 10.308 1.00 87.12 536 GLN A O 1
ATOM 4222 N N . ARG A 1 537 ? 5.003 -9.190 11.912 1.00 84.44 537 ARG A N 1
ATOM 4223 C CA . ARG A 1 537 ? 3.664 -9.305 12.498 1.00 84.44 537 ARG A CA 1
ATOM 4224 C C . ARG A 1 537 ? 2.560 -8.857 11.546 1.00 84.44 537 ARG A C 1
ATOM 4226 O O . ARG A 1 537 ? 1.559 -9.561 11.424 1.00 84.44 537 ARG A O 1
ATOM 4233 N N . VAL A 1 538 ? 2.697 -7.689 10.914 1.00 85.56 538 VAL A N 1
ATOM 4234 C CA . VAL A 1 538 ? 1.635 -7.149 10.045 1.00 85.56 538 VAL A CA 1
ATOM 4235 C C . VAL A 1 538 ? 1.508 -7.930 8.741 1.00 85.56 538 VAL A C 1
ATOM 4237 O O . VAL A 1 538 ? 0.421 -7.965 8.173 1.00 85.56 538 VAL A O 1
ATOM 4240 N N . THR A 1 539 ? 2.568 -8.622 8.318 1.00 89.38 539 THR A N 1
ATOM 4241 C CA . THR A 1 539 ? 2.571 -9.476 7.123 1.00 89.38 539 THR A CA 1
ATOM 4242 C C . THR A 1 539 ? 2.279 -10.957 7.394 1.00 89.38 539 THR A C 1
ATOM 4244 O O . THR A 1 539 ? 2.086 -11.705 6.444 1.00 89.38 539 THR A O 1
ATOM 4247 N N . ALA A 1 540 ? 2.150 -11.387 8.656 1.00 84.44 540 ALA A N 1
ATOM 4248 C CA . ALA A 1 540 ? 1.924 -12.793 9.028 1.00 84.44 540 ALA A CA 1
ATOM 4249 C C . ALA A 1 540 ? 0.535 -13.360 8.660 1.00 84.44 540 ALA A C 1
ATOM 4251 O O . ALA A 1 540 ? 0.278 -14.557 8.835 1.00 84.44 540 ALA A O 1
ATOM 4252 N N . SER A 1 541 ? -0.408 -12.514 8.237 1.00 85.31 541 SER A N 1
ATOM 4253 C CA . SER A 1 541 ? -1.728 -12.964 7.786 1.00 85.31 541 SER A CA 1
ATOM 4254 C C . SER A 1 541 ? -1.616 -13.705 6.456 1.00 85.31 541 SER A C 1
ATOM 4256 O O . SER A 1 541 ? -0.995 -13.184 5.539 1.00 85.31 541 SER A O 1
ATOM 4258 N N . ALA A 1 542 ? -2.333 -14.824 6.305 1.00 86.62 542 ALA A N 1
ATOM 4259 C CA . ALA A 1 542 ? -2.430 -15.559 5.037 1.00 86.62 542 ALA A 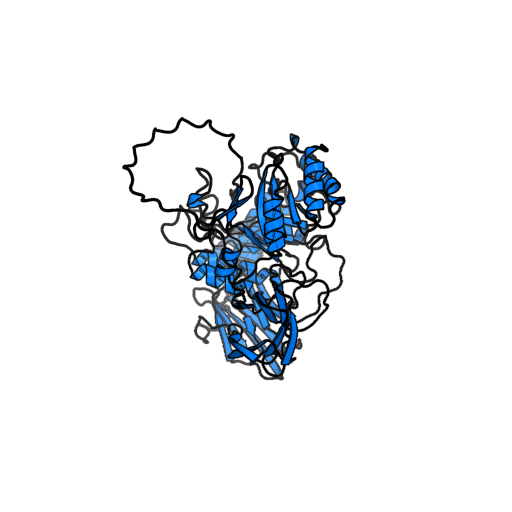CA 1
ATOM 4260 C C . ALA A 1 542 ? -3.068 -14.739 3.897 1.00 86.62 542 ALA A C 1
ATOM 4262 O O . ALA A 1 542 ? -3.117 -15.194 2.760 1.00 86.62 542 ALA A O 1
ATOM 4263 N N . TYR A 1 543 ? -3.610 -13.545 4.182 1.00 91.44 543 TYR A N 1
ATOM 4264 C CA . TYR A 1 543 ? -3.985 -12.569 3.152 1.00 91.44 543 TYR A CA 1
ATOM 4265 C C . TYR A 1 543 ? -2.789 -12.158 2.283 1.00 91.44 543 TYR A C 1
ATOM 4267 O O . TYR A 1 543 ? -2.934 -11.926 1.083 1.00 91.44 543 TYR A O 1
ATOM 4275 N N . PHE A 1 544 ? -1.620 -12.030 2.905 1.00 94.88 544 PHE A N 1
ATOM 4276 C CA . PHE A 1 544 ? -0.406 -11.591 2.251 1.00 94.88 544 PHE A CA 1
ATOM 4277 C C . PHE A 1 544 ? 0.320 -12.785 1.659 1.00 94.88 544 PHE A C 1
ATOM 4279 O O . PHE A 1 544 ? 0.899 -13.557 2.406 1.00 94.88 544 PHE A O 1
ATOM 4286 N N . LEU A 1 545 ? 0.334 -12.885 0.338 1.00 94.94 545 LEU A N 1
ATOM 4287 C CA . LEU A 1 545 ? 0.894 -14.010 -0.391 1.00 94.94 545 LEU A CA 1
ATOM 4288 C C . LEU A 1 545 ? 2.420 -13.922 -0.464 1.00 94.94 545 LEU A C 1
ATOM 4290 O O . LEU A 1 545 ? 2.978 -12.850 -0.733 1.00 94.94 545 LEU A O 1
ATOM 4294 N N . GLY A 1 546 ? 3.064 -15.059 -0.240 1.00 94.81 546 GLY A N 1
ATOM 4295 C CA . GLY A 1 546 ? 4.480 -15.316 -0.431 1.00 94.81 546 GLY A CA 1
ATOM 4296 C C . GLY A 1 546 ? 4.819 -16.030 -1.744 1.00 94.81 546 GLY A C 1
ATOM 4297 O O . GLY A 1 546 ? 3.987 -16.175 -2.642 1.00 94.81 546 GLY A O 1
ATOM 4298 N N . ALA A 1 547 ? 6.077 -16.458 -1.858 1.00 92.38 547 ALA A N 1
ATOM 4299 C CA . ALA A 1 547 ? 6.600 -17.182 -3.020 1.00 92.38 547 ALA A CA 1
ATOM 4300 C C . ALA A 1 547 ? 5.747 -18.417 -3.364 1.00 92.38 547 ALA A C 1
ATOM 4302 O O . ALA A 1 547 ? 5.317 -19.151 -2.478 1.00 92.38 547 ALA A O 1
ATOM 4303 N N . GLY A 1 548 ? 5.496 -18.645 -4.655 1.00 90.00 548 GLY A N 1
ATOM 4304 C CA . GLY A 1 548 ? 4.736 -19.793 -5.163 1.00 90.00 548 GLY A CA 1
ATOM 4305 C C . GLY A 1 548 ? 3.221 -19.762 -4.923 1.00 90.00 548 GLY A C 1
ATOM 4306 O O . GLY A 1 548 ? 2.498 -20.553 -5.533 1.00 90.00 548 GLY A O 1
ATOM 4307 N N . GLN A 1 549 ? 2.710 -18.855 -4.096 1.00 87.31 549 GLN A N 1
ATOM 4308 C CA . GLN A 1 549 ? 1.281 -18.762 -3.827 1.00 87.31 549 GLN A CA 1
ATOM 4309 C C . GLN A 1 549 ? 0.566 -17.876 -4.837 1.00 87.31 549 GLN A C 1
ATOM 4311 O O . GLN A 1 549 ? 1.122 -16.904 -5.329 1.00 87.31 549 GLN A O 1
ATOM 4316 N N . THR A 1 550 ? -0.699 -18.182 -5.111 1.00 86.56 550 THR A N 1
ATOM 4317 C CA . THR A 1 550 ? -1.526 -17.449 -6.089 1.00 86.56 550 THR A CA 1
ATOM 4318 C C . THR A 1 550 ? -2.924 -17.118 -5.566 1.00 86.56 550 THR A C 1
ATOM 4320 O O . THR A 1 550 ? -3.713 -16.447 -6.234 1.00 86.56 550 THR A O 1
ATOM 4323 N N . ILE A 1 551 ? -3.252 -17.584 -4.360 1.00 90.25 551 ILE A N 1
ATOM 4324 C CA . ILE A 1 551 ? -4.571 -17.445 -3.755 1.00 90.25 551 ILE A CA 1
ATOM 4325 C C . ILE A 1 551 ? -4.465 -17.519 -2.233 1.00 90.25 551 ILE A C 1
ATOM 4327 O O . ILE A 1 551 ? -3.804 -18.393 -1.679 1.00 90.25 551 ILE A O 1
ATOM 4331 N N . SER A 1 552 ? -5.145 -16.603 -1.552 1.00 88.31 552 SER A N 1
ATOM 4332 C CA . SER A 1 552 ? -5.273 -16.616 -0.099 1.00 88.31 552 SER A CA 1
ATOM 4333 C C . SER A 1 552 ? -6.538 -17.365 0.320 1.00 88.31 552 SER A C 1
ATOM 4335 O O . SER A 1 552 ? -7.587 -17.140 -0.288 1.00 88.31 552 SER A O 1
ATOM 4337 N N . PRO A 1 553 ? -6.511 -18.170 1.399 1.00 84.06 553 PRO A N 1
ATOM 4338 C CA . PRO A 1 553 ? -7.718 -18.748 1.986 1.00 84.06 553 PRO A CA 1
ATOM 4339 C C . PRO A 1 553 ? -8.503 -17.747 2.847 1.00 84.06 553 PRO A C 1
ATOM 4341 O O . PRO A 1 553 ? -9.592 -18.075 3.311 1.00 84.06 553 PRO A O 1
ATOM 4344 N N . VAL A 1 554 ? -7.961 -16.549 3.099 1.00 86.31 554 VAL A N 1
ATOM 4345 C CA . VAL A 1 554 ? -8.552 -15.549 3.993 1.00 86.31 554 VAL A CA 1
ATOM 4346 C C . VAL A 1 554 ? -9.014 -14.324 3.212 1.00 86.31 554 VAL A C 1
ATOM 4348 O O . VAL A 1 554 ? -8.315 -13.808 2.340 1.00 86.31 554 VAL A O 1
ATOM 4351 N N . ARG A 1 555 ? -10.188 -13.811 3.580 1.00 90.12 555 ARG A N 1
ATOM 4352 C CA . ARG A 1 555 ? -10.710 -12.524 3.117 1.00 90.12 555 ARG A CA 1
ATOM 4353 C C . ARG A 1 555 ? -11.279 -11.744 4.291 1.00 90.12 555 ARG A C 1
ATOM 4355 O O . ARG A 1 555 ? -11.887 -12.339 5.179 1.00 90.12 555 ARG A O 1
ATOM 4362 N N . ALA A 1 556 ? -11.109 -10.426 4.270 1.00 94.06 556 ALA A N 1
ATOM 4363 C CA . ALA A 1 556 ? -11.851 -9.544 5.155 1.00 94.06 556 ALA A CA 1
ATOM 4364 C C . ALA A 1 556 ? -13.139 -9.069 4.472 1.00 94.06 556 ALA A C 1
ATOM 4366 O O . ALA A 1 556 ? -13.139 -8.724 3.289 1.00 94.06 556 ALA A O 1
ATOM 4367 N N . GLU A 1 557 ? -14.234 -9.043 5.219 1.00 94.56 557 GLU A N 1
ATOM 4368 C CA . GLU A 1 557 ? -15.522 -8.503 4.781 1.00 94.56 557 GLU A CA 1
ATOM 4369 C C . GLU A 1 557 ? -16.017 -7.492 5.822 1.00 94.56 557 GLU A C 1
ATOM 4371 O O . GLU A 1 557 ? -15.749 -7.694 7.010 1.00 94.56 557 GLU A O 1
ATOM 4376 N N . PRO A 1 558 ? -16.698 -6.399 5.424 1.00 96.81 558 PRO A N 1
ATOM 4377 C CA . PRO A 1 558 ? -17.327 -5.494 6.382 1.00 96.81 558 PRO A CA 1
ATOM 4378 C C . PRO A 1 558 ? -18.220 -6.270 7.356 1.00 96.81 558 PRO A C 1
ATOM 4380 O O . PRO A 1 558 ? -18.967 -7.154 6.942 1.00 96.81 558 PRO A O 1
ATOM 4383 N N . LEU A 1 559 ? -18.119 -5.960 8.647 1.00 96.88 559 LEU A N 1
ATOM 4384 C CA . LEU A 1 559 ? -18.906 -6.618 9.683 1.00 96.88 559 LEU A CA 1
ATOM 4385 C C . LEU A 1 559 ? -20.310 -6.004 9.737 1.00 96.88 559 LEU A C 1
ATOM 4387 O O . LEU A 1 559 ? -20.465 -4.800 9.956 1.00 96.88 559 LEU A O 1
ATOM 4391 N N . GLU A 1 560 ? -21.332 -6.840 9.578 1.00 96.62 560 GLU A N 1
ATOM 4392 C CA . GLU A 1 560 ? -22.737 -6.431 9.551 1.00 96.62 560 GLU A CA 1
ATOM 4393 C C . GLU A 1 560 ? -23.464 -6.707 10.876 1.00 96.62 560 GLU A C 1
ATOM 4395 O O . GLU A 1 560 ? -23.114 -7.599 11.655 1.00 96.62 560 GLU A O 1
ATOM 4400 N N . GLN A 1 561 ? -24.522 -5.937 11.143 1.00 97.19 561 GLN A N 1
ATOM 4401 C CA . GLN A 1 561 ? -25.330 -6.092 12.349 1.00 97.19 561 GLN A CA 1
ATOM 4402 C C . GLN A 1 561 ? -26.011 -7.468 12.380 1.00 97.19 561 GLN A C 1
ATOM 4404 O O . GLN A 1 561 ? -26.808 -7.807 11.512 1.00 97.19 561 GLN A O 1
ATOM 4409 N N . GLY A 1 562 ? -25.751 -8.237 13.434 1.00 96.44 562 GLY A N 1
ATOM 4410 C CA . GLY A 1 562 ? -26.290 -9.583 13.623 1.00 96.44 562 GLY A CA 1
ATOM 4411 C C . GLY A 1 562 ? -25.579 -10.665 12.807 1.00 96.44 562 GLY A C 1
ATOM 4412 O O . GLY A 1 562 ? -26.076 -11.791 12.765 1.00 96.44 562 GLY A O 1
ATOM 4413 N N . GLN A 1 563 ? -24.440 -10.356 12.175 1.00 96.62 563 GLN A N 1
ATOM 4414 C CA . GLN A 1 563 ? -23.684 -11.322 11.382 1.00 96.62 563 GLN A CA 1
ATOM 4415 C C . GLN A 1 563 ? -23.265 -12.533 12.227 1.00 96.62 563 GLN A C 1
ATOM 4417 O O . GLN A 1 563 ? -22.838 -12.394 13.375 1.00 96.62 563 GLN A O 1
ATOM 4422 N N . LYS A 1 564 ? -23.387 -13.731 11.645 1.00 96.81 564 LYS A N 1
ATOM 4423 C CA . LYS A 1 564 ? -22.870 -14.973 12.230 1.00 96.81 564 LYS A CA 1
ATOM 4424 C C . LYS A 1 564 ? -21.406 -15.161 11.846 1.00 96.81 564 LYS A C 1
ATOM 4426 O O . LYS A 1 564 ? -21.078 -15.166 10.655 1.00 96.81 564 LYS A O 1
ATOM 4431 N N . LEU A 1 565 ? -20.566 -15.339 12.851 1.00 95.69 565 LEU A N 1
ATOM 4432 C CA . LEU A 1 565 ? -19.131 -15.558 12.743 1.00 95.69 565 LEU A CA 1
ATOM 4433 C C . LEU A 1 565 ? -18.784 -16.947 13.273 1.00 95.69 565 LEU A C 1
ATOM 4435 O O . LEU A 1 565 ? -19.559 -17.544 14.013 1.00 95.69 565 LEU A O 1
ATOM 4439 N N . ALA A 1 566 ? -17.630 -17.459 12.868 1.00 90.50 566 ALA A N 1
ATOM 4440 C CA . ALA A 1 566 ? -17.095 -18.715 13.372 1.00 90.50 566 ALA A CA 1
ATOM 4441 C C . ALA A 1 566 ? -16.032 -18.459 14.462 1.00 90.50 566 ALA A C 1
ATOM 4443 O O . ALA A 1 566 ? -15.421 -17.386 14.469 1.00 90.50 566 ALA A O 1
ATOM 4444 N N . PRO A 1 567 ? -15.761 -19.413 15.372 1.00 88.00 567 PRO A N 1
ATOM 4445 C CA . PRO A 1 567 ? -14.696 -19.274 16.371 1.00 88.00 567 PRO A CA 1
ATOM 4446 C C . PRO A 1 567 ? -13.308 -18.988 15.770 1.00 88.00 567 PRO A C 1
ATOM 4448 O O . PRO A 1 567 ? -12.480 -18.332 16.394 1.00 88.00 567 PRO A O 1
ATOM 4451 N N . GLU A 1 568 ? -13.036 -19.455 14.555 1.00 86.88 568 GLU A N 1
ATOM 4452 C CA . GLU A 1 568 ? -11.800 -19.187 13.817 1.00 86.88 568 GLU A CA 1
ATOM 4453 C C . GLU A 1 568 ? -11.731 -17.790 13.172 1.00 86.88 568 GLU A C 1
ATOM 4455 O O . GLU A 1 568 ? -10.650 -17.377 12.740 1.00 86.88 568 GLU A O 1
ATOM 4460 N N . ASP A 1 569 ? -12.845 -17.054 13.114 1.00 91.06 569 ASP A N 1
ATOM 4461 C CA . ASP A 1 569 ? -12.883 -15.703 12.557 1.00 91.06 569 ASP A CA 1
ATOM 4462 C C . ASP A 1 569 ? -12.194 -14.696 13.505 1.00 91.06 569 ASP A C 1
ATOM 4464 O O . ASP A 1 569 ? -11.998 -14.911 14.708 1.00 91.06 569 ASP A O 1
ATOM 4468 N N . THR A 1 570 ? -11.798 -13.550 12.954 1.00 93.31 570 THR A N 1
ATOM 4469 C CA . THR A 1 570 ? -11.226 -12.430 13.719 1.00 93.31 570 THR A CA 1
ATOM 4470 C C . THR A 1 570 ? -11.924 -11.134 13.345 1.00 93.31 570 THR A C 1
ATOM 4472 O O . THR A 1 570 ? -12.013 -10.803 12.165 1.00 93.31 570 THR A O 1
ATOM 4475 N N . ILE A 1 571 ? -12.370 -10.365 14.337 1.00 96.00 571 ILE A N 1
ATOM 4476 C CA . ILE A 1 571 ? -12.895 -9.015 14.109 1.00 96.00 571 ILE A CA 1
ATOM 4477 C C . ILE A 1 571 ? -11.733 -8.020 14.137 1.00 96.00 571 ILE A C 1
ATOM 4479 O O . ILE A 1 571 ? -10.977 -7.981 15.101 1.00 96.00 571 ILE A O 1
ATOM 4483 N N . GLU A 1 572 ? -11.596 -7.187 13.113 1.00 95.06 572 GLU A N 1
ATOM 4484 C CA . GLU A 1 572 ? -10.609 -6.111 13.036 1.00 95.06 572 GLU A CA 1
ATOM 4485 C C . GLU A 1 572 ? -11.294 -4.745 12.979 1.00 95.06 572 GLU A C 1
ATOM 4487 O O . GLU A 1 572 ? -12.263 -4.559 12.244 1.00 95.06 572 GLU A O 1
ATOM 4492 N N . ALA A 1 573 ? -10.766 -3.782 13.734 1.00 95.75 573 ALA A N 1
ATOM 4493 C CA . ALA A 1 573 ? -11.149 -2.383 13.616 1.00 95.75 573 ALA A CA 1
ATOM 4494 C C . ALA A 1 573 ? -10.181 -1.644 12.692 1.00 95.75 573 ALA A C 1
ATOM 4496 O O . ALA A 1 573 ? -8.967 -1.668 12.892 1.00 95.75 573 ALA A O 1
ATOM 4497 N N . GLN A 1 574 ? -10.741 -0.941 11.716 1.00 94.56 574 GLN A N 1
ATOM 4498 C CA . GLN A 1 574 ? -10.032 -0.009 10.855 1.00 94.56 574 GLN A CA 1
ATOM 4499 C C . GLN A 1 574 ? -10.380 1.403 11.291 1.00 94.56 574 GLN A C 1
ATOM 4501 O O . GLN A 1 574 ? -11.528 1.837 11.187 1.00 94.56 574 GLN A O 1
ATOM 4506 N N . ILE A 1 575 ? -9.383 2.096 11.836 1.00 93.62 575 ILE A N 1
ATOM 4507 C CA . ILE A 1 575 ? -9.554 3.425 12.410 1.00 93.62 575 ILE A CA 1
ATOM 4508 C C . ILE A 1 575 ? -8.576 4.365 11.735 1.00 93.62 575 ILE A C 1
ATOM 4510 O O . ILE A 1 575 ? -7.364 4.160 11.753 1.00 93.62 575 ILE A O 1
ATOM 4514 N N . ARG A 1 576 ? -9.138 5.426 11.178 1.00 91.50 576 ARG A N 1
ATOM 4515 C CA . ARG A 1 576 ? -8.415 6.585 10.684 1.00 91.50 576 ARG A CA 1
ATOM 4516 C C . ARG A 1 576 ? -8.889 7.782 11.491 1.00 91.50 576 ARG A C 1
ATOM 4518 O O . ARG A 1 576 ? -10.092 7.964 11.633 1.00 91.50 576 ARG A O 1
ATOM 4525 N N . THR A 1 577 ? -7.985 8.593 12.024 1.00 91.94 577 THR A N 1
ATOM 4526 C CA . THR A 1 577 ? -8.357 9.788 12.792 1.00 91.94 577 THR A CA 1
ATOM 4527 C C . THR A 1 577 ? -7.240 10.833 12.763 1.00 91.94 577 THR A C 1
ATOM 4529 O O . THR A 1 577 ? -6.191 10.599 12.175 1.00 91.94 577 THR A O 1
ATOM 4532 N N . TYR A 1 578 ? -7.468 11.980 13.404 1.00 90.75 578 TYR A N 1
ATOM 4533 C CA . TYR A 1 578 ? -6.544 13.119 13.475 1.00 90.75 578 TYR A CA 1
ATOM 4534 C C . TYR A 1 578 ? -5.309 12.896 14.365 1.00 90.75 578 TYR A C 1
ATOM 4536 O O . TYR A 1 578 ? -4.457 13.778 14.470 1.00 90.75 578 TYR A O 1
ATOM 4544 N N . VAL A 1 579 ? -5.238 11.752 15.046 1.00 90.56 579 VAL A N 1
ATOM 4545 C CA . VAL A 1 579 ? -4.066 11.298 15.798 1.00 90.56 579 VAL A CA 1
ATOM 4546 C C . VAL A 1 579 ? -3.510 10.025 15.183 1.00 90.56 579 VAL A C 1
ATOM 4548 O O . VAL A 1 579 ? -4.256 9.144 14.761 1.00 90.56 579 VAL A O 1
ATOM 4551 N N . GLU A 1 580 ? -2.188 9.909 15.214 1.00 88.06 580 GLU A N 1
ATOM 4552 C CA . GLU A 1 580 ? -1.466 8.745 14.699 1.00 88.06 580 GLU A CA 1
ATOM 4553 C C . GLU A 1 580 ? -1.640 7.498 15.584 1.00 88.06 580 GLU A C 1
ATOM 4555 O O . GLU A 1 580 ? -1.626 6.372 15.087 1.00 88.06 580 GLU A O 1
ATOM 4560 N N . HIS A 1 581 ? -1.846 7.710 16.889 1.00 90.94 581 HIS A N 1
ATOM 4561 C CA . HIS A 1 581 ? -1.903 6.674 17.923 1.00 90.94 581 HIS A CA 1
ATOM 4562 C C . HIS A 1 581 ? -3.185 6.772 18.763 1.00 90.94 581 HIS A C 1
ATOM 4564 O O . HIS A 1 581 ? -3.122 7.080 19.957 1.00 90.94 581 HIS A O 1
ATOM 4570 N N . PRO A 1 582 ? -4.377 6.574 18.173 1.00 94.12 582 PRO A N 1
ATOM 4571 C CA . PRO A 1 582 ? -5.595 6.567 18.966 1.00 94.12 582 PRO A CA 1
ATOM 4572 C C . PRO A 1 582 ? -5.597 5.363 19.910 1.00 94.12 582 PRO A C 1
ATOM 4574 O O . PRO A 1 582 ? -5.309 4.245 19.491 1.00 94.12 582 PRO A O 1
ATOM 4577 N N . LYS A 1 583 ? -5.975 5.574 21.171 1.00 95.62 583 LYS A N 1
ATOM 4578 C CA . LYS A 1 583 ? -6.172 4.509 22.161 1.00 95.62 583 LYS A CA 1
ATOM 4579 C C . LYS A 1 583 ? -7.522 3.844 21.902 1.00 95.62 583 LYS A C 1
ATOM 4581 O O . LYS A 1 583 ? -8.566 4.486 22.016 1.00 95.62 583 LYS A O 1
ATOM 4586 N N . VAL A 1 584 ? -7.510 2.562 21.563 1.00 96.38 584 VAL A N 1
ATOM 4587 C CA . VAL A 1 584 ? -8.696 1.802 21.151 1.00 96.38 584 VAL A CA 1
ATOM 4588 C C . VAL A 1 584 ? -8.977 0.694 22.146 1.00 96.38 584 VAL A C 1
ATOM 4590 O O . VAL A 1 584 ? -8.088 -0.086 22.475 1.00 96.38 584 VAL A O 1
ATOM 4593 N N . TYR A 1 585 ? -10.230 0.596 22.579 1.00 96.75 585 TYR A N 1
ATOM 4594 C CA . TYR A 1 585 ? -10.702 -0.398 23.536 1.00 96.75 585 TYR A CA 1
ATOM 4595 C C . TYR A 1 585 ? -11.859 -1.197 22.938 1.00 96.75 585 TYR A C 1
ATOM 4597 O O . TYR A 1 585 ? -12.861 -0.619 22.518 1.00 96.75 585 TYR A O 1
ATOM 4605 N N . PHE A 1 586 ? -11.746 -2.525 22.943 1.00 96.56 586 PHE A N 1
ATOM 4606 C CA . PHE A 1 586 ? -12.824 -3.435 22.563 1.00 96.56 586 PHE A CA 1
ATOM 4607 C C . PHE A 1 586 ? -13.545 -3.866 23.830 1.00 96.56 586 PHE A C 1
ATOM 4609 O O . PHE A 1 586 ? -12.966 -4.532 24.692 1.00 96.56 586 PHE A O 1
ATOM 4616 N N . LYS A 1 587 ? -14.817 -3.495 23.935 1.00 96.56 587 LYS A N 1
ATOM 4617 C CA . LYS A 1 587 ? -15.704 -3.886 25.023 1.00 96.56 587 LYS A CA 1
ATOM 4618 C C . LYS A 1 587 ? -16.664 -4.962 24.521 1.00 96.56 587 LYS A C 1
ATOM 4620 O O . LYS A 1 587 ? -17.570 -4.649 23.756 1.00 96.56 587 LYS A O 1
ATOM 4625 N N . LEU A 1 588 ? -16.453 -6.207 24.934 1.00 96.81 588 LEU A N 1
ATOM 4626 C CA . LEU A 1 588 ? -17.293 -7.358 24.610 1.00 96.81 588 LEU A CA 1
ATOM 4627 C C . LEU A 1 588 ? -18.231 -7.641 25.788 1.00 96.81 588 LEU A C 1
ATOM 4629 O O . LEU A 1 588 ? -17.764 -7.853 26.906 1.00 96.81 588 LEU A O 1
ATOM 4633 N N . ASP A 1 589 ? -19.542 -7.578 25.558 1.00 96.81 589 ASP A N 1
ATOM 4634 C CA . ASP A 1 589 ? -20.598 -7.806 26.561 1.00 96.81 589 ASP A CA 1
ATOM 4635 C C . ASP A 1 589 ? -20.390 -7.041 27.875 1.00 96.81 589 ASP A C 1
ATOM 4637 O O . ASP A 1 589 ? -20.628 -7.530 28.978 1.00 96.81 589 ASP A O 1
ATOM 4641 N N . GLY A 1 590 ? -19.903 -5.808 27.763 1.00 93.69 590 GLY A N 1
ATOM 4642 C CA . GLY A 1 590 ? -19.665 -4.954 28.918 1.00 93.69 590 GLY A CA 1
ATOM 4643 C C . GLY A 1 590 ? -18.245 -5.018 29.501 1.00 93.69 590 GLY A C 1
ATOM 4644 O O . GLY A 1 590 ? -17.885 -4.115 30.258 1.00 93.69 590 GLY A O 1
ATOM 4645 N N . ALA A 1 591 ? -17.413 -5.992 29.124 1.00 95.19 591 ALA A N 1
ATOM 4646 C CA . ALA A 1 591 ? -16.040 -6.140 29.613 1.00 95.19 591 ALA A CA 1
ATOM 4647 C C . ALA A 1 591 ? -15.009 -5.700 28.565 1.00 95.19 591 ALA A C 1
ATOM 4649 O O . ALA A 1 591 ? -15.144 -6.009 27.385 1.00 95.19 591 ALA A O 1
ATOM 4650 N N . VAL A 1 592 ? -13.959 -4.984 28.975 1.00 95.62 592 VAL A N 1
ATOM 4651 C CA . VAL A 1 592 ? -12.859 -4.627 28.065 1.00 95.62 592 VAL A CA 1
ATOM 4652 C C . VAL A 1 592 ? -11.942 -5.833 27.896 1.00 95.62 592 VAL A C 1
ATOM 4654 O O . VAL A 1 592 ? -11.338 -6.291 28.861 1.00 95.62 592 VAL A O 1
ATOM 4657 N N . VAL A 1 593 ? -11.855 -6.342 26.668 1.00 93.56 593 VAL A N 1
ATOM 4658 C CA . VAL A 1 593 ? -11.114 -7.571 26.333 1.00 93.56 593 VAL A CA 1
ATOM 4659 C C . VAL A 1 593 ? -9.844 -7.309 25.524 1.00 93.56 593 VAL A C 1
ATOM 4661 O O . VAL A 1 593 ? -8.962 -8.161 25.476 1.00 93.56 593 VAL A O 1
ATOM 4664 N N . LEU A 1 594 ? -9.732 -6.129 24.909 1.00 93.69 594 LEU A N 1
ATOM 4665 C CA . LEU A 1 594 ? -8.554 -5.696 24.159 1.00 93.69 594 LEU A CA 1
ATOM 4666 C C . LEU A 1 594 ? -8.382 -4.180 24.288 1.00 93.69 594 LEU A C 1
ATOM 4668 O O . LEU A 1 594 ? -9.367 -3.445 24.193 1.00 93.69 594 LEU A O 1
ATOM 4672 N N . ALA A 1 595 ? -7.143 -3.720 24.465 1.00 94.38 595 ALA A N 1
ATOM 4673 C CA . ALA A 1 595 ? -6.788 -2.305 24.467 1.00 94.38 595 ALA A CA 1
ATOM 4674 C C . ALA A 1 595 ? -5.437 -2.051 23.772 1.00 94.38 595 ALA A C 1
ATOM 4676 O O . ALA A 1 595 ? -4.428 -2.660 24.136 1.00 94.38 595 ALA A O 1
ATOM 4677 N N . SER A 1 596 ? -5.398 -1.150 22.785 1.00 92.62 596 SER A N 1
ATOM 4678 C CA . SER A 1 596 ? -4.160 -0.801 22.075 1.00 92.62 596 SER A CA 1
ATOM 4679 C C . SER A 1 596 ? -4.170 0.591 21.442 1.00 92.62 596 SER A C 1
ATOM 4681 O O . SER A 1 596 ? -5.208 1.052 20.979 1.00 92.62 596 SER A O 1
ATOM 4683 N N . ASP A 1 597 ? -3.000 1.227 21.359 1.00 92.31 597 ASP A N 1
ATOM 4684 C CA . ASP A 1 597 ? -2.734 2.482 20.636 1.00 92.31 597 ASP A CA 1
ATOM 4685 C C . ASP A 1 597 ? -1.909 2.302 19.344 1.00 92.31 597 ASP A C 1
ATOM 4687 O O . ASP A 1 597 ? -1.483 3.280 18.725 1.00 92.31 597 ASP A O 1
ATOM 4691 N N . ARG A 1 598 ? -1.654 1.055 18.926 1.00 86.94 598 ARG A N 1
ATOM 4692 C CA . ARG A 1 598 ? -0.810 0.755 17.763 1.00 86.94 598 ARG A CA 1
ATOM 4693 C C . ARG A 1 59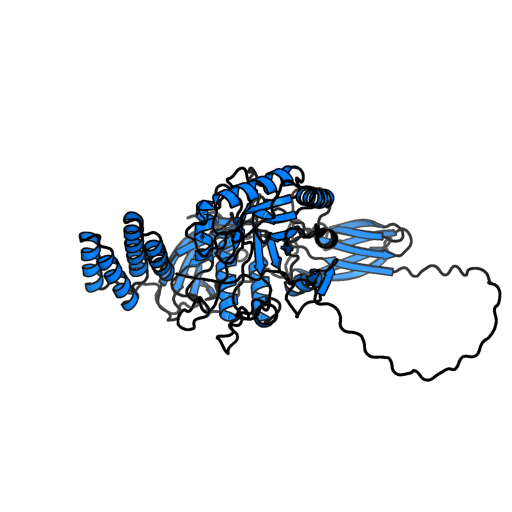8 ? -1.665 0.408 16.542 1.00 86.94 598 ARG A C 1
ATOM 4695 O O . ARG A 1 598 ? -2.328 -0.638 16.563 1.00 86.94 598 ARG A O 1
ATOM 4702 N N . PRO A 1 599 ? -1.613 1.201 15.454 1.00 84.69 599 PRO A N 1
ATOM 4703 C CA . PRO A 1 599 ? -2.276 0.850 14.202 1.00 84.69 599 PRO A CA 1
ATOM 4704 C C . PRO A 1 599 ? -1.914 -0.564 13.728 1.00 84.69 599 PRO A C 1
ATOM 4706 O O . PRO A 1 599 ? -0.781 -1.019 13.878 1.00 84.69 599 PRO A O 1
ATOM 4709 N N . GLY A 1 600 ? -2.894 -1.282 13.180 1.00 79.94 600 GLY A N 1
ATOM 4710 C CA . GLY A 1 600 ? -2.737 -2.665 12.712 1.00 79.94 600 GLY A CA 1
ATOM 4711 C C . GLY A 1 600 ? -2.779 -3.755 13.789 1.00 79.94 600 GLY A C 1
ATOM 4712 O O . GLY A 1 600 ? -2.687 -4.937 13.455 1.00 79.94 600 GLY A O 1
ATOM 4713 N N . THR A 1 601 ? -2.974 -3.398 15.063 1.00 79.94 601 THR A N 1
ATOM 4714 C CA . THR A 1 601 ? -3.085 -4.368 16.174 1.00 79.94 601 THR A CA 1
ATOM 4715 C C . THR A 1 601 ? -4.500 -4.514 16.748 1.00 79.94 601 THR A C 1
ATOM 4717 O O . THR A 1 601 ? -4.737 -5.372 17.597 1.00 79.94 601 THR A O 1
ATOM 4720 N N . TRP A 1 602 ? -5.460 -3.722 16.265 1.00 91.62 602 TRP A N 1
ATOM 4721 C CA . TRP A 1 602 ? -6.851 -3.699 16.729 1.00 91.62 602 TRP A CA 1
ATOM 4722 C C . TRP A 1 602 ? -7.661 -4.889 16.201 1.00 91.62 602 TRP A C 1
ATOM 4724 O O . TRP A 1 602 ? -8.558 -4.735 15.374 1.00 91.62 602 TRP A O 1
ATOM 4734 N N . LYS A 1 603 ? -7.310 -6.094 16.660 1.00 91.25 603 LYS A N 1
ATOM 4735 C CA . LYS A 1 603 ? -7.875 -7.368 16.205 1.00 91.25 603 LYS A CA 1
ATOM 4736 C C . LYS A 1 603 ? -8.331 -8.207 17.395 1.00 91.25 603 LYS A C 1
ATOM 4738 O O . LYS A 1 603 ? -7.541 -8.460 18.299 1.00 91.25 603 LYS A O 1
ATOM 4743 N N . LEU A 1 604 ? -9.577 -8.667 17.367 1.00 92.31 604 LEU A N 1
ATOM 4744 C CA . LEU A 1 604 ? -10.210 -9.538 18.354 1.00 92.31 604 LEU A CA 1
ATOM 4745 C C . LEU A 1 604 ? -10.441 -10.934 17.742 1.00 92.31 604 LEU A C 1
ATOM 4747 O O . LEU A 1 604 ? -11.423 -11.122 17.017 1.00 92.31 604 LEU A O 1
ATOM 4751 N N . PRO A 1 605 ? -9.552 -11.911 17.999 1.00 89.81 605 PRO A N 1
ATOM 4752 C CA . PRO A 1 605 ? -9.782 -13.308 17.649 1.00 89.81 605 PRO A CA 1
ATOM 4753 C C . PRO A 1 605 ? -10.966 -13.870 18.435 1.00 89.81 605 PRO A C 1
ATOM 4755 O O . PRO A 1 605 ? -11.093 -13.600 19.631 1.00 89.81 605 PRO A O 1
ATOM 4758 N N . LEU A 1 606 ? -11.801 -14.681 17.787 1.00 90.25 606 LEU A N 1
ATOM 4759 C CA . LEU A 1 606 ? -13.022 -15.206 18.404 1.00 90.25 606 LEU A CA 1
ATOM 4760 C C . LEU A 1 606 ? -12.867 -16.602 19.018 1.00 90.25 606 LEU A C 1
ATOM 4762 O O . LEU A 1 606 ? -13.788 -17.085 19.668 1.00 90.25 606 LEU A O 1
ATOM 4766 N N . ALA A 1 607 ? -11.686 -17.216 18.904 1.00 85.19 607 ALA A N 1
ATOM 4767 C CA . ALA A 1 607 ? -11.451 -18.606 19.304 1.00 85.19 607 ALA A CA 1
ATOM 4768 C C . ALA A 1 607 ? -11.712 -18.887 20.794 1.00 85.19 607 ALA A C 1
ATOM 4770 O O . ALA A 1 607 ? -11.951 -20.028 21.181 1.00 85.19 607 ALA A O 1
ATOM 4771 N N . THR A 1 608 ? -11.642 -17.857 21.640 1.00 82.75 608 THR A N 1
ATOM 4772 C CA . THR A 1 608 ? -11.891 -17.946 23.087 1.00 82.75 608 THR A CA 1
ATOM 4773 C C . THR A 1 608 ? -13.229 -17.339 23.510 1.00 82.75 608 THR A C 1
ATOM 4775 O O . THR A 1 608 ? -13.571 -17.382 24.695 1.00 82.75 608 THR A O 1
ATOM 4778 N N . VAL A 1 609 ? -13.991 -16.768 22.573 1.00 88.31 609 VAL A N 1
ATOM 4779 C CA . VAL A 1 609 ? -15.314 -16.203 22.843 1.00 88.31 609 VAL A CA 1
ATOM 4780 C C . VAL A 1 609 ? -16.328 -17.346 22.891 1.00 88.31 609 VAL A C 1
ATOM 4782 O O . VAL A 1 609 ? -16.288 -18.276 22.088 1.00 88.31 609 VAL A O 1
ATOM 4785 N N . LYS A 1 610 ? -17.212 -17.319 23.891 1.00 92.00 610 LYS A N 1
ATOM 4786 C CA . LYS A 1 610 ? -18.225 -18.368 24.075 1.00 92.00 610 LYS A CA 1
ATOM 4787 C C . LYS A 1 610 ? -19.241 -18.329 22.921 1.00 92.00 610 LYS A C 1
ATOM 4789 O O . LYS A 1 610 ? -19.473 -17.250 22.404 1.00 92.00 610 LYS A O 1
ATOM 4794 N N . PRO A 1 611 ? -19.880 -19.451 22.549 1.00 94.75 611 PRO A N 1
ATOM 4795 C CA . PRO A 1 611 ? -20.993 -19.426 21.600 1.00 94.75 611 PRO A CA 1
ATOM 4796 C C . PRO A 1 611 ? -22.163 -18.582 22.117 1.00 94.75 611 PRO A C 1
ATOM 4798 O O . PRO A 1 611 ? -22.455 -18.599 23.319 1.00 94.75 611 PRO A O 1
ATOM 4801 N N . GLY A 1 612 ? -22.870 -17.900 21.215 1.00 96.19 612 GLY A N 1
ATOM 4802 C CA . GLY A 1 612 ? -24.013 -17.063 21.571 1.00 96.19 612 GLY A CA 1
ATOM 4803 C C . GLY A 1 612 ? -24.051 -15.710 20.867 1.00 96.19 612 GLY A C 1
ATOM 4804 O O . GLY A 1 612 ? -23.379 -15.461 19.872 1.00 96.19 612 GLY A O 1
ATOM 4805 N N . LYS A 1 613 ? -24.919 -14.829 21.370 1.00 97.88 613 LYS A N 1
ATOM 4806 C CA . LYS A 1 613 ? -25.086 -13.465 20.861 1.00 97.88 613 LYS A CA 1
ATOM 4807 C C . LYS A 1 613 ? -24.242 -12.512 21.698 1.00 97.88 613 LYS A C 1
ATOM 4809 O O . LYS A 1 613 ? -24.416 -12.475 22.913 1.00 97.88 613 LYS A O 1
ATOM 4814 N N . HIS A 1 614 ? -23.422 -11.707 21.033 1.00 98.25 614 HIS A N 1
ATOM 4815 C CA . HIS A 1 614 ? -22.471 -10.805 21.672 1.00 98.25 614 HIS A CA 1
ATOM 4816 C C . HIS A 1 614 ? -22.644 -9.367 21.196 1.00 98.25 614 HIS A C 1
ATOM 4818 O O . HIS A 1 614 ? -22.922 -9.117 20.022 1.00 98.25 614 HIS A O 1
ATOM 4824 N N . GLN A 1 615 ? -22.445 -8.414 22.103 1.00 98.12 615 GLN A N 1
ATOM 4825 C CA . GLN A 1 615 ? -22.335 -6.991 21.799 1.00 98.12 615 GLN A CA 1
ATOM 4826 C C . GLN A 1 615 ? -20.864 -6.581 21.868 1.00 98.12 615 GLN A C 1
ATOM 4828 O O . GLN A 1 615 ? -20.229 -6.680 22.918 1.00 98.12 615 GLN A O 1
ATOM 4833 N N . LEU A 1 616 ? -20.331 -6.072 20.758 1.00 97.94 616 LEU A N 1
ATOM 4834 C CA . LEU A 1 616 ? -19.015 -5.450 20.703 1.00 97.94 616 LEU A CA 1
ATOM 4835 C C . LEU A 1 616 ? -19.170 -3.935 20.592 1.00 97.94 616 LEU A C 1
ATOM 4837 O O . LEU A 1 616 ? -19.781 -3.424 19.653 1.00 97.94 616 LEU A O 1
ATOM 4841 N N . ARG A 1 617 ? -18.553 -3.211 21.523 1.00 96.94 617 ARG A N 1
ATOM 4842 C CA . ARG A 1 617 ? -18.424 -1.756 21.477 1.00 96.94 617 ARG A CA 1
ATOM 4843 C C . ARG A 1 617 ? -16.953 -1.355 21.427 1.00 96.94 617 ARG A C 1
ATOM 4845 O O . ARG A 1 617 ? -16.201 -1.624 22.359 1.00 96.94 617 ARG A O 1
ATOM 4852 N N . LEU A 1 618 ? -16.561 -0.682 20.354 1.00 96.38 618 LEU A N 1
ATOM 4853 C CA . LEU A 1 618 ? -15.290 0.018 20.224 1.00 96.38 618 LEU A CA 1
ATOM 4854 C C . LEU A 1 618 ? -15.378 1.390 20.884 1.00 96.38 618 LEU A C 1
ATOM 4856 O O . LEU A 1 618 ? -16.310 2.148 20.609 1.00 96.38 618 LEU A O 1
ATOM 4860 N N . LEU A 1 619 ? -14.389 1.723 21.708 1.00 96.56 619 LEU A N 1
ATOM 4861 C CA . LEU A 1 619 ? -14.194 3.059 22.265 1.00 96.56 619 LEU A CA 1
ATOM 4862 C C . LEU A 1 619 ? -12.838 3.589 21.814 1.00 96.56 619 LEU A C 1
ATOM 4864 O O . LEU A 1 619 ? -11.837 2.884 21.946 1.00 96.56 619 LEU A O 1
ATOM 4868 N N . ILE A 1 620 ? -12.810 4.813 21.296 1.00 95.56 620 ILE A N 1
ATOM 4869 C CA . ILE A 1 620 ? -11.610 5.417 20.722 1.00 95.56 620 ILE A CA 1
ATOM 4870 C C . ILE A 1 620 ? -11.335 6.722 21.455 1.00 95.56 620 ILE A C 1
ATOM 4872 O O . ILE A 1 620 ? -12.226 7.563 21.599 1.00 95.56 620 ILE A O 1
ATOM 4876 N N . TYR A 1 621 ? -10.099 6.884 21.908 1.00 94.50 621 TYR A N 1
ATOM 4877 C CA . TYR A 1 621 ? -9.613 8.077 22.585 1.00 94.50 621 TYR A CA 1
ATOM 4878 C C . TYR A 1 621 ? -8.360 8.593 21.887 1.00 94.50 621 TYR A C 1
ATOM 4880 O O . TYR A 1 621 ? -7.634 7.827 21.252 1.00 94.50 621 TYR A O 1
ATOM 4888 N N . ASP A 1 622 ? -8.103 9.891 21.994 1.00 92.12 622 ASP A N 1
ATOM 4889 C CA . ASP A 1 622 ? -6.851 10.462 21.518 1.00 92.12 622 ASP A CA 1
ATOM 4890 C C . ASP A 1 622 ? -5.709 10.268 22.527 1.00 92.12 622 ASP A C 1
ATOM 4892 O O . ASP A 1 622 ? -5.881 9.713 23.616 1.00 92.12 622 ASP A O 1
ATOM 4896 N N . ASP A 1 623 ? -4.511 10.694 22.138 1.00 88.50 623 ASP A N 1
ATOM 4897 C CA . ASP A 1 623 ? -3.301 10.649 22.960 1.00 88.50 623 ASP A CA 1
ATOM 4898 C C . ASP A 1 623 ? -3.485 11.343 24.323 1.00 88.50 623 ASP A C 1
ATOM 4900 O O . ASP A 1 623 ? -3.011 10.839 25.344 1.00 88.50 623 ASP A O 1
ATOM 4904 N N . GLY A 1 624 ? -4.261 12.429 24.347 1.00 89.88 624 GLY A N 1
ATOM 4905 C CA . GLY A 1 624 ? -4.668 13.190 25.527 1.00 89.88 624 GLY A CA 1
ATOM 4906 C C . GLY A 1 624 ? -5.896 12.659 26.275 1.00 89.88 624 GLY A C 1
ATOM 4907 O O . GLY A 1 624 ? -6.523 13.435 26.999 1.00 89.88 624 GLY A O 1
ATOM 4908 N N . ASP A 1 625 ? -6.260 11.383 26.099 1.00 92.00 625 ASP A N 1
ATOM 4909 C CA . ASP A 1 625 ? -7.343 10.692 26.818 1.00 92.00 625 ASP A CA 1
ATOM 4910 C C . ASP A 1 625 ? -8.756 11.248 26.574 1.00 92.00 625 ASP A C 1
ATOM 4912 O O . ASP A 1 625 ? -9.704 10.944 27.308 1.00 92.00 625 ASP A O 1
ATOM 4916 N N . ARG A 1 626 ? -8.952 12.045 25.519 1.00 89.44 626 ARG A N 1
ATOM 4917 C CA . ARG A 1 626 ? -10.284 12.545 25.164 1.00 89.44 626 ARG A CA 1
ATOM 4918 C C . ARG A 1 626 ? -11.000 11.554 24.274 1.00 89.44 626 ARG A C 1
ATOM 4920 O O . ARG A 1 626 ? -10.410 11.000 23.355 1.00 89.44 626 ARG A O 1
ATOM 4927 N N . PHE A 1 627 ? -12.293 11.386 24.520 1.00 91.44 627 PHE A N 1
ATOM 4928 C CA . PHE A 1 627 ? -13.157 10.586 23.665 1.00 91.44 627 PHE A CA 1
ATOM 4929 C C . PHE A 1 627 ? -13.191 11.155 22.239 1.00 91.44 627 PHE A C 1
ATOM 4931 O O . PHE A 1 627 ? -13.457 12.344 22.058 1.00 91.44 627 PHE A O 1
ATOM 4938 N N . VAL A 1 628 ? -12.934 10.291 21.258 1.00 91.31 628 VAL A N 1
ATOM 4939 C CA . VAL A 1 628 ? -12.937 10.605 19.823 1.00 91.31 628 VAL A CA 1
ATOM 4940 C C . VAL A 1 628 ? -14.236 10.124 19.194 1.00 91.31 628 VAL A C 1
ATOM 4942 O O . VAL A 1 628 ? -14.992 10.925 18.659 1.00 91.31 628 VAL A O 1
ATOM 4945 N N . GLU A 1 629 ? -14.489 8.816 19.261 1.00 91.75 629 GLU A N 1
ATOM 4946 C CA . GLU A 1 629 ? -15.619 8.165 18.599 1.00 91.75 629 GLU A CA 1
ATOM 4947 C C . GLU A 1 629 ? -15.907 6.804 19.253 1.00 91.75 629 GLU A C 1
ATOM 4949 O O . GLU A 1 629 ? -15.063 6.231 19.954 1.00 91.75 629 GLU A O 1
ATOM 4954 N N . SER A 1 630 ? -17.099 6.256 19.019 1.00 93.56 630 SER A N 1
ATOM 4955 C CA . SER A 1 630 ? -17.401 4.865 19.354 1.00 93.56 630 SER A CA 1
ATOM 4956 C C . SER A 1 630 ? -18.172 4.165 18.249 1.00 93.56 630 SER A C 1
ATOM 4958 O O . SER A 1 630 ? -18.958 4.777 17.533 1.00 93.56 630 SER A O 1
ATOM 4960 N N . ARG A 1 631 ? -17.995 2.849 18.152 1.00 94.81 631 ARG A N 1
ATOM 4961 C CA . ARG A 1 631 ? -18.749 2.009 17.220 1.00 94.81 631 ARG A CA 1
ATOM 4962 C C . ARG A 1 631 ? -19.314 0.825 17.972 1.00 94.81 631 ARG A C 1
ATOM 4964 O O . ARG A 1 631 ? -18.588 0.158 18.697 1.00 94.81 631 ARG A O 1
ATOM 4971 N N . GLU A 1 632 ? -20.597 0.560 17.798 1.00 96.06 632 GLU A N 1
ATOM 4972 C CA . GLU A 1 632 ? -21.246 -0.613 18.371 1.00 96.06 632 GLU A CA 1
ATOM 4973 C C . GLU A 1 632 ? -21.751 -1.532 17.261 1.00 96.06 632 GLU A C 1
ATOM 4975 O O . GLU A 1 632 ? -22.174 -1.065 16.195 1.00 96.06 632 GLU A O 1
ATOM 4980 N N . ILE A 1 633 ? -21.662 -2.834 17.519 1.00 97.56 633 ILE A N 1
ATOM 4981 C CA . ILE A 1 633 ? -22.194 -3.891 16.672 1.00 97.56 633 ILE A CA 1
ATOM 4982 C C . ILE A 1 633 ? -22.581 -5.102 17.518 1.00 97.56 633 ILE A C 1
ATOM 4984 O O . ILE A 1 633 ? -21.997 -5.368 18.569 1.00 97.56 633 ILE A O 1
ATOM 4988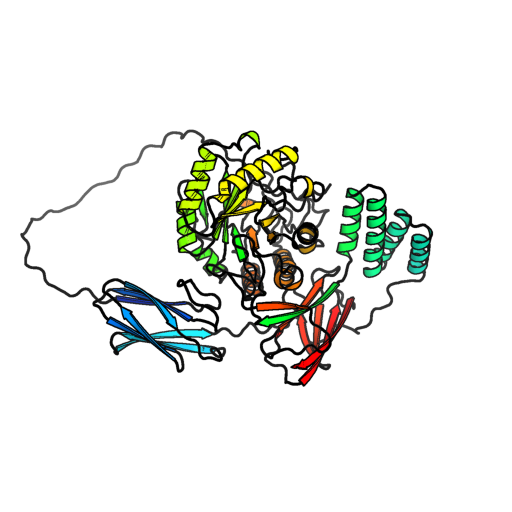 N N . VAL A 1 634 ? -23.564 -5.857 17.046 1.00 98.12 634 VAL A N 1
ATOM 4989 C CA . VAL A 1 634 ? -23.941 -7.147 17.628 1.00 98.12 634 VAL A CA 1
ATOM 4990 C C . VAL A 1 634 ? -23.625 -8.243 16.624 1.00 98.12 634 VAL A C 1
ATOM 4992 O O . VAL A 1 634 ? -23.895 -8.064 15.441 1.00 98.12 634 VAL A O 1
ATOM 4995 N N . PHE A 1 635 ? -23.104 -9.377 17.079 1.00 98.00 635 PHE A N 1
ATOM 4996 C CA . PHE A 1 635 ? -22.808 -10.538 16.236 1.00 98.00 635 PHE A CA 1
ATOM 4997 C C . PHE A 1 635 ? -23.187 -11.842 16.951 1.00 98.00 635 PHE A C 1
ATOM 4999 O O . PHE A 1 635 ? -23.468 -11.846 18.153 1.00 98.00 635 PHE A O 1
ATOM 5006 N N . GLY A 1 636 ? -23.259 -12.938 16.198 1.00 97.00 636 GLY A N 1
ATOM 5007 C CA . GLY A 1 636 ? -23.465 -14.286 16.727 1.00 97.00 636 GLY A CA 1
ATOM 5008 C C . GLY A 1 636 ? -22.241 -15.170 16.498 1.00 97.00 636 GLY A C 1
ATOM 5009 O O . GLY A 1 636 ? -21.615 -15.050 15.446 1.00 97.00 636 GLY A O 1
ATOM 5010 N N . LEU A 1 637 ? -21.943 -16.046 17.456 1.00 93.12 637 LEU A N 1
ATOM 5011 C CA . LEU A 1 637 ? -20.937 -17.114 17.389 1.00 93.12 637 LEU A CA 1
ATOM 5012 C C . LEU A 1 637 ? -21.583 -18.492 17.502 1.00 93.12 637 LEU A C 1
ATOM 5014 O O . LEU A 1 637 ? -22.448 -18.654 18.400 1.00 93.12 637 LEU A O 1
#

pLDDT: mean 84.34, std 20.6, range [23.33, 98.94]

Secondary structure (DSSP, 8-state):
----------PPPPPPPPPPPPP-PPPP---------PPPP---PPPPPEEEEEEE--SSPPP-S---S-S--EEEEEEEESSSEEEEEEETTEEEEEEE-TTEEEEEEEPPPTT-PPSEEEEEEEEETTEEEEEEEEEEPPP-----SS-SS-SS-S-------HHHHHHHHHHHHH--HHHHHHHHHHHHHTT-HHHHHHHHHHHHHHHHHTT-HHHHHHHHHHHHHH--EEEEEEEEE-PPPP-PPPTT--SSSEEEEEEEEE-TTS-EEEETTEEEE-HHHHHHHHTS-BSEEEEEEETTSPP-HHHHHHHHHTTPEEEEEEE-SSGGG--SSHHHHHHHHHHHHT-S-EEEEESTTTTSTTSTT-S-HHHHHHHHHHHHHHGGG-TTEEEEE--BSSS-TTTGGG---GGG-SEEEEEEEE-SBGGG-TTSB-TT--HHHHHHHHHHHHTTTS-EEEEEEEE-SEETT-SS--HHHHHHHHHHHHHHTTTT-TTEEEEEEEEE-HHHHSPTT---EE--SSSSHHHHHHHHHHH-STTEEBTT----SEEEEEPPTTEE--TT-EEEEEEE-SSSS-EEEEEETTEEEEEE-STT--EEE-TTSPSSEEEEEEEEE-TTS-EEEEEEEEEE-

Sequence (637 aa):
MLVLLVGCHHSQPPLRPSAPPRPRPRPSKTTPELTAVNPAPASTTPEPVSFEATLSLSREGPQLSDFSSSPEEFYLRYSYRGPAATLRVEVGQGAESAAIEPTDHGVLLLEAPQKGFPPGPHELKLWLDGKPLESLAFTVARPPTPVSNLALQPPGPATAKTSVTPALQALRAQAESSQMAADWRQLAESAVKARAFSLAAEAYGREAAIYNQSGDPNAALVEQAKARQYRTEVELFAHRRLPAKPGELARLEPAQGCYVGAFIDRDDNIGQMVFDSQTHGDVAQFNQLMGRSHASFFMYRAYGAPFPSKWVDYLKSQQAIAHIAWEPSSLDEVKDDRYLHDFVAAAKAADCPIFIRFAGEMNGDWTGYHGDPKAYRQAFRLVYQAFREAPKVALIWCPNTVPQTGIDDYYPGDDACDWVGVNFYSVLYLDNERSRPGEHIHPTDLLDYVYRTYSQRKPIAIGEYAATQYSKLDSSPRQDFAITKLGQLYSALPTRYPRVKMVNWYDCDNMVHARFGRKLNNYLLSSPPELRQFYQRVTASAYFLGAGQTISPVRAEPLEQGQKLAPEDTIEAQIRTYVEHPKVYFKLDGAVVLASDRPGTWKLPLATVKPGKHQLRLLIYDDGDRFVESREIVFGL

Foldseek 3Di:
DFDQDDDFDDDDDDDDDDDDDDDDDDDDDDDDDDDDDDDDDDDPPDDDKDKDKDWDQDPFDADDPDDDDDDRKTKIKMWTADAWWKKWKDWDPDIDIDIDHHGDIDIDITDADNVGDDFAKTWMWIDINNHTDDIDIDGDHDLPDLDFPDPLDFPDDQDADPLCDPVLVVLVVVCVVVLDLVSLCVSLVVCVVSVVLQSNLVSLQSSLVVCVVVVNNVSSVVSNQSSQLFDKDKFKKKKDQDDQDDDDAFQLFFSFFAFEAAAAQADPLFDWDDQPHGIGGDQVRVCVLLVHFGQEYEDEDEPVDAASLVVLLVCVVSLHEYEYAYAYQELVSQDPDPSLLNRLVSLLVSVAAYEYEYHEQLCDPVGNHHDDLPSLLVSLQSSQVSNVSRSNYFYEHEHELPPVPCSVSNDNDLVRGSAYEYEDEQEQAGPLDPVRGSLSPAVVVSVVSSQVVPLVRHQYAHSEYFYFQDWPPDPDGNLVSRQLNLLRPLLCCLPVNRSHRYYYYHAHQLLPPGPDPRNTGHGHLSPDSVSSVSSSSSCVAQSHHRRNDRYGSIGMDGDDAAAEDDLQMKMAMNIDRSASFKWKFKQKQNGTDHIGRGRNSRMGRNNPPDFAKIKIKMWIAHPVSRTDDMDIHIYGD